Protein AF-0000000082598938 (afdb_homodimer)

Foldseek 3Di:
DPAAEEEEEDEAAFDPLLRVLLVVLQVVLVHHYFYAYAVWQDWHQYNVGDTHGGPTHLVVVVVVDDHQEYEFTDGDVSLVSLLPRPSNLVNQVVCVVVLHAYEYEASRCLSCVSSVHPFPEEEEHHPVCVVVNPPPVRHHYDPDQFDPPSHGHQGNDSVSSNVVSNVVSVCSVVVVPPDDPPPPPPPCPPDPDD/DPAAEEEEEDEAAFDPLLRVLLVVLQVVLRHHYFYAYAVWQDWHQYNVGDTHGGPTHLVVVVVVDDHQEYEFTDGDVSLVSLLPGPSNLVNLVVCVVVLHAYEYEASRCLSCVSSVHPFPEEEEHHPVCVVVVPPPVRHHYDPDQFDPPSHGHQGNDSVSSNVVSNVVSVCSVVVVPPDPPPPPPPCCDPDPDD

Sequence (388 aa):
MASKRALVILAKGAEEMETVIPVDVMRRAGIKVTVAGLAGKDPVQCSRDVVICPDASLEDARKEGPYDVVVLPGGNLGAQNLCESAAVKEVLKEQQGRKGLIAAICAGPTALLAHEIGFGSKVTTHPLAKDKMMNGNHYSYSENRVEKDGLIPLPPCVCAAVWGSRGAAREVGRQASSDPPTPVSPHFRTSIAEMASKRALVILAKGAEEMETVIPVDVMRRAGIKVTVAGLAGKDPVQCSRDVVICPDASLEDARKEGPYDVVVLPGGNLGAQNLCESAAVKEVLKEQQGRKGLIAAICAGPTALLAHEIGFGSKVTTHPLAKDKMMNGNHYSYSENRVEKDGLIPLPPCVCAAVWGSRGAAREVGRQASSDPPTPVSPHFRTSIAE

pLDDT: mean 74.59, std 25.25, range [16.06, 98.81]

Structure (mmCIF, N/CA/C/O backbone):
data_AF-0000000082598938-model_v1
#
loop_
_entity.id
_entity.type
_entity.pdbx_description
1 polymer 'protein deglycase'
#
loop_
_atom_site.group_PDB
_atom_site.id
_atom_site.type_symbol
_atom_site.label_atom_id
_atom_site.label_alt_id
_atom_site.label_comp_id
_atom_site.label_asym_id
_atom_site.label_entity_id
_atom_site.label_seq_id
_atom_site.pdbx_PDB_ins_code
_atom_site.Cartn_x
_atom_site.Cartn_y
_atom_site.Cartn_z
_atom_site.occupancy
_atom_site.B_iso_or_equiv
_atom_site.auth_seq_id
_atom_site.auth_comp_id
_atom_site.auth_asym_id
_atom_site.auth_atom_id
_atom_site.pdbx_PDB_model_num
ATOM 1 N N . MET A 1 1 ? 24.703 15.633 -0.681 1 43 1 MET A N 1
ATOM 2 C CA . MET A 1 1 ? 23.688 16.359 0.08 1 43 1 MET A CA 1
ATOM 3 C C . MET A 1 1 ? 22.891 15.406 0.966 1 43 1 MET A C 1
ATOM 5 O O . MET A 1 1 ? 22.797 14.219 0.673 1 43 1 MET A O 1
ATOM 9 N N . ALA A 1 2 ? 22.766 15.773 2.213 1 57.28 2 ALA A N 1
ATOM 10 C CA . ALA A 1 2 ? 22.203 14.836 3.18 1 57.28 2 ALA A CA 1
ATOM 11 C C . ALA A 1 2 ? 20.859 14.305 2.713 1 57.28 2 ALA A C 1
ATOM 13 O O . ALA A 1 2 ? 20.109 15.016 2.041 1 57.28 2 ALA A O 1
ATOM 14 N N . SER A 1 3 ? 20.625 13.086 2.682 1 78.38 3 SER A N 1
ATOM 15 C CA . SER A 1 3 ? 19.391 12.438 2.227 1 78.38 3 SER A CA 1
ATOM 16 C C . SER A 1 3 ? 18.172 13.055 2.879 1 78.38 3 SER A C 1
ATOM 18 O O . SER A 1 3 ? 18.188 13.375 4.07 1 78.38 3 SER A O 1
ATOM 20 N N . LYS A 1 4 ? 17.234 13.586 2.068 1 86.25 4 LYS A N 1
ATOM 21 C CA . LYS A 1 4 ? 15.977 14.117 2.576 1 86.25 4 LYS A CA 1
ATOM 22 C C . LYS A 1 4 ? 15.281 13.109 3.486 1 86.25 4 LYS A C 1
ATOM 24 O O . LYS A 1 4 ? 15.469 11.898 3.34 1 86.25 4 LYS A O 1
ATOM 29 N N . ARG A 1 5 ? 14.688 13.672 4.477 1 93.44 5 ARG A N 1
ATOM 30 C CA . ARG A 1 5 ? 14.023 12.836 5.477 1 93.44 5 ARG A CA 1
ATOM 31 C C . ARG A 1 5 ? 12.523 13.117 5.52 1 93.44 5 ARG A C 1
ATOM 33 O O . ARG A 1 5 ? 12.102 14.266 5.441 1 93.44 5 ARG A O 1
ATOM 40 N N . ALA A 1 6 ? 11.797 12.039 5.617 1 92.88 6 ALA A N 1
ATOM 41 C CA . ALA A 1 6 ? 10.336 12.141 5.68 1 92.88 6 ALA A CA 1
ATOM 42 C C . ALA A 1 6 ? 9.789 11.398 6.891 1 92.88 6 ALA A C 1
ATOM 44 O O . ALA A 1 6 ? 10.273 10.32 7.242 1 92.88 6 ALA A O 1
ATOM 45 N N . LEU A 1 7 ? 8.828 11.992 7.473 1 96.5 7 LEU A N 1
ATOM 46 C CA . LEU A 1 7 ? 8.078 11.375 8.562 1 96.5 7 LEU A CA 1
ATOM 47 C C . LEU A 1 7 ? 6.648 11.062 8.133 1 96.5 7 LEU A C 1
ATOM 49 O O . LEU A 1 7 ? 5.926 11.953 7.68 1 96.5 7 LEU A O 1
ATOM 53 N N . VAL A 1 8 ? 6.266 9.844 8.203 1 96.5 8 VAL A N 1
ATOM 54 C CA . VAL A 1 8 ? 4.895 9.414 7.953 1 96.5 8 VAL A CA 1
ATOM 55 C C . VAL A 1 8 ? 4.238 8.977 9.258 1 96.5 8 VAL A C 1
ATOM 57 O O . VAL A 1 8 ? 4.707 8.039 9.914 1 96.5 8 VAL A O 1
ATOM 60 N N . ILE A 1 9 ? 3.193 9.625 9.656 1 98.12 9 ILE A N 1
ATOM 61 C CA . ILE A 1 9 ? 2.531 9.297 10.914 1 98.12 9 ILE A CA 1
ATOM 62 C C . ILE A 1 9 ? 1.411 8.289 10.664 1 98.12 9 ILE A C 1
ATOM 64 O O . ILE A 1 9 ? 0.441 8.594 9.961 1 98.12 9 ILE A O 1
ATOM 68 N N . LEU A 1 10 ? 1.562 7.16 11.227 1 98.5 10 LEU A N 1
ATOM 69 C CA . LEU A 1 10 ? 0.628 6.059 11.031 1 98.5 10 LEU A CA 1
ATOM 70 C C . LEU A 1 10 ? -0.299 5.91 12.234 1 98.5 10 LEU A C 1
ATOM 72 O O . LEU A 1 10 ? 0.141 5.535 13.32 1 98.5 10 LEU A O 1
ATOM 76 N N . ALA A 1 11 ? -1.556 6.25 12.023 1 98.5 11 ALA A N 1
ATOM 77 C CA . ALA A 1 11 ? -2.588 6.125 13.047 1 98.5 11 ALA A CA 1
ATOM 78 C C . ALA A 1 11 ? -3.527 4.961 12.742 1 98.5 11 ALA A C 1
ATOM 80 O O . ALA A 1 11 ? -3.758 4.633 11.578 1 98.5 11 ALA A O 1
ATOM 81 N N . LYS A 1 12 ? -4.027 4.371 13.82 1 98.38 12 LYS A N 1
ATOM 82 C CA .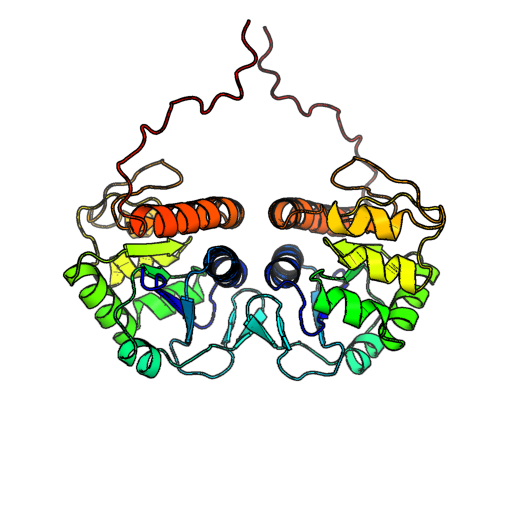 LYS A 1 12 ? -5.035 3.336 13.617 1 98.38 12 LYS A CA 1
ATOM 83 C C . LYS A 1 12 ? -6.164 3.834 12.719 1 98.38 12 LYS A C 1
ATOM 85 O O . LYS A 1 12 ? -6.695 4.926 12.93 1 98.38 12 LYS A O 1
ATOM 90 N N . GLY A 1 13 ? -6.5 3.027 11.734 1 97.44 13 GLY A N 1
ATOM 91 C CA . GLY A 1 13 ? -7.574 3.396 10.828 1 97.44 13 GLY A CA 1
ATOM 92 C C . GLY A 1 13 ? -7.098 4.188 9.625 1 97.44 13 GLY A C 1
ATOM 93 O O . GLY A 1 13 ? -7.906 4.629 8.805 1 97.44 13 GLY A O 1
ATOM 94 N N . ALA A 1 14 ? -5.773 4.379 9.508 1 96.25 14 ALA A N 1
ATOM 95 C CA . ALA A 1 14 ? -5.223 5.039 8.328 1 96.25 14 ALA A CA 1
ATOM 96 C C . ALA A 1 14 ? -5.504 4.23 7.066 1 96.25 14 ALA A C 1
ATOM 98 O O . ALA A 1 14 ? -5.66 3.008 7.125 1 96.25 14 ALA A O 1
ATOM 99 N N . GLU A 1 15 ? -5.629 4.957 6.004 1 90.94 15 GLU A N 1
ATOM 100 C CA . GLU A 1 15 ? -5.672 4.27 4.719 1 90.94 15 GLU A CA 1
ATOM 101 C C . GLU A 1 15 ? -4.324 3.635 4.387 1 90.94 15 GLU A C 1
ATOM 103 O O . GLU A 1 15 ? -3.305 4.328 4.312 1 90.94 15 GLU A O 1
ATOM 108 N N . GLU A 1 16 ? -4.312 2.348 4.238 1 93.44 16 GLU A N 1
ATOM 109 C CA . GLU A 1 16 ? -3.061 1.633 4.004 1 93.44 16 GLU A CA 1
ATOM 110 C C . GLU A 1 16 ? -2.418 2.062 2.689 1 93.44 16 GLU A C 1
ATOM 112 O O . GLU A 1 16 ? -1.193 2.189 2.604 1 93.44 16 GLU A O 1
ATOM 117 N N . MET A 1 17 ? -3.264 2.289 1.633 1 85.44 17 MET A N 1
ATOM 118 C CA . MET A 1 17 ? -2.701 2.689 0.347 1 85.44 17 MET A CA 1
ATOM 119 C C . MET A 1 17 ? -2.072 4.074 0.436 1 85.44 17 MET A C 1
ATOM 121 O O . MET A 1 17 ? -1.048 4.336 -0.198 1 85.44 17 MET A O 1
ATOM 125 N N . GLU A 1 18 ? -2.658 4.957 1.242 1 82.88 18 GLU A N 1
ATOM 126 C CA . GLU A 1 18 ? -2.152 6.312 1.418 1 82.88 18 GLU A CA 1
ATOM 127 C C . GLU A 1 18 ? -0.913 6.328 2.307 1 82.88 18 GLU A C 1
ATOM 129 O O . GLU A 1 18 ? -0.196 7.332 2.363 1 82.88 18 GLU A O 1
ATOM 134 N N . THR A 1 19 ? -0.691 5.277 2.988 1 92.69 19 THR A N 1
ATOM 135 C CA . THR A 1 19 ? 0.519 5.137 3.793 1 92.69 19 THR A CA 1
ATOM 136 C C . THR A 1 19 ? 1.646 4.52 2.971 1 92.69 19 THR A C 1
ATOM 138 O O . THR A 1 19 ? 2.723 5.102 2.846 1 92.69 19 THR A O 1
ATOM 141 N N . VAL A 1 20 ? 1.374 3.463 2.303 1 92.56 20 VAL A N 1
ATOM 142 C CA . VAL A 1 20 ? 2.402 2.625 1.694 1 92.56 20 VAL A CA 1
ATOM 143 C C . VAL A 1 20 ? 2.906 3.275 0.408 1 92.56 20 VAL A C 1
ATOM 145 O O . VAL A 1 20 ? 4.102 3.236 0.111 1 92.56 20 VAL A O 1
ATOM 148 N N . ILE A 1 21 ? 2.029 3.855 -0.353 1 82.06 21 ILE A N 1
ATOM 149 C CA . ILE A 1 21 ? 2.402 4.367 -1.667 1 82.06 21 ILE A CA 1
ATOM 150 C C . ILE A 1 21 ? 3.412 5.504 -1.512 1 82.06 21 ILE A C 1
ATOM 152 O O . ILE A 1 21 ? 4.492 5.465 -2.107 1 82.06 21 ILE A O 1
ATOM 156 N N . PRO A 1 22 ? 3.09 6.496 -0.713 1 83.75 22 PRO A N 1
ATOM 157 C CA . PRO A 1 22 ? 4.105 7.539 -0.57 1 83.75 22 PRO A CA 1
ATOM 158 C C . PRO A 1 22 ? 5.418 7.016 0.013 1 83.75 22 PRO A C 1
ATOM 160 O O . PRO A 1 22 ? 6.496 7.457 -0.386 1 83.75 22 PRO A O 1
ATOM 163 N N . VAL A 1 23 ? 5.371 6.113 0.974 1 91.12 23 VAL A N 1
ATOM 164 C CA . VAL A 1 23 ? 6.578 5.547 1.565 1 91.12 23 VAL A CA 1
ATOM 165 C C . VAL A 1 23 ? 7.426 4.883 0.481 1 91.12 23 VAL A C 1
ATOM 167 O O . VAL A 1 23 ? 8.633 5.129 0.385 1 91.12 23 VAL A O 1
ATOM 170 N N . ASP A 1 24 ? 6.73 4.141 -0.348 1 85.94 24 ASP A N 1
ATOM 171 C CA . ASP A 1 24 ? 7.41 3.404 -1.409 1 85.94 24 ASP A CA 1
ATOM 172 C C . ASP A 1 24 ? 8.086 4.355 -2.396 1 85.94 24 ASP A C 1
ATOM 174 O O . ASP A 1 24 ? 9.273 4.223 -2.684 1 85.94 24 ASP A O 1
ATOM 178 N N . VAL A 1 25 ? 7.324 5.281 -2.826 1 77.12 25 VAL A N 1
ATOM 179 C CA . VAL A 1 25 ? 7.797 6.219 -3.84 1 77.12 25 VAL A CA 1
ATOM 180 C C . VAL A 1 25 ? 8.953 7.047 -3.279 1 77.12 25 VAL A C 1
ATOM 182 O O . VAL A 1 25 ? 9.961 7.254 -3.953 1 77.12 25 VAL A O 1
ATOM 185 N N . MET A 1 26 ? 8.883 7.48 -2.078 1 84 26 MET A N 1
ATOM 186 C CA . MET A 1 26 ? 9.922 8.305 -1.477 1 84 26 MET A CA 1
ATOM 187 C C . MET A 1 26 ? 11.188 7.488 -1.213 1 84 26 MET A C 1
ATOM 189 O O . MET A 1 26 ? 12.297 7.957 -1.459 1 84 26 MET A O 1
ATOM 193 N N . ARG A 1 27 ? 11.016 6.301 -0.768 1 89.31 27 ARG A N 1
ATOM 194 C CA . ARG A 1 27 ? 12.188 5.473 -0.521 1 89.31 27 ARG A CA 1
ATOM 195 C C . ARG A 1 27 ? 12.898 5.125 -1.826 1 89.31 27 ARG A C 1
ATOM 197 O O . ARG A 1 27 ? 14.133 5.09 -1.877 1 89.31 27 ARG A O 1
ATOM 204 N N . ARG A 1 28 ? 12.125 4.883 -2.885 1 82.06 28 ARG A N 1
ATOM 205 C CA . ARG A 1 28 ? 12.719 4.645 -4.195 1 82.06 28 ARG A CA 1
ATOM 206 C C . ARG A 1 28 ? 13.5 5.867 -4.672 1 82.06 28 ARG A C 1
ATOM 208 O O . ARG A 1 28 ? 14.492 5.734 -5.387 1 82.06 28 ARG A O 1
ATOM 215 N N . ALA A 1 29 ? 12.984 7.027 -4.211 1 76.69 29 ALA A N 1
ATOM 216 C CA . ALA A 1 29 ? 13.633 8.281 -4.594 1 76.69 29 ALA A CA 1
ATOM 217 C C . ALA A 1 29 ? 14.836 8.578 -3.705 1 76.69 29 ALA A C 1
ATOM 219 O O . ALA A 1 29 ? 15.445 9.641 -3.812 1 76.69 29 ALA A O 1
ATOM 220 N N . GLY A 1 30 ? 15.172 7.711 -2.781 1 82.06 30 GLY A N 1
ATOM 221 C CA . GLY A 1 30 ? 16.344 7.871 -1.927 1 82.06 30 GLY A CA 1
ATOM 222 C C . GLY A 1 30 ? 16.047 8.68 -0.674 1 82.06 30 GLY A C 1
ATOM 223 O O . GLY A 1 30 ? 16.984 9.078 0.038 1 82.06 30 GLY A O 1
ATOM 224 N N . ILE A 1 31 ? 14.82 9.031 -0.411 1 86.12 31 ILE A N 1
ATOM 225 C CA . ILE A 1 31 ? 14.438 9.758 0.794 1 86.12 31 ILE A CA 1
ATOM 226 C C . ILE A 1 31 ? 14.383 8.797 1.979 1 86.12 31 ILE A C 1
ATOM 228 O O . ILE A 1 31 ? 13.883 7.676 1.857 1 86.12 31 ILE A O 1
ATOM 232 N N . LYS A 1 32 ? 14.953 9.156 3.027 1 94.19 32 LYS A N 1
ATOM 233 C CA . LYS A 1 32 ? 14.844 8.367 4.254 1 94.19 32 LYS A CA 1
ATOM 234 C C . LYS A 1 32 ? 13.484 8.562 4.914 1 94.19 32 LYS A C 1
ATOM 236 O O . LYS A 1 32 ? 13.195 9.633 5.453 1 94.19 32 LYS A O 1
ATOM 241 N N . VAL A 1 33 ? 12.703 7.551 4.887 1 95.69 33 VAL A N 1
ATOM 242 C CA . VAL A 1 33 ? 11.336 7.652 5.402 1 95.69 33 VAL A CA 1
ATOM 243 C C . VAL A 1 33 ? 11.234 6.922 6.738 1 95.69 33 VAL A C 1
ATOM 245 O O . VAL A 1 33 ? 11.695 5.785 6.871 1 95.69 33 VAL A O 1
ATOM 248 N N . THR A 1 34 ? 10.719 7.539 7.711 1 98.12 34 THR A N 1
ATOM 249 C CA . THR A 1 34 ? 10.352 6.918 8.977 1 98.12 34 THR A CA 1
ATOM 250 C C . THR A 1 34 ? 8.836 6.824 9.125 1 98.12 34 THR A C 1
ATOM 252 O O . THR A 1 34 ? 8.148 7.848 9.18 1 98.12 34 THR A O 1
ATOM 255 N N . VAL A 1 35 ? 8.375 5.66 9.125 1 98.38 35 VAL A N 1
ATOM 256 C CA . VAL A 1 35 ? 6.969 5.434 9.461 1 98.38 35 VAL A CA 1
ATOM 257 C C . VAL A 1 35 ? 6.801 5.352 10.977 1 98.38 35 VAL A C 1
ATOM 259 O O . VAL A 1 35 ? 7.25 4.391 11.602 1 98.38 35 VAL A O 1
ATOM 262 N N . ALA A 1 36 ? 6.121 6.316 11.555 1 98.81 36 ALA A N 1
ATOM 263 C CA . ALA A 1 36 ? 5.988 6.402 13.008 1 98.81 36 ALA A CA 1
ATOM 264 C C . ALA A 1 36 ? 4.562 6.082 13.445 1 98.81 36 ALA A C 1
ATOM 266 O O . ALA A 1 36 ? 3.605 6.691 12.961 1 98.81 36 ALA A O 1
ATOM 267 N N . GLY A 1 37 ? 4.461 5.145 14.344 1 98.69 37 GLY A N 1
ATOM 268 C CA . GLY A 1 37 ? 3.156 4.855 14.922 1 98.69 37 GLY A CA 1
ATOM 269 C C . GLY A 1 37 ? 2.682 5.922 15.891 1 98.69 37 GLY A C 1
ATOM 270 O O . GLY A 1 37 ? 3.404 6.293 16.812 1 98.69 37 GLY A O 1
ATOM 271 N N . LEU A 1 38 ? 1.515 6.383 15.68 1 98.56 38 LEU A N 1
ATOM 272 C CA . LEU A 1 38 ? 0.959 7.441 16.516 1 98.56 38 LEU A CA 1
ATOM 273 C C . LEU A 1 38 ? 0.879 7 17.969 1 98.56 38 LEU A C 1
ATOM 275 O O . LEU A 1 38 ? 1.251 7.75 18.875 1 98.56 38 LEU A O 1
ATOM 279 N N . ALA A 1 39 ? 0.387 5.758 18.219 1 97.12 39 ALA A N 1
ATOM 280 C CA . ALA A 1 39 ? 0.156 5.258 19.578 1 97.12 39 ALA A CA 1
ATOM 281 C C . ALA A 1 39 ? 1.325 4.402 20.047 1 97.12 39 ALA A C 1
ATOM 283 O O . ALA A 1 39 ? 1.253 3.775 21.109 1 97.12 39 ALA A O 1
ATOM 284 N N . GLY A 1 40 ? 2.422 4.375 19.266 1 96.5 40 GLY A N 1
ATOM 285 C CA . GLY A 1 40 ? 3.561 3.543 19.625 1 96.5 40 GLY A CA 1
ATOM 286 C C . GLY A 1 40 ? 4.113 2.758 18.453 1 96.5 40 GLY A C 1
ATOM 287 O O . GLY A 1 40 ? 3.805 3.055 17.297 1 96.5 40 GLY A O 1
ATOM 288 N N . LYS A 1 41 ? 4.93 1.776 18.75 1 96.5 41 LYS A N 1
ATOM 289 C CA . LYS A 1 41 ? 5.633 1.037 17.703 1 96.5 41 LYS A CA 1
ATOM 290 C C . LYS A 1 41 ? 4.934 -0.285 17.391 1 96.5 41 LYS A C 1
ATOM 292 O O . LYS A 1 41 ? 5.379 -1.045 16.531 1 96.5 41 LYS A O 1
ATOM 297 N N . ASP A 1 42 ? 3.809 -0.571 18.047 1 97.81 42 ASP A N 1
ATOM 298 C CA . ASP A 1 42 ? 3.049 -1.791 17.797 1 97.81 42 ASP A CA 1
ATOM 299 C C . ASP A 1 42 ? 2.389 -1.748 16.422 1 97.81 42 ASP A C 1
ATOM 301 O O . ASP A 1 42 ? 2.135 -0.668 15.875 1 97.81 42 ASP A O 1
ATOM 305 N N . PRO A 1 43 ? 2.168 -2.928 15.844 1 98.38 43 PRO A N 1
ATOM 306 C CA . PRO A 1 43 ? 1.494 -2.979 14.547 1 98.38 43 PRO A CA 1
ATOM 307 C C . PRO A 1 43 ? 0.176 -2.207 14.539 1 98.38 43 PRO A C 1
ATOM 309 O O . PRO A 1 43 ? -0.56 -2.221 15.531 1 98.38 43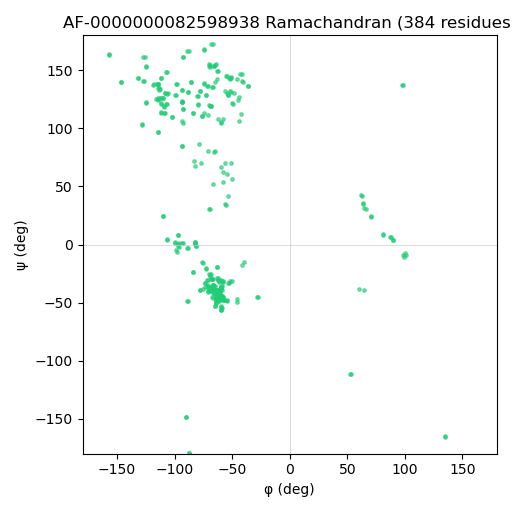 PRO A O 1
ATOM 312 N N . VAL A 1 44 ? -0.113 -1.557 13.477 1 98.56 44 VAL A N 1
ATOM 313 C CA . VAL A 1 44 ? -1.275 -0.682 13.359 1 98.56 44 VAL A CA 1
ATOM 314 C C . VAL A 1 44 ? -2.248 -1.247 12.328 1 98.56 44 VAL A C 1
ATOM 316 O O . VAL A 1 44 ? -1.86 -1.53 11.188 1 98.56 44 VAL A O 1
ATOM 319 N N . GLN A 1 45 ? -3.494 -1.427 12.742 1 98.44 45 GLN A N 1
ATOM 320 C CA . GLN A 1 45 ? -4.547 -1.854 11.828 1 98.44 45 GLN A CA 1
ATOM 321 C C . GLN A 1 45 ? -5.066 -0.682 11.008 1 98.44 45 GLN A C 1
ATOM 323 O O . GLN A 1 45 ? -5.641 0.263 11.555 1 98.44 45 GLN A O 1
ATOM 328 N N . CYS A 1 46 ? -4.949 -0.811 9.711 1 97.62 46 CYS A N 1
ATOM 329 C CA . CYS A 1 46 ? -5.379 0.253 8.812 1 97.62 46 CYS A CA 1
ATOM 330 C C . CYS A 1 46 ? -6.855 0.104 8.461 1 97.62 46 CYS A C 1
ATOM 332 O O . CYS A 1 46 ? -7.551 -0.748 9.016 1 97.62 46 CYS A O 1
ATOM 334 N N . SER A 1 47 ? -7.348 1.014 7.637 1 94.69 47 SER A N 1
ATOM 335 C CA . SER A 1 47 ? -8.781 1.165 7.418 1 94.69 47 SER A CA 1
ATOM 336 C C . SER A 1 47 ? -9.359 -0.052 6.703 1 94.69 47 SER A C 1
ATOM 338 O O . SER A 1 47 ? -10.531 -0.387 6.895 1 94.69 47 SER A O 1
ATOM 340 N N . ARG A 1 48 ? -8.516 -0.745 5.852 1 94.25 48 ARG A N 1
ATOM 341 C CA . ARG A 1 48 ? -8.984 -1.942 5.16 1 94.25 48 ARG A CA 1
ATOM 342 C C . ARG A 1 48 ? -8.305 -3.191 5.707 1 94.25 48 ARG A C 1
ATOM 344 O O . ARG A 1 48 ? -8.094 -4.164 4.98 1 94.25 48 ARG A O 1
ATOM 351 N N . ASP A 1 49 ? -7.863 -3.139 6.887 1 97 49 ASP A N 1
ATOM 352 C CA . ASP A 1 49 ? -7.5 -4.258 7.75 1 97 49 ASP A CA 1
ATOM 353 C C . ASP A 1 49 ? -6.105 -4.777 7.422 1 97 49 ASP A C 1
ATOM 355 O O . ASP A 1 49 ? -5.711 -5.852 7.883 1 97 49 ASP A O 1
ATOM 359 N N . VAL A 1 50 ? -5.395 -4.051 6.57 1 97.44 50 VAL A N 1
ATOM 360 C CA . VAL A 1 50 ? -3.967 -4.344 6.496 1 97.44 50 VAL A CA 1
ATOM 361 C C . VAL A 1 50 ? -3.273 -3.867 7.77 1 97.44 50 VAL A C 1
ATOM 363 O O . VAL A 1 50 ? -3.572 -2.785 8.281 1 97.44 50 VAL A O 1
ATOM 366 N N . VAL A 1 51 ? -2.402 -4.672 8.289 1 98.38 51 VAL A N 1
ATOM 367 C CA . VAL A 1 51 ? -1.674 -4.32 9.5 1 98.38 51 VAL A CA 1
ATOM 368 C C . VAL A 1 51 ? -0.224 -3.988 9.156 1 98.38 51 VAL A C 1
ATOM 370 O O . VAL A 1 51 ? 0.492 -4.82 8.594 1 98.38 51 VAL A O 1
ATOM 373 N N . ILE A 1 52 ? 0.185 -2.801 9.484 1 98.38 52 ILE A N 1
ATOM 374 C CA . ILE A 1 52 ? 1.517 -2.301 9.156 1 98.38 52 ILE A CA 1
ATOM 375 C C . ILE A 1 52 ? 2.309 -2.068 10.445 1 98.38 52 ILE A C 1
ATOM 377 O O . ILE A 1 52 ? 1.773 -1.543 11.422 1 98.38 52 ILE A O 1
ATOM 381 N N . CYS A 1 53 ? 3.527 -2.434 10.414 1 98.38 53 CYS A N 1
ATOM 382 C CA . CYS A 1 53 ? 4.395 -2.193 11.555 1 98.38 53 CYS A CA 1
ATOM 383 C C . CYS A 1 53 ? 5.16 -0.884 11.398 1 98.38 53 CYS A C 1
ATOM 385 O O . CYS A 1 53 ? 5.895 -0.704 10.422 1 98.38 53 CYS A O 1
ATOM 387 N N . PRO A 1 54 ? 4.984 -0.004 12.375 1 98.62 54 PRO A N 1
ATOM 388 C CA . PRO A 1 54 ? 5.781 1.224 12.328 1 98.62 54 PRO A CA 1
ATOM 389 C C . PRO A 1 54 ? 7.273 0.965 12.5 1 98.62 54 PRO A C 1
ATOM 391 O O . PRO A 1 54 ? 7.668 -0.058 13.062 1 98.62 54 PRO A O 1
ATOM 394 N N . ASP A 1 55 ? 8.086 1.864 11.961 1 98.12 55 ASP A N 1
ATOM 395 C CA . ASP A 1 55 ? 9.531 1.826 12.18 1 98.12 55 ASP A CA 1
ATOM 396 C C . ASP A 1 55 ? 9.883 2.227 13.609 1 98.12 55 ASP A C 1
ATOM 398 O O . ASP A 1 55 ? 10.867 1.746 14.164 1 98.12 55 ASP A O 1
ATOM 402 N N . ALA A 1 56 ? 9.117 3.148 14.117 1 98.19 56 ALA A N 1
ATOM 403 C CA . ALA A 1 56 ? 9.328 3.719 15.445 1 98.19 56 ALA A CA 1
ATOM 404 C C . ALA A 1 56 ? 8.039 4.305 16 1 98.19 56 ALA A C 1
ATOM 406 O O . ALA A 1 56 ? 7.055 4.457 15.273 1 98.19 56 ALA A O 1
ATOM 407 N N . SER A 1 57 ? 8.062 4.523 17.297 1 98.25 57 SER A N 1
ATOM 408 C CA . SER A 1 57 ? 6.98 5.32 17.875 1 98.25 57 SER A CA 1
ATOM 409 C C . SER A 1 57 ? 7.09 6.781 17.438 1 98.25 57 SER A C 1
ATOM 411 O O . SER A 1 57 ? 8.18 7.258 17.125 1 98.25 57 SER A O 1
ATOM 413 N N . LEU A 1 58 ? 5.969 7.48 17.438 1 98.5 58 LEU A N 1
ATOM 414 C CA . LEU A 1 58 ? 6.012 8.898 17.109 1 98.5 58 LEU A CA 1
ATOM 415 C C . LEU A 1 58 ? 6.914 9.664 18.062 1 98.5 58 LEU A C 1
ATOM 417 O O . LEU A 1 58 ? 7.652 10.555 17.641 1 98.5 58 LEU A O 1
ATOM 421 N N . GLU A 1 59 ? 6.871 9.32 19.328 1 97.12 59 GLU A N 1
ATOM 422 C CA . GLU A 1 59 ? 7.727 9.945 20.344 1 97.12 59 GLU A CA 1
ATOM 423 C C . GLU A 1 59 ? 9.203 9.781 19.984 1 97.12 59 GLU A C 1
ATOM 425 O O . GLU A 1 59 ? 9.961 10.75 20.016 1 97.12 59 GLU A O 1
ATOM 430 N N . ASP A 1 60 ? 9.617 8.609 19.641 1 97.88 60 ASP A N 1
ATOM 431 C CA . ASP A 1 60 ? 11.016 8.344 19.297 1 97.88 60 ASP A CA 1
ATOM 432 C C . ASP A 1 60 ? 11.383 8.984 17.953 1 97.88 60 ASP A C 1
ATOM 434 O O . ASP A 1 60 ? 12.5 9.477 17.781 1 97.88 60 ASP A O 1
ATOM 438 N N . ALA A 1 61 ? 10.438 8.953 17.016 1 97.81 61 ALA A N 1
ATOM 439 C CA . ALA A 1 61 ? 10.695 9.547 15.703 1 97.81 61 ALA A CA 1
ATOM 440 C C . ALA A 1 61 ? 10.906 11.055 15.82 1 97.81 61 ALA A C 1
ATOM 442 O O . ALA A 1 61 ? 11.734 11.625 15.102 1 97.81 61 ALA A O 1
ATOM 443 N N . ARG A 1 62 ? 10.141 11.688 16.641 1 96.12 62 ARG A N 1
ATOM 444 C CA . ARG A 1 62 ? 10.258 13.125 16.828 1 96.12 62 ARG A CA 1
ATOM 445 C C . ARG A 1 62 ? 11.656 13.516 17.281 1 96.12 62 ARG A C 1
ATOM 447 O O . ARG A 1 62 ? 12.18 14.562 16.891 1 96.12 62 ARG A O 1
ATOM 454 N N . LYS A 1 63 ? 12.297 12.633 18.031 1 95.56 63 LYS A N 1
ATOM 455 C CA . LYS A 1 63 ? 13.633 12.906 18.547 1 95.56 63 LYS A CA 1
ATOM 456 C C . LYS A 1 63 ? 14.68 12.844 17.438 1 95.56 63 LYS A C 1
ATOM 458 O O . LYS A 1 63 ? 15.766 13.398 17.578 1 95.56 63 LYS A O 1
ATOM 463 N N . GLU A 1 64 ? 14.383 12.234 16.453 1 93.81 64 GLU A N 1
ATOM 464 C CA . GLU A 1 64 ? 15.336 12.047 15.367 1 93.81 64 GLU A CA 1
ATOM 465 C C . GLU A 1 64 ? 15.195 13.133 14.312 1 93.81 64 GLU A C 1
ATOM 467 O O . GLU A 1 64 ? 15.922 13.141 13.32 1 93.81 64 GLU A O 1
ATOM 472 N N . GLY A 1 65 ? 14.281 14.078 14.516 1 89.06 65 GLY A N 1
ATOM 473 C CA . GLY A 1 65 ? 14.117 15.172 13.57 1 89.06 65 GLY A CA 1
ATOM 474 C C . GLY A 1 65 ? 15.312 16.109 13.508 1 89.06 65 GLY A C 1
ATOM 475 O O . GLY A 1 65 ? 16.344 15.836 14.125 1 89.06 65 GLY A O 1
ATOM 476 N N . PRO A 1 66 ? 15.242 17.031 12.516 1 93 66 PRO A N 1
ATOM 477 C CA . PRO A 1 66 ? 14.055 17.5 11.797 1 93 66 PRO A CA 1
ATOM 478 C C . PRO A 1 66 ? 13.797 16.719 10.516 1 93 66 PRO A C 1
ATOM 480 O O . PRO A 1 66 ? 14.672 15.992 10.039 1 93 66 PRO A O 1
ATOM 483 N N . TYR A 1 67 ? 12.547 16.797 10 1 93.25 67 TYR A N 1
ATOM 484 C CA . TYR A 1 67 ? 12.141 16.172 8.75 1 93.25 67 TYR A CA 1
ATOM 485 C C . TYR A 1 67 ? 11.844 17.203 7.676 1 93.25 67 TYR A C 1
ATOM 487 O O . TYR A 1 67 ? 11.336 18.297 7.977 1 93.25 67 TYR A O 1
ATOM 495 N N . ASP A 1 68 ? 12.203 16.844 6.512 1 86.81 68 ASP A N 1
ATOM 496 C CA . ASP A 1 68 ? 11.914 17.719 5.383 1 86.81 68 ASP A CA 1
ATOM 497 C C . ASP A 1 68 ? 10.422 17.734 5.055 1 86.81 68 ASP A C 1
ATOM 499 O O . ASP A 1 68 ? 9.883 18.734 4.594 1 86.81 68 ASP A O 1
ATOM 503 N N . VAL A 1 69 ? 9.766 16.625 5.324 1 87 69 VAL A N 1
ATOM 504 C CA . VAL A 1 69 ? 8.344 16.516 5.039 1 87 69 VAL A CA 1
ATOM 505 C C . VAL A 1 69 ? 7.664 15.625 6.074 1 87 69 VAL A C 1
ATOM 507 O O . VAL A 1 69 ? 8.234 14.609 6.496 1 87 69 VAL A O 1
ATOM 510 N N . VAL A 1 70 ? 6.543 16.031 6.449 1 91.69 70 VAL A N 1
ATOM 511 C CA . VAL A 1 70 ? 5.656 15.219 7.277 1 91.69 70 VAL A CA 1
ATOM 512 C C . VAL A 1 70 ? 4.418 14.82 6.477 1 91.69 70 VAL A C 1
ATOM 514 O O . VAL A 1 70 ? 3.762 15.672 5.871 1 91.69 70 VAL A O 1
ATOM 517 N N . VAL A 1 71 ? 4.164 13.523 6.445 1 90.12 71 VAL A N 1
ATOM 518 C CA . VAL A 1 71 ? 3.047 12.992 5.668 1 90.12 71 VAL A CA 1
ATOM 519 C C . VAL A 1 71 ? 1.939 12.523 6.605 1 90.12 71 VAL A C 1
ATOM 521 O O . VAL A 1 71 ? 2.199 11.789 7.562 1 90.12 71 VAL A O 1
ATOM 524 N N . LEU A 1 72 ? 0.752 12.984 6.281 1 92.25 72 LEU A N 1
ATOM 525 C CA . LEU A 1 72 ? -0.438 12.602 7.031 1 92.25 72 LEU A CA 1
ATOM 526 C C . LEU A 1 72 ? -1.386 11.781 6.16 1 92.25 72 LEU A C 1
ATOM 528 O O . LEU A 1 72 ? -2.184 12.344 5.406 1 92.25 72 LEU A O 1
ATOM 532 N N . PRO A 1 73 ? -1.265 10.453 6.328 1 92.06 73 PRO A N 1
ATOM 533 C CA . PRO A 1 73 ? -2.227 9.633 5.59 1 92.06 73 PRO A CA 1
ATOM 534 C C . PRO A 1 73 ? -3.666 9.852 6.051 1 92.06 73 PRO A C 1
ATOM 536 O O . PRO A 1 73 ? -3.902 10.195 7.207 1 92.06 73 PRO A O 1
ATOM 539 N N . GLY A 1 74 ? -4.59 9.594 5.16 1 87.38 74 GLY A N 1
ATOM 540 C CA . GLY A 1 74 ? -5.996 9.766 5.473 1 87.38 74 GLY A CA 1
ATOM 541 C C . GLY A 1 74 ? -6.641 8.523 6.055 1 87.38 74 GLY A C 1
ATOM 542 O O . GLY A 1 74 ? -5.996 7.766 6.785 1 87.38 74 GLY A O 1
ATOM 543 N N . GLY A 1 75 ? -7.926 8.375 5.75 1 88 75 GLY A N 1
ATOM 544 C CA . GLY A 1 75 ? -8.797 7.438 6.441 1 88 75 GLY A CA 1
ATOM 545 C C . GLY A 1 75 ? -9.633 8.086 7.523 1 88 75 GLY A C 1
ATOM 546 O O . GLY A 1 75 ? -9.141 8.922 8.289 1 88 75 GLY A O 1
ATOM 547 N N . ASN A 1 76 ? -10.883 7.66 7.512 1 90.19 76 ASN A N 1
ATOM 548 C CA . ASN A 1 76 ? -11.781 8.359 8.43 1 90.19 76 ASN A CA 1
ATOM 549 C C . ASN A 1 76 ? -11.312 8.227 9.875 1 90.19 76 ASN A C 1
ATOM 551 O O . ASN A 1 76 ? -11.047 9.234 10.539 1 90.19 76 ASN A O 1
ATOM 555 N N . LEU A 1 77 ? -11.156 7.07 10.32 1 95.5 77 LEU A N 1
ATOM 556 C CA . LEU A 1 77 ? -10.727 6.852 11.703 1 95.5 77 LEU A CA 1
ATOM 557 C C . LEU A 1 77 ? -9.297 7.332 11.914 1 95.5 77 LEU A C 1
ATOM 559 O O . LEU A 1 77 ? -8.977 7.91 12.953 1 95.5 77 LEU A O 1
ATOM 563 N N . GLY A 1 78 ? -8.445 7.082 10.906 1 96.06 78 GLY A N 1
ATOM 564 C CA . GLY A 1 78 ? -7.074 7.559 10.984 1 96.06 78 GLY A CA 1
ATOM 565 C C . GLY A 1 78 ? -6.973 9.07 11.102 1 96.06 78 GLY A C 1
ATOM 566 O O . GLY A 1 78 ? -6.242 9.578 11.953 1 96.06 78 GLY A O 1
ATOM 567 N N . ALA A 1 79 ? -7.699 9.742 10.273 1 92.88 79 ALA A N 1
ATOM 568 C CA . ALA A 1 79 ? -7.703 11.203 10.297 1 92.88 79 ALA A CA 1
ATOM 569 C C . ALA A 1 79 ? -8.258 11.727 11.617 1 92.88 79 ALA A C 1
ATOM 571 O O . ALA A 1 79 ? -7.75 12.711 12.164 1 92.88 79 ALA A O 1
ATOM 572 N N . GLN A 1 80 ? -9.273 11.086 12.141 1 96.06 80 GLN A N 1
ATOM 573 C CA . GLN A 1 80 ? -9.828 11.469 13.438 1 96.06 80 GLN A CA 1
ATOM 574 C C . GLN A 1 80 ? -8.781 11.336 14.539 1 96.06 80 GLN A C 1
ATOM 576 O O . GLN A 1 80 ? -8.664 12.219 15.398 1 96.06 80 GLN A O 1
ATOM 581 N N . ASN A 1 81 ? -8.031 10.258 14.484 1 97.88 81 ASN A N 1
ATOM 582 C CA . ASN A 1 81 ? -6.984 10.047 15.477 1 97.88 81 ASN A CA 1
ATOM 583 C C . ASN A 1 81 ? -5.883 11.102 15.359 1 97.88 81 ASN A C 1
ATOM 585 O O . 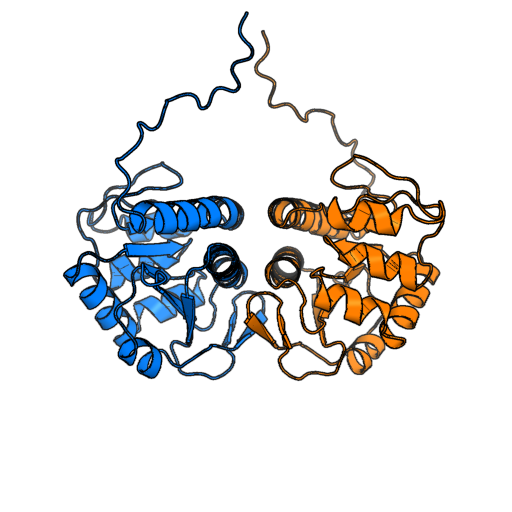ASN A 1 81 ? -5.32 11.531 16.359 1 97.88 81 ASN A O 1
ATOM 589 N N . LEU A 1 82 ? -5.59 11.5 14.164 1 97.12 82 LEU A N 1
ATOM 590 C CA . LEU A 1 82 ? -4.621 12.57 13.953 1 97.12 82 LEU A CA 1
ATOM 591 C C . LEU A 1 82 ? -5.129 13.891 14.523 1 97.12 82 LEU A C 1
ATOM 593 O O . LEU A 1 82 ? -4.363 14.648 15.125 1 97.12 82 LEU A O 1
ATOM 597 N N . CYS A 1 83 ? -6.414 14.156 14.391 1 95.81 83 CYS A N 1
ATOM 598 C CA . CYS A 1 83 ? -7.027 15.398 14.852 1 95.81 83 CYS A CA 1
ATOM 599 C C . CYS A 1 83 ? -7.016 15.484 16.375 1 95.81 83 CYS A C 1
ATOM 601 O O . CYS A 1 83 ? -6.895 16.578 16.938 1 95.81 83 CYS A O 1
ATOM 603 N N . GLU A 1 84 ? -7.059 14.359 17.016 1 97.62 84 GLU A N 1
ATOM 604 C CA . GLU A 1 84 ? -7.238 14.336 18.469 1 97.62 84 GLU A CA 1
ATOM 605 C C . GLU A 1 84 ? -5.895 14.211 19.188 1 97.62 84 GLU A C 1
ATOM 607 O O . GLU A 1 84 ? -5.836 14.258 20.406 1 97.62 84 GLU A O 1
ATOM 612 N N . SER A 1 85 ? -4.875 14.102 18.453 1 97.56 85 SER A N 1
ATOM 613 C CA . SER A 1 85 ? -3.572 13.812 19.062 1 97.56 85 SER A CA 1
ATOM 614 C C . SER A 1 85 ? -2.805 15.102 19.344 1 97.56 85 SER A C 1
ATOM 616 O O . SER A 1 85 ? -2.498 15.867 18.422 1 97.56 85 SER A O 1
ATOM 618 N N . ALA A 1 86 ? -2.43 15.266 20.594 1 97.44 86 ALA A N 1
ATOM 619 C CA . ALA A 1 86 ? -1.602 16.406 20.984 1 97.44 86 ALA A CA 1
ATOM 620 C C . ALA A 1 86 ? -0.203 16.297 20.375 1 97.44 86 ALA A C 1
ATOM 622 O O . ALA A 1 86 ? 0.401 17.297 20 1 97.44 86 ALA A O 1
ATOM 623 N N . ALA A 1 87 ? 0.276 15.062 20.312 1 97.38 87 ALA A N 1
ATOM 624 C CA . ALA A 1 87 ? 1.6 14.828 19.75 1 97.38 87 ALA A CA 1
ATOM 625 C C . ALA A 1 87 ? 1.65 15.273 18.281 1 97.38 87 ALA A C 1
ATOM 627 O O . ALA A 1 87 ? 2.635 15.875 17.844 1 97.38 87 ALA A O 1
ATOM 628 N N . VAL A 1 88 ? 0.589 15.016 17.531 1 97.81 88 VAL A N 1
ATOM 629 C CA . VAL A 1 88 ? 0.52 15.414 16.141 1 97.81 88 VAL A CA 1
ATOM 630 C C . VAL A 1 88 ? 0.497 16.938 16.031 1 97.81 88 VAL A C 1
ATOM 632 O O . VAL A 1 88 ? 1.173 17.516 15.18 1 97.81 88 VAL A O 1
ATOM 635 N N . LYS A 1 89 ? -0.268 17.594 16.891 1 97.38 89 LYS A N 1
ATOM 636 C CA . LYS A 1 89 ? -0.302 19.062 16.922 1 97.38 89 LYS A CA 1
ATOM 637 C C . LYS A 1 89 ? 1.101 19.641 17.078 1 97.38 89 LYS A C 1
ATOM 639 O O . LYS A 1 89 ? 1.492 20.547 16.344 1 97.38 89 LYS A O 1
ATOM 644 N N . GLU A 1 90 ? 1.825 19.094 18.047 1 97.25 90 GLU A N 1
ATOM 645 C CA . GLU A 1 90 ? 3.176 19.578 18.297 1 97.25 90 GLU A CA 1
ATOM 646 C C . GLU A 1 90 ? 4.082 19.375 17.094 1 97.25 90 GLU A C 1
ATOM 648 O O . GLU A 1 90 ? 4.836 20.281 16.719 1 97.25 90 GLU A O 1
ATOM 653 N N . VAL A 1 91 ? 4.016 18.219 16.484 1 97.06 91 VAL A N 1
ATOM 654 C CA . VAL A 1 91 ? 4.844 17.891 15.32 1 97.06 91 VAL A CA 1
ATOM 655 C C . VAL A 1 91 ? 4.527 18.859 14.18 1 97.06 91 VAL A C 1
ATOM 657 O O . VAL A 1 91 ? 5.438 19.391 13.539 1 97.06 91 VAL A O 1
ATOM 660 N N . LEU A 1 92 ? 3.246 19.094 13.969 1 95.38 92 LEU A N 1
ATOM 661 C CA . LEU A 1 92 ? 2.828 19.938 12.852 1 95.38 92 LEU A CA 1
ATOM 662 C C . LEU A 1 92 ? 3.209 21.391 13.109 1 95.38 92 LEU A C 1
ATOM 664 O O . LEU A 1 92 ? 3.645 22.094 12.195 1 95.38 92 LEU A O 1
ATOM 668 N N . LYS A 1 93 ? 3.078 21.844 14.281 1 95 93 LYS A N 1
ATOM 669 C CA . LYS A 1 93 ? 3.467 23.219 14.617 1 95 93 LYS A CA 1
ATOM 670 C C . LYS A 1 93 ? 4.969 23.422 14.438 1 95 93 LYS A C 1
ATOM 672 O O . LYS A 1 93 ? 5.402 24.453 13.914 1 95 93 LYS A O 1
ATOM 677 N N . GLU A 1 94 ? 5.68 22.453 14.953 1 95.56 94 GLU A N 1
ATOM 678 C CA . GLU A 1 94 ? 7.129 22.516 14.773 1 95.56 94 GLU A CA 1
ATOM 679 C C . GLU A 1 94 ? 7.496 22.531 13.289 1 95.56 94 GLU A C 1
ATOM 681 O O . GLU A 1 94 ? 8.367 23.297 12.875 1 95.56 94 GLU A O 1
ATOM 686 N N . GLN A 1 95 ? 6.844 21.672 12.508 1 92.62 95 GLN A N 1
ATOM 687 C CA . GLN A 1 95 ? 7.094 21.609 11.07 1 92.62 95 GLN A CA 1
ATOM 688 C C . GLN A 1 95 ? 6.746 22.938 10.391 1 92.62 95 GLN A C 1
ATOM 690 O O . GLN A 1 95 ? 7.512 23.422 9.562 1 92.62 95 GLN A O 1
ATOM 695 N N . GLN A 1 96 ? 5.625 23.5 10.734 1 89.62 96 GLN A N 1
ATOM 696 C CA . GLN A 1 96 ? 5.195 24.781 10.188 1 89.62 96 GLN A CA 1
ATOM 697 C C . GLN A 1 96 ? 6.16 25.906 10.586 1 89.62 96 GLN A C 1
ATOM 699 O O . GLN A 1 96 ? 6.488 26.766 9.766 1 89.62 96 GLN A O 1
ATOM 704 N N . GLY A 1 97 ? 6.566 25.859 11.82 1 91.75 97 GLY A N 1
ATOM 705 C CA . GLY A 1 97 ? 7.484 26.875 12.312 1 91.75 97 GLY A CA 1
ATOM 706 C C . GLY A 1 97 ? 8.797 26.922 11.547 1 91.75 97 GLY A C 1
ATOM 707 O O . GLY A 1 97 ? 9.391 27.984 11.375 1 91.75 97 GLY A O 1
ATOM 708 N N . ARG A 1 98 ? 9.188 25.891 11.086 1 90.88 98 ARG A N 1
ATOM 709 C CA . ARG A 1 98 ? 10.438 25.812 10.344 1 90.88 98 ARG A CA 1
ATOM 710 C C . ARG A 1 98 ? 10.195 25.891 8.836 1 90.88 98 ARG A C 1
ATOM 712 O O . ARG A 1 98 ? 11.109 25.672 8.039 1 90.88 98 ARG A O 1
ATOM 719 N N . LYS A 1 99 ? 8.969 26.016 8.461 1 83.5 99 LYS A N 1
ATOM 720 C CA . LYS A 1 99 ? 8.547 26.109 7.066 1 83.5 99 LYS A CA 1
ATOM 721 C C . LYS A 1 99 ? 8.82 24.797 6.328 1 83.5 99 LYS A C 1
ATOM 723 O O . LYS A 1 99 ? 9.234 24.812 5.168 1 83.5 99 LYS A O 1
ATOM 728 N N . GLY A 1 100 ? 8.742 23.812 7.129 1 81.75 100 GLY A N 1
ATOM 729 C CA . GLY A 1 100 ? 8.852 22.5 6.508 1 81.75 100 GLY A CA 1
ATOM 730 C C . GLY A 1 100 ? 7.605 22.094 5.742 1 81.75 100 GLY A C 1
ATOM 731 O O . GLY A 1 100 ? 6.531 22.656 5.957 1 81.75 100 GLY A O 1
ATOM 732 N N . LEU A 1 101 ? 7.719 21.047 4.965 1 81.69 101 LEU A N 1
ATOM 733 C CA . LEU A 1 101 ? 6.613 20.594 4.125 1 81.69 101 LEU A CA 1
ATOM 734 C C . LEU A 1 101 ? 5.688 19.672 4.902 1 81.69 101 LEU A C 1
ATOM 736 O O . LEU A 1 101 ? 6.148 18.859 5.703 1 81.69 101 LEU A O 1
ATOM 740 N N . ILE A 1 102 ? 4.434 19.875 4.66 1 84.31 102 ILE A N 1
ATOM 741 C CA . ILE A 1 102 ? 3.412 18.984 5.203 1 84.31 102 ILE A CA 1
ATOM 742 C C . ILE A 1 102 ? 2.543 18.438 4.07 1 84.31 102 ILE A C 1
ATOM 744 O O . ILE A 1 102 ? 2.021 19.203 3.26 1 84.31 102 ILE A O 1
ATOM 748 N N . ALA A 1 103 ? 2.535 17.141 4.004 1 82.5 103 ALA A N 1
ATOM 749 C CA . ALA A 1 103 ? 1.713 16.469 2.998 1 82.5 103 ALA A CA 1
ATOM 750 C C . ALA A 1 103 ? 0.559 15.711 3.646 1 82.5 103 ALA A C 1
ATOM 752 O O . ALA A 1 103 ? 0.778 14.758 4.395 1 82.5 103 ALA A O 1
ATOM 753 N N . ALA A 1 104 ? -0.611 16.172 3.383 1 84.06 104 ALA A N 1
ATOM 754 C CA . ALA A 1 104 ? -1.812 15.516 3.898 1 84.06 104 ALA A CA 1
ATOM 755 C C . ALA A 1 104 ? -2.633 14.906 2.768 1 84.06 104 ALA A C 1
ATOM 757 O O . ALA A 1 104 ? -2.846 15.539 1.731 1 84.06 104 ALA A O 1
ATOM 758 N N . ILE A 1 105 ? -3.047 13.68 2.979 1 78.44 105 ILE A N 1
ATOM 759 C CA . ILE A 1 105 ? -3.713 12.93 1.92 1 78.44 105 ILE A CA 1
ATOM 760 C C . ILE A 1 105 ? -5.164 12.656 2.314 1 78.44 105 ILE A C 1
ATOM 762 O O . ILE A 1 105 ? -5.445 12.289 3.459 1 78.44 105 ILE A O 1
ATOM 766 N N . CYS A 1 106 ? -6.145 12.82 1.267 1 77.94 106 CYS A N 1
ATOM 767 C CA . CYS A 1 106 ? -7.555 12.492 1.452 1 77.94 106 CYS A CA 1
ATOM 768 C C . CYS A 1 106 ? -8.117 13.188 2.686 1 77.94 106 CYS A C 1
ATOM 770 O O . CYS A 1 106 ? -8.258 14.406 2.705 1 77.94 106 CYS A O 1
ATOM 772 N N . ALA A 1 107 ? -8.469 12.492 3.764 1 81.31 107 ALA A N 1
ATOM 773 C CA . ALA A 1 107 ? -9.039 13.062 4.98 1 81.31 107 ALA A CA 1
ATOM 774 C C . ALA A 1 107 ? -7.949 13.625 5.887 1 81.31 107 ALA A C 1
ATOM 776 O O . ALA A 1 107 ? -8.242 14.281 6.887 1 81.31 107 ALA A O 1
ATOM 777 N N . GLY A 1 108 ? -6.727 13.523 5.441 1 86.31 108 GLY A N 1
ATOM 778 C CA . GLY A 1 108 ? -5.578 13.984 6.199 1 86.31 108 GLY A CA 1
ATOM 779 C C . GLY A 1 108 ? -5.629 15.469 6.516 1 86.31 108 GLY A C 1
ATOM 780 O O . GLY A 1 108 ? -5.336 15.875 7.641 1 86.31 108 GLY A O 1
ATOM 781 N N . PRO A 1 109 ? -6.09 16.281 5.648 1 84.88 109 PRO A N 1
ATOM 782 C CA . PRO A 1 109 ? -6.125 17.734 5.848 1 84.88 109 PRO A CA 1
ATOM 783 C C . PRO A 1 109 ? -7.02 18.156 7.012 1 84.88 109 PRO A C 1
ATOM 785 O O . PRO A 1 109 ? -6.887 19.266 7.535 1 84.88 109 PRO A O 1
ATOM 788 N N . THR A 1 110 ? -7.918 17.312 7.445 1 87.69 110 THR A N 1
ATOM 789 C CA . THR A 1 110 ? -8.75 17.656 8.594 1 87.69 110 THR A CA 1
ATOM 790 C C . THR A 1 110 ? -7.902 17.844 9.844 1 87.69 110 THR A C 1
ATOM 792 O O . THR A 1 110 ? -8.266 18.594 10.742 1 87.69 110 THR A O 1
ATOM 795 N N . ALA A 1 111 ? -6.805 17.141 9.875 1 91.94 111 ALA A N 1
ATOM 796 C CA . ALA A 1 111 ? -5.887 17.312 11 1 91.94 111 ALA A CA 1
ATOM 797 C C . ALA A 1 111 ? -5.266 18.703 11 1 91.94 111 ALA A C 1
ATOM 799 O O . ALA A 1 111 ? -4.988 19.266 12.062 1 91.94 111 ALA A O 1
ATOM 800 N N . LEU A 1 112 ? -5 19.266 9.82 1 89.25 112 LEU A N 1
ATOM 801 C CA . LEU A 1 112 ? -4.488 20.625 9.727 1 89.25 112 LEU A CA 1
ATOM 802 C C . LEU A 1 112 ? -5.492 21.625 10.305 1 89.25 112 LEU A C 1
ATOM 804 O O . LEU A 1 112 ? -5.113 22.531 11.039 1 89.25 112 LEU A O 1
ATOM 808 N N . LEU A 1 113 ? -6.715 21.375 9.945 1 87.81 113 LEU A N 1
ATOM 809 C CA . LEU A 1 113 ? -7.785 22.234 10.453 1 87.81 113 LEU A CA 1
ATOM 810 C C . LEU A 1 113 ? -7.891 22.109 11.977 1 87.81 113 LEU A C 1
ATOM 812 O O . LEU A 1 113 ? -7.934 23.125 12.672 1 87.81 113 LEU A O 1
ATOM 816 N N . ALA A 1 114 ? -7.906 20.938 12.492 1 92.44 114 ALA A N 1
ATOM 817 C CA . ALA A 1 114 ? -8.086 20.672 13.922 1 92.44 114 ALA A CA 1
ATOM 818 C C . ALA A 1 114 ? -6.961 21.312 14.734 1 92.44 114 ALA A C 1
ATOM 820 O O . ALA A 1 114 ? -7.184 21.766 15.859 1 92.44 114 ALA A O 1
ATOM 821 N N . HIS A 1 115 ? -5.77 21.391 14.156 1 94 115 HIS A N 1
ATOM 822 C CA . HIS A 1 115 ? -4.609 21.891 14.891 1 94 115 HIS A CA 1
ATOM 823 C C . HIS A 1 115 ? -4.227 23.297 14.43 1 94 115 HIS A C 1
ATOM 825 O O . HIS A 1 115 ? -3.174 23.812 14.812 1 94 115 HIS A O 1
ATOM 831 N N . GLU A 1 116 ? -5.039 23.875 13.531 1 90.69 116 GLU A N 1
ATOM 832 C CA . GLU A 1 116 ? -4.906 25.25 13.062 1 90.69 116 GLU A CA 1
ATOM 833 C C . GLU A 1 116 ? -3.578 25.469 12.336 1 90.69 116 GLU A C 1
ATOM 835 O O . GLU A 1 116 ? -2.855 26.422 12.617 1 90.69 116 GLU A O 1
ATOM 840 N N . ILE A 1 117 ? -3.311 24.5 11.578 1 88.81 117 ILE A N 1
ATOM 841 C CA . ILE A 1 117 ? -2.074 24.562 10.805 1 88.81 117 ILE A CA 1
ATOM 842 C C . ILE A 1 117 ? -2.357 25.141 9.422 1 88.81 117 ILE A C 1
ATOM 844 O O . ILE A 1 117 ? -3.285 24.703 8.734 1 88.81 117 ILE A O 1
ATOM 848 N N . GLY A 1 118 ? -1.54 26.078 9 1 82.62 118 GLY A N 1
ATOM 849 C CA . GLY A 1 118 ? -1.599 26.609 7.652 1 82.62 118 GLY A CA 1
ATOM 850 C C . GLY A 1 118 ? -2.824 27.469 7.402 1 82.62 118 GLY A C 1
ATOM 851 O O . GLY A 1 118 ? -3.32 27.531 6.273 1 82.62 118 GLY A O 1
ATOM 852 N N . PHE A 1 119 ? -3.381 28.031 8.383 1 83.19 119 PHE A N 1
ATOM 853 C CA . PHE A 1 119 ? -4.52 28.906 8.18 1 83.19 119 PHE A CA 1
ATOM 854 C C . PHE A 1 119 ? -4.172 30.031 7.203 1 83.19 119 PHE A C 1
ATOM 856 O O . PHE A 1 119 ? -3.078 30.594 7.258 1 83.19 119 PHE A O 1
ATOM 863 N N . GLY A 1 120 ? -5.102 30.219 6.211 1 79.38 120 GLY A N 1
ATOM 864 C CA . GLY A 1 120 ? -4.887 31.219 5.176 1 79.38 120 GLY A CA 1
ATOM 865 C C . GLY A 1 120 ? -4.336 30.641 3.889 1 79.38 120 GLY A C 1
ATOM 866 O O . GLY A 1 120 ? -4.27 31.344 2.869 1 79.38 120 GLY A O 1
ATOM 867 N N . SER A 1 121 ? -3.967 29.391 3.957 1 77.25 121 SER A N 1
ATOM 868 C CA . SER A 1 121 ? -3.389 28.75 2.783 1 77.25 121 SER A CA 1
ATOM 869 C C . SER A 1 121 ? -4.469 28.109 1.913 1 77.25 121 SER A C 1
ATOM 871 O O . SER A 1 121 ? -5.617 27.984 2.34 1 77.25 121 SER A O 1
ATOM 873 N N . LYS A 1 122 ? -4.082 27.75 0.711 1 71.88 122 LYS A N 1
ATOM 874 C CA . LYS A 1 122 ? -4.957 27.031 -0.212 1 71.88 122 LYS A CA 1
ATOM 875 C C . LYS A 1 122 ? -4.848 25.531 -0.01 1 71.88 122 LYS A C 1
ATOM 877 O O . LYS A 1 122 ? -3.748 25 0.163 1 71.88 122 LYS A O 1
ATOM 882 N N . VAL A 1 123 ? -6.109 24.953 0.084 1 71.19 123 VAL A N 1
ATOM 883 C CA . VAL A 1 123 ? -6.094 23.516 0.305 1 71.19 123 VAL A CA 1
ATOM 884 C C . VAL A 1 123 ? -7.047 22.828 -0.669 1 71.19 123 VAL A C 1
ATOM 886 O O . VAL A 1 123 ? -8.008 23.438 -1.137 1 71.19 123 VAL A O 1
ATOM 889 N N . THR A 1 124 ? -6.594 21.656 -1.109 1 65.81 124 THR A N 1
ATOM 890 C CA . THR A 1 124 ? -7.5 20.797 -1.863 1 65.81 124 THR A CA 1
ATOM 891 C C . THR A 1 124 ? -7.781 19.516 -1.098 1 65.81 124 THR A C 1
ATOM 893 O O . THR A 1 124 ? -6.883 18.953 -0.457 1 65.81 124 THR A O 1
ATOM 896 N N . THR A 1 125 ? -9.031 19.234 -0.877 1 65 125 THR A N 1
ATOM 897 C CA . THR A 1 125 ? -9.367 18.047 -0.082 1 65 125 THR A CA 1
ATOM 898 C C . THR A 1 125 ? -10.352 17.156 -0.828 1 65 125 THR A C 1
ATOM 900 O O . THR A 1 125 ? -10.891 17.547 -1.863 1 65 125 THR A O 1
ATOM 903 N N . HIS A 1 126 ? -10.312 15.875 -0.25 1 65.19 126 HIS A N 1
ATOM 904 C CA . HIS A 1 126 ? -11.375 14.977 -0.698 1 65.19 126 HIS A CA 1
ATOM 905 C C . HIS A 1 126 ? -12.75 15.602 -0.488 1 65.19 126 HIS A C 1
ATOM 907 O O . HIS A 1 126 ? -12.969 16.328 0.487 1 65.19 126 HIS A O 1
ATOM 913 N N . PRO A 1 127 ? -13.625 15.289 -1.429 1 63.66 127 PRO A N 1
ATOM 914 C CA . PRO A 1 127 ? -14.961 15.883 -1.355 1 63.66 127 PRO A CA 1
ATOM 915 C C . PRO A 1 127 ? -15.633 15.664 -0.002 1 63.66 127 PRO A C 1
ATOM 917 O O . PRO A 1 127 ? -16.328 16.547 0.496 1 63.66 127 PRO A O 1
ATOM 920 N N . LEU A 1 128 ? -15.359 14.578 0.57 1 63.34 128 LEU A N 1
ATOM 921 C CA . LEU A 1 128 ? -16 14.234 1.831 1 63.34 128 LEU A CA 1
ATOM 922 C C . LEU A 1 128 ? -15.508 15.133 2.959 1 63.34 128 LEU A C 1
ATOM 924 O O . LEU A 1 128 ? -16.203 15.312 3.967 1 63.34 128 LEU A O 1
ATOM 928 N N . ALA A 1 129 ? -14.32 15.617 2.762 1 69.06 129 ALA A N 1
ATOM 929 C CA . ALA A 1 129 ? -13.75 16.453 3.812 1 69.06 129 ALA A CA 1
ATOM 930 C C . ALA A 1 129 ? -13.914 17.938 3.488 1 69.06 129 ALA A C 1
ATOM 932 O O . ALA A 1 129 ? -13.617 18.797 4.32 1 69.06 129 ALA A O 1
ATOM 933 N N . LYS A 1 130 ? -14.43 18.203 2.303 1 72.56 130 LYS A N 1
ATOM 934 C CA . LYS A 1 130 ? -14.508 19.594 1.837 1 72.56 130 LYS A CA 1
ATOM 935 C C . LYS A 1 130 ? -15.367 20.438 2.768 1 72.56 130 LYS A C 1
ATOM 937 O O . LYS A 1 130 ? -14.977 21.531 3.152 1 72.56 130 LYS A O 1
ATOM 942 N N . ASP A 1 131 ? -16.5 19.922 3.121 1 76.81 131 ASP A N 1
ATOM 943 C CA . ASP A 1 131 ? -17.422 20.688 3.953 1 76.81 131 ASP A CA 1
ATOM 944 C C . ASP A 1 131 ? -16.812 21.016 5.312 1 76.81 131 ASP A C 1
ATOM 946 O O . ASP A 1 131 ? -16.938 22.125 5.812 1 76.81 131 ASP A O 1
ATOM 950 N N . LYS A 1 132 ? -16.156 20.078 5.781 1 77 132 LYS A N 1
ATOM 951 C CA . LYS A 1 132 ? -15.523 20.266 7.082 1 77 132 LYS A CA 1
ATOM 952 C C . LYS A 1 132 ? -14.375 21.266 6.988 1 77 132 LYS A C 1
ATOM 954 O O . LYS A 1 132 ? -14.203 22.109 7.871 1 77 132 LYS A O 1
ATOM 959 N N . MET A 1 133 ? -13.688 21.203 5.965 1 79.06 133 MET A N 1
ATOM 960 C CA . MET A 1 133 ? -12.492 22.016 5.785 1 79.06 133 MET A CA 1
ATOM 961 C C . MET A 1 133 ? -12.867 23.469 5.516 1 79.06 133 MET A C 1
ATOM 963 O O . MET A 1 133 ? -12.141 24.391 5.902 1 79.06 133 MET A O 1
ATOM 967 N N . MET A 1 134 ? -13.945 23.656 4.875 1 78 134 MET A N 1
ATOM 968 C CA . MET A 1 134 ? -14.312 25.016 4.48 1 78 134 MET A CA 1
ATOM 969 C C . MET A 1 134 ? -15.133 25.703 5.57 1 78 134 MET A C 1
ATOM 971 O O . MET A 1 134 ? -15.414 26.891 5.48 1 78 134 MET A O 1
ATOM 975 N N . ASN A 1 135 ? -15.32 24.828 6.539 1 76.75 135 ASN A N 1
ATOM 976 C CA . ASN A 1 135 ? -16.047 25.438 7.652 1 76.75 135 ASN A CA 1
ATOM 977 C C . ASN A 1 135 ? -15.18 26.453 8.391 1 76.75 135 ASN A C 1
ATOM 979 O O . ASN A 1 135 ? -14.062 26.141 8.805 1 76.75 135 ASN A O 1
ATOM 983 N N . GLY A 1 136 ? -15.609 27.781 8.445 1 76.94 136 GLY A N 1
ATOM 984 C CA . GLY A 1 136 ? -14.906 28.828 9.164 1 76.94 136 GLY A CA 1
ATOM 985 C C . GLY A 1 136 ? -14.055 29.719 8.266 1 76.94 136 GLY A C 1
ATOM 986 O O . GLY A 1 136 ? -13.5 30.719 8.719 1 76.94 136 GLY A O 1
ATOM 987 N N . ASN A 1 137 ? -13.922 29.391 7.055 1 78.81 137 ASN A N 1
ATOM 988 C CA . ASN A 1 137 ? -13.203 30.188 6.07 1 78.81 137 ASN A CA 1
ATOM 989 C C . ASN A 1 137 ? -11.719 30.312 6.426 1 78.81 137 ASN A C 1
ATOM 991 O O . ASN A 1 137 ? -11.148 31.406 6.324 1 78.81 137 ASN A O 1
ATOM 995 N N . HIS A 1 138 ? -11.188 29.25 6.992 1 82.56 138 HIS A N 1
ATOM 996 C CA . HIS A 1 138 ? -9.789 29.297 7.41 1 82.56 138 HIS A CA 1
ATOM 997 C C . HIS A 1 138 ? -8.859 28.984 6.246 1 82.56 138 HIS A C 1
ATOM 999 O O . HIS A 1 138 ? -7.668 29.312 6.289 1 82.56 138 HIS A O 1
ATOM 1005 N N . TYR A 1 139 ? -9.438 28.266 5.273 1 78.56 139 TYR A N 1
ATOM 1006 C CA . TYR A 1 139 ? -8.68 27.875 4.086 1 78.56 139 TYR A CA 1
ATOM 1007 C C . TYR A 1 139 ? -9.391 28.344 2.818 1 78.56 139 TYR A C 1
ATOM 1009 O O . TYR A 1 139 ? -10.586 28.625 2.84 1 78.56 139 TYR A O 1
ATOM 1017 N N . SER A 1 140 ? -8.594 28.562 1.758 1 76.62 140 SER A N 1
ATOM 1018 C CA . SER A 1 140 ? -9.164 28.797 0.433 1 76.62 140 SER A CA 1
ATOM 1019 C C . SER A 1 140 ? -9.133 27.531 -0.412 1 76.62 140 SER A C 1
ATOM 1021 O O . SER A 1 140 ? -8.125 26.812 -0.44 1 76.62 140 SER A O 1
ATOM 1023 N N . TYR A 1 141 ? -10.297 27.234 -0.952 1 74.06 141 TYR A N 1
ATOM 1024 C CA . TYR A 1 141 ? -10.422 26 -1.698 1 74.06 141 TYR A CA 1
ATOM 1025 C C . TYR A 1 141 ? -9.867 26.141 -3.109 1 74.06 141 TYR A C 1
ATOM 1027 O O . TYR A 1 141 ? -10.117 27.156 -3.777 1 74.06 141 TYR A O 1
ATOM 1035 N N . SER A 1 142 ? -8.992 25.188 -3.377 1 67.44 142 SER A N 1
ATOM 1036 C CA . SER A 1 142 ? -8.484 25.109 -4.742 1 67.44 142 SER A CA 1
ATOM 1037 C C . SER A 1 142 ? -8.953 23.828 -5.434 1 67.44 142 SER A C 1
ATOM 1039 O O . SER A 1 142 ? -8.977 22.75 -4.82 1 67.44 142 SER A O 1
ATOM 1041 N N . GLU A 1 143 ? -9.406 23.891 -6.645 1 58.03 143 GLU A N 1
ATOM 1042 C CA . GLU A 1 143 ? -9.891 22.75 -7.41 1 58.03 143 GLU A C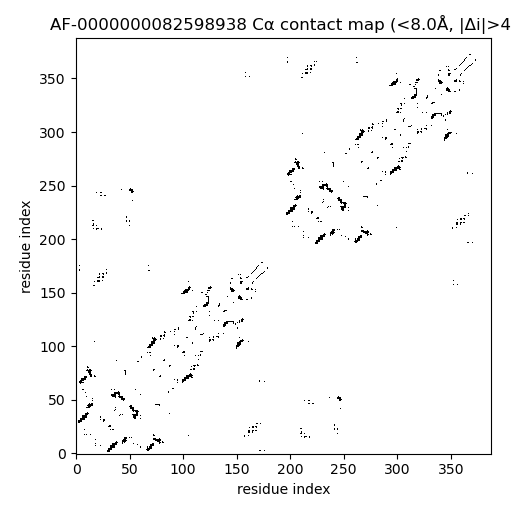A 1
ATOM 1043 C C . GLU A 1 143 ? -8.734 21.969 -8.023 1 58.03 143 GLU A C 1
ATOM 1045 O O . GLU A 1 143 ? -8.938 20.891 -8.594 1 58.03 143 GLU A O 1
ATOM 1050 N N . ASN A 1 144 ? -7.613 22.5 -7.762 1 56.12 144 ASN A N 1
ATOM 1051 C CA . ASN A 1 144 ? -6.477 21.797 -8.344 1 56.12 144 ASN A CA 1
ATOM 1052 C C . ASN A 1 144 ? -6.18 20.5 -7.598 1 56.12 144 ASN A C 1
ATOM 1054 O O . ASN A 1 144 ? -6.344 20.422 -6.375 1 56.12 144 ASN A O 1
ATOM 1058 N N . ARG A 1 145 ? -5.887 19.438 -8.273 1 52.25 145 ARG A N 1
ATOM 1059 C CA . ARG A 1 145 ? -5.625 18.125 -7.703 1 52.25 145 ARG A CA 1
ATOM 1060 C C . ARG A 1 145 ? -4.434 18.172 -6.75 1 52.25 145 ARG A C 1
ATOM 1062 O O . ARG A 1 145 ? -4.402 17.438 -5.754 1 52.25 145 ARG A O 1
ATOM 1069 N N . VAL A 1 146 ? -3.383 19 -7.078 1 50.88 146 VAL A N 1
ATOM 1070 C CA . VAL A 1 146 ? -2.193 19.141 -6.246 1 50.88 146 VAL A CA 1
ATOM 1071 C C . VAL A 1 146 ? -1.923 20.625 -5.984 1 50.88 146 VAL A C 1
ATOM 1073 O O . VAL A 1 146 ? -1.906 21.438 -6.914 1 50.88 146 VAL A O 1
ATOM 1076 N N . GLU A 1 147 ? -2.234 21.141 -4.82 1 49.56 147 GLU A N 1
ATOM 1077 C CA . GLU A 1 147 ? -1.869 22.516 -4.512 1 49.56 147 GLU A CA 1
ATOM 1078 C C . GLU A 1 147 ? -0.518 22.594 -3.807 1 49.56 147 GLU A C 1
ATOM 1080 O O . GLU A 1 147 ? -0.267 21.844 -2.861 1 49.56 147 GLU A O 1
ATOM 1085 N N . LYS A 1 148 ? 0.577 23.016 -4.512 1 46.53 148 LYS A N 1
ATOM 1086 C CA . LYS A 1 148 ? 1.949 23.156 -4.031 1 46.53 148 LYS A CA 1
ATOM 1087 C C . LYS A 1 148 ? 2.068 24.312 -3.039 1 46.53 148 LYS A C 1
ATOM 1089 O O . LYS A 1 148 ? 2.406 25.438 -3.422 1 46.53 148 LYS A O 1
ATOM 1094 N N . ASP A 1 149 ? 1.105 24.641 -2.285 1 42.91 149 ASP A N 1
ATOM 1095 C CA . ASP A 1 149 ? 1.419 25.734 -1.368 1 42.91 149 ASP A CA 1
ATOM 1096 C C . ASP A 1 149 ? 2.137 25.219 -0.124 1 42.91 149 ASP A C 1
ATOM 1098 O O . ASP A 1 149 ? 1.501 24.938 0.893 1 42.91 149 ASP A O 1
ATOM 1102 N N . GLY A 1 150 ? 3.426 24.797 -0.247 1 44 150 GLY A N 1
ATOM 1103 C CA . GLY A 1 150 ? 4.172 24.359 0.922 1 44 150 GLY A CA 1
ATOM 1104 C C . GLY A 1 150 ? 3.539 23.172 1.623 1 44 150 GLY A C 1
ATOM 1105 O O . GLY A 1 150 ? 4.188 22.5 2.424 1 44 150 GLY A O 1
ATOM 1106 N N . LEU A 1 151 ? 2.254 23.188 1.667 1 42 151 LEU A N 1
ATOM 1107 C CA . LEU A 1 151 ? 1.415 22.094 2.119 1 42 151 LEU A CA 1
ATOM 1108 C C . LEU A 1 151 ? 0.98 21.219 0.942 1 42 151 LEU A C 1
ATOM 1110 O O . LEU A 1 151 ? 0.473 21.734 -0.058 1 42 151 LEU A O 1
ATOM 1114 N N . ILE A 1 152 ? 1.865 20.297 0.612 1 41.66 152 ILE A N 1
ATOM 1115 C CA . ILE A 1 152 ? 1.556 19.531 -0.585 1 41.66 152 ILE A CA 1
ATOM 1116 C C . ILE A 1 152 ? 0.287 18.703 -0.357 1 41.66 152 ILE A C 1
ATOM 1118 O O . ILE A 1 152 ? 0.293 17.75 0.413 1 41.66 152 ILE A O 1
ATOM 1122 N N . PRO A 1 153 ? -0.795 19.422 -0.504 1 43.62 153 PRO A N 1
ATOM 1123 C CA . PRO A 1 153 ? -1.962 18.531 -0.437 1 43.62 153 PRO A CA 1
ATOM 1124 C C . PRO A 1 153 ? -1.945 17.453 -1.513 1 43.62 153 PRO A C 1
ATOM 1126 O O . PRO A 1 153 ? -1.527 17.703 -2.645 1 43.62 153 PRO A O 1
ATOM 1129 N N . LEU A 1 154 ? -1.631 16.234 -1.104 1 44.91 154 LEU A N 1
ATOM 1130 C CA . LEU A 1 154 ? -1.701 15.164 -2.088 1 44.91 154 LEU A CA 1
ATOM 1131 C C . LEU A 1 154 ? -3.145 14.906 -2.51 1 44.91 154 LEU A C 1
ATOM 1133 O O . LEU A 1 154 ? -4.074 15.156 -1.739 1 44.91 154 LEU A O 1
ATOM 1137 N N . PRO A 1 155 ? -3.281 14.766 -3.75 1 40.84 155 PRO A N 1
ATOM 1138 C CA . PRO A 1 155 ? -4.574 14.547 -4.402 1 40.84 155 PRO A CA 1
ATOM 1139 C C . PRO A 1 155 ? -5.473 13.586 -3.627 1 40.84 155 PRO A C 1
ATOM 1141 O O . PRO A 1 155 ? -4.977 12.758 -2.855 1 40.84 155 PRO A O 1
ATOM 1144 N N . PRO A 1 156 ? -6.785 13.969 -3.615 1 37.91 156 PRO A N 1
ATOM 1145 C CA . PRO A 1 156 ? -7.852 13.234 -2.926 1 37.91 156 PRO A CA 1
ATOM 1146 C C . PRO A 1 156 ? -7.797 11.734 -3.18 1 37.91 156 PRO A C 1
ATOM 1148 O O . PRO A 1 156 ? -8.32 10.945 -2.381 1 37.91 156 PRO A O 1
ATOM 1151 N N . CYS A 1 157 ? -7.645 11.305 -4.426 1 37.81 157 CYS A N 1
ATOM 1152 C CA . CYS A 1 157 ? -7.859 9.883 -4.648 1 37.81 157 CYS A CA 1
ATOM 1153 C C . CYS A 1 157 ? -6.535 9.133 -4.703 1 37.81 157 CYS A C 1
ATOM 1155 O O . CYS A 1 157 ? -5.492 9.727 -4.984 1 37.81 157 CYS A O 1
ATOM 1157 N N . VAL A 1 158 ? -6.484 7.887 -4.031 1 42.38 158 VAL A N 1
ATOM 1158 C CA . VAL A 1 158 ? -5.406 6.91 -3.994 1 42.38 158 VAL A CA 1
ATOM 1159 C C . VAL A 1 158 ? -4.582 6.996 -5.277 1 42.38 158 VAL A C 1
ATOM 1161 O O . VAL A 1 158 ? -3.352 6.914 -5.242 1 42.38 158 VAL A O 1
ATOM 1164 N N . CYS A 1 159 ? -5.293 7.07 -6.469 1 42.34 159 CYS A N 1
ATOM 1165 C CA . CYS A 1 159 ? -4.625 7.086 -7.762 1 42.34 159 CYS A CA 1
ATOM 1166 C C . CYS A 1 159 ? -3.715 8.297 -7.891 1 42.34 159 CYS A C 1
ATOM 1168 O O . CYS A 1 159 ? -2.615 8.203 -8.445 1 42.34 159 CYS A O 1
ATOM 1170 N N . ALA A 1 160 ? -4.336 9.227 -7.441 1 40.34 160 ALA A N 1
ATOM 1171 C CA . ALA A 1 160 ? -3.576 10.477 -7.477 1 40.34 160 ALA A CA 1
ATOM 1172 C C . ALA A 1 160 ? -2.41 10.438 -6.496 1 40.34 160 ALA A C 1
ATOM 1174 O O . ALA A 1 160 ? -1.385 11.086 -6.715 1 40.34 160 ALA A O 1
ATOM 1175 N N . ALA A 1 161 ? -2.619 9.641 -5.492 1 43.34 161 ALA A N 1
ATOM 1176 C CA . ALA A 1 161 ? -1.528 9.5 -4.531 1 43.34 161 ALA A CA 1
ATOM 1177 C C . ALA A 1 161 ? -0.276 8.945 -5.203 1 43.34 161 ALA A C 1
ATOM 1179 O O . ALA A 1 161 ? 0.84 9.375 -4.906 1 43.34 161 ALA A O 1
ATOM 1180 N N . VAL A 1 162 ? -0.614 7.945 -6.125 1 44.41 162 VAL A N 1
ATOM 1181 C CA . VAL A 1 162 ? 0.516 7.395 -6.859 1 44.41 162 VAL A CA 1
ATOM 1182 C C . VAL A 1 162 ? 1.178 8.492 -7.691 1 44.41 162 VAL A C 1
ATOM 1184 O O . VAL A 1 162 ? 2.4 8.648 -7.664 1 44.41 162 VAL A O 1
ATOM 1187 N N . TRP A 1 163 ? 0.27 9.148 -8.367 1 42.06 163 TRP A N 1
ATOM 1188 C CA . TRP A 1 163 ? 0.788 10.25 -9.18 1 42.06 163 TRP A CA 1
ATOM 1189 C C . TRP A 1 163 ? 1.376 11.344 -8.297 1 42.06 163 TRP A C 1
ATOM 1191 O O . TRP A 1 163 ? 2.445 11.883 -8.594 1 42.06 163 TRP A O 1
ATOM 1201 N N . GLY A 1 164 ? 0.625 11.531 -7.27 1 41.06 164 GLY A N 1
ATOM 1202 C CA . GLY A 1 164 ? 1.091 12.57 -6.363 1 41.06 164 GLY A CA 1
ATOM 1203 C C . GLY A 1 164 ? 2.367 12.195 -5.637 1 41.06 164 GLY A C 1
ATOM 1204 O O . GLY A 1 164 ? 3.219 13.055 -5.383 1 41.06 164 GLY A O 1
ATOM 1205 N N . SER A 1 165 ? 2.432 10.875 -5.309 1 41.69 165 SER A N 1
ATOM 1206 C CA . SER A 1 165 ? 3.646 10.438 -4.621 1 41.69 165 SER A CA 1
ATOM 1207 C C . SER A 1 165 ? 4.871 10.609 -5.512 1 41.69 165 SER A C 1
ATOM 1209 O O . SER A 1 165 ? 5.934 11.023 -5.039 1 41.69 165 SER A O 1
ATOM 1211 N N . ARG A 1 166 ? 4.602 10.266 -6.812 1 45.59 166 ARG A N 1
ATOM 1212 C CA . ARG A 1 166 ? 5.688 10.578 -7.738 1 45.59 166 ARG A CA 1
ATOM 1213 C C . ARG A 1 166 ? 5.961 12.078 -7.766 1 45.59 166 ARG A C 1
ATOM 1215 O O . ARG A 1 166 ? 7.121 12.508 -7.785 1 45.59 166 ARG A O 1
ATOM 1222 N N . GLY A 1 167 ? 4.773 12.758 -7.793 1 40.97 167 GLY A N 1
ATOM 1223 C CA . GLY A 1 167 ? 4.922 14.203 -7.723 1 40.97 167 GLY A CA 1
ATOM 1224 C C . GLY A 1 167 ? 5.551 14.672 -6.422 1 40.97 167 GLY A C 1
ATOM 1225 O O . GLY A 1 167 ? 6.406 15.562 -6.43 1 40.97 167 GLY A O 1
ATOM 1226 N N . ALA A 1 168 ? 5.105 14.086 -5.371 1 42.78 168 ALA A N 1
ATOM 1227 C CA . ALA A 1 168 ? 5.688 14.445 -4.082 1 42.78 168 ALA A CA 1
ATOM 1228 C C . ALA A 1 168 ? 7.164 14.07 -4.023 1 42.78 168 ALA A C 1
ATOM 1230 O O . ALA A 1 168 ? 7.996 14.844 -3.551 1 42.78 168 ALA A O 1
ATOM 1231 N N . ALA A 1 169 ? 7.441 12.875 -4.438 1 45.16 169 ALA A N 1
ATOM 1232 C CA . ALA A 1 169 ? 8.844 12.477 -4.473 1 45.16 169 ALA A CA 1
ATOM 1233 C C . ALA A 1 169 ? 9.664 13.445 -5.324 1 45.16 169 ALA A C 1
ATOM 1235 O O . ALA A 1 169 ? 10.773 13.828 -4.941 1 45.16 169 ALA A O 1
ATOM 1236 N N . ARG A 1 170 ? 9.031 13.672 -6.531 1 43.53 170 ARG A N 1
ATOM 1237 C CA . ARG A 1 170 ? 9.727 14.641 -7.383 1 43.53 170 ARG A CA 1
ATOM 1238 C C . ARG A 1 170 ? 9.828 16 -6.703 1 43.53 170 ARG A C 1
ATOM 1240 O O . ARG A 1 170 ? 10.875 16.656 -6.77 1 43.53 170 ARG A O 1
ATOM 1247 N N . GLU A 1 171 ? 8.617 16.328 -6.129 1 44.38 171 GLU A N 1
ATOM 1248 C CA . GLU A 1 171 ? 8.633 17.625 -5.473 1 44.38 171 GLU A CA 1
ATOM 1249 C C . GLU A 1 171 ? 9.547 17.609 -4.25 1 44.38 171 GLU A C 1
ATOM 1251 O O . GLU A 1 171 ? 10.305 18.562 -4.023 1 44.38 171 GLU A O 1
ATOM 1256 N N . VAL A 1 172 ? 9.422 16.609 -3.469 1 44.28 172 VAL A N 1
ATOM 1257 C CA . VAL A 1 172 ? 10.344 16.5 -2.344 1 44.28 172 VAL A CA 1
ATOM 1258 C C . VAL A 1 172 ? 11.781 16.438 -2.861 1 44.28 172 VAL A C 1
ATOM 1260 O O . VAL A 1 172 ? 12.68 17.062 -2.297 1 44.28 172 VAL A O 1
ATOM 1263 N N . GLY A 1 173 ? 11.859 15.617 -3.891 1 41.22 173 GLY A N 1
ATOM 1264 C CA . GLY A 1 173 ? 13.172 15.602 -4.531 1 41.22 173 GLY A CA 1
ATOM 1265 C C . GLY A 1 173 ? 13.594 16.953 -5.066 1 41.22 173 GLY A C 1
ATOM 1266 O O . GLY A 1 173 ? 14.742 17.359 -4.902 1 41.22 173 GLY A O 1
ATOM 1267 N N . ARG A 1 174 ? 12.641 17.516 -5.91 1 40.94 174 ARG A N 1
ATOM 1268 C CA . ARG A 1 174 ? 12.93 18.812 -6.488 1 40.94 174 ARG A CA 1
ATOM 1269 C C . ARG A 1 174 ? 13.141 19.859 -5.398 1 40.94 174 ARG A C 1
ATOM 1271 O O . ARG A 1 174 ? 14.023 20.719 -5.512 1 40.94 174 ARG A O 1
ATOM 1278 N N . GLN A 1 175 ? 12.141 19.969 -4.535 1 36.12 175 GLN A N 1
ATOM 1279 C CA . GLN A 1 175 ? 12.266 20.984 -3.51 1 36.12 175 GLN A CA 1
ATOM 1280 C C . GLN A 1 175 ? 13.508 20.766 -2.65 1 36.12 175 GLN A C 1
ATOM 1282 O O . GLN A 1 175 ? 14.109 21.719 -2.162 1 36.12 175 GLN A O 1
ATOM 1287 N N . ALA A 1 176 ? 13.812 19.578 -2.414 1 35.56 176 ALA A N 1
ATOM 1288 C CA . ALA A 1 176 ? 15.055 19.375 -1.674 1 35.56 176 ALA A CA 1
ATOM 1289 C C . ALA A 1 176 ? 16.281 19.641 -2.559 1 35.56 176 ALA A C 1
ATOM 1291 O O . ALA A 1 176 ? 17.359 19.938 -2.061 1 35.56 176 ALA A O 1
ATOM 1292 N N . SER A 1 177 ? 16.281 19.297 -3.902 1 33.25 177 SER A N 1
ATOM 1293 C CA . SER A 1 177 ? 17.391 19.75 -4.742 1 33.25 177 SER A CA 1
ATOM 1294 C C . SER A 1 177 ? 17.281 21.234 -5.043 1 33.25 177 SER A C 1
ATOM 1296 O O . SER A 1 177 ? 16.188 21.766 -5.223 1 33.25 177 SER A O 1
ATOM 1298 N N . SER A 1 178 ? 18.188 22.219 -4.574 1 30.28 178 SER A N 1
ATOM 1299 C CA . SER A 1 178 ? 18.359 23.625 -4.902 1 30.28 178 SER A CA 1
ATOM 1300 C C . SER A 1 178 ? 18.188 23.875 -6.398 1 30.28 178 SER A C 1
ATOM 1302 O O . SER A 1 178 ? 18.5 24.953 -6.895 1 30.28 178 SER A O 1
ATOM 1304 N N . ASP A 1 179 ? 18.188 23.031 -7.332 1 30.05 179 ASP A N 1
ATOM 1305 C CA . ASP A 1 179 ? 18.312 23.578 -8.68 1 30.05 179 ASP A CA 1
ATOM 1306 C C . ASP A 1 179 ? 17.094 24.422 -9.039 1 30.05 179 ASP A C 1
ATOM 1308 O O . ASP A 1 179 ? 15.992 24.188 -8.523 1 30.05 179 ASP A O 1
ATOM 1312 N N . PRO A 1 180 ? 17.312 25.781 -9.852 1 26.73 180 PRO A N 1
ATOM 1313 C CA . PRO A 1 180 ? 16.344 26.797 -10.258 1 26.73 180 PRO A CA 1
ATOM 1314 C C . PRO A 1 180 ? 15.039 26.203 -10.773 1 26.73 180 PRO A C 1
ATOM 1316 O O . PRO A 1 180 ? 15.031 25.078 -11.273 1 26.73 180 PRO A O 1
ATOM 1319 N N . PRO A 1 181 ? 13.953 26.922 -10.508 1 28.98 181 PRO A N 1
ATOM 1320 C CA . PRO A 1 181 ? 12.594 26.547 -10.891 1 28.98 181 PRO A CA 1
ATOM 1321 C C . PRO A 1 181 ? 12.453 26.266 -12.383 1 28.98 181 PRO A C 1
ATOM 1323 O O . PRO A 1 181 ? 12.75 27.125 -13.211 1 28.98 181 PRO A O 1
ATOM 1326 N N . THR A 1 182 ? 13.094 25.344 -13.039 1 26 182 THR A N 1
ATOM 1327 C CA . THR A 1 182 ? 12.828 25.344 -14.477 1 26 182 THR A CA 1
ATOM 1328 C C . THR A 1 182 ? 11.336 25.5 -14.758 1 26 182 THR A C 1
ATOM 1330 O O . THR A 1 182 ? 10.5 24.984 -14.008 1 26 182 THR A O 1
ATOM 1333 N N . PRO A 1 183 ? 10.969 26.562 -15.594 1 22.67 183 PRO A N 1
ATOM 1334 C CA . PRO A 1 183 ? 9.609 26.922 -16 1 22.67 183 PRO A CA 1
ATOM 1335 C C . PRO A 1 183 ? 8.758 25.703 -16.359 1 22.67 183 PRO A C 1
ATOM 1337 O O . PRO A 1 183 ? 9.258 24.75 -16.969 1 22.67 183 PRO A O 1
ATOM 1340 N N . VAL A 1 184 ? 7.988 25.625 -15.602 1 25.62 184 VAL A N 1
ATOM 1341 C CA . VAL A 1 184 ? 6.984 24.594 -15.828 1 25.62 184 VAL A CA 1
ATOM 1342 C C . VAL A 1 184 ? 6.324 24.797 -17.188 1 25.62 184 VAL A C 1
ATOM 1344 O O . VAL A 1 184 ? 5.723 25.844 -17.438 1 25.62 184 VAL A O 1
ATOM 1347 N N . SER A 1 185 ? 7.148 24.531 -18.375 1 22.33 185 SER A N 1
ATOM 1348 C CA . SER A 1 185 ? 6.477 24.594 -19.672 1 22.33 185 SER A CA 1
ATOM 1349 C C . SER A 1 185 ? 5.055 24.047 -19.578 1 22.33 185 SER A C 1
ATOM 1351 O O . SER A 1 185 ? 4.773 23.172 -18.781 1 22.33 185 SER A O 1
ATOM 1353 N N . PRO A 1 186 ? 4.043 24.797 -20.25 1 20.92 186 PRO A N 1
ATOM 1354 C CA . PRO A 1 186 ? 2.607 24.562 -20.406 1 20.92 186 PRO A CA 1
ATOM 1355 C C . PRO A 1 186 ? 2.291 23.172 -20.938 1 20.92 186 PRO A C 1
ATOM 1357 O O . PRO A 1 186 ? 1.126 22.766 -20.984 1 20.92 186 PRO A O 1
ATOM 1360 N N . HIS A 1 187 ? 3.281 22.734 -21.75 1 20.92 187 HIS A N 1
ATOM 1361 C CA . HIS A 1 187 ? 2.912 21.641 -22.625 1 20.92 187 HIS A CA 1
ATOM 1362 C C . HIS A 1 187 ? 2.42 20.438 -21.828 1 20.92 187 HIS A C 1
ATOM 1364 O O . HIS A 1 187 ? 3.217 19.734 -21.219 1 20.92 187 HIS A O 1
ATOM 1370 N N . PHE A 1 188 ? 1.481 20.578 -21.203 1 21.31 188 PHE A N 1
ATOM 1371 C CA . PHE A 1 188 ? 0.605 19.406 -21.125 1 21.31 188 PHE A CA 1
ATOM 1372 C C . PHE A 1 188 ? 0.191 18.938 -22.5 1 21.31 188 PHE A C 1
ATOM 1374 O O . PHE A 1 188 ? -0.875 18.344 -22.672 1 21.31 188 PHE A O 1
ATOM 1381 N N . ARG A 1 189 ? 1.129 19.062 -23.562 1 18.77 189 ARG A N 1
ATOM 1382 C CA . ARG A 1 189 ? 0.912 18.812 -24.984 1 18.77 189 ARG A CA 1
ATOM 1383 C C . ARG A 1 189 ? 0.748 17.312 -25.25 1 18.77 189 ARG A C 1
ATOM 1385 O O . ARG A 1 189 ? 1.672 16.531 -25.016 1 18.77 189 ARG A O 1
ATOM 1392 N N . THR A 1 190 ? -0.253 16.688 -25.078 1 19.92 190 THR A N 1
ATOM 1393 C CA . THR A 1 190 ? -0.926 15.875 -26.078 1 19.92 190 THR A CA 1
ATOM 1394 C C . THR A 1 190 ? -1.205 16.688 -27.344 1 19.92 190 THR A C 1
ATOM 1396 O O . THR A 1 190 ? -2.293 17.234 -27.5 1 19.92 190 THR A O 1
ATOM 1399 N N . SER A 1 191 ? -0.218 17.547 -27.812 1 17.39 191 SER A N 1
ATOM 1400 C CA . SER A 1 191 ? -0.275 18.125 -29.141 1 17.39 191 SER A CA 1
ATOM 1401 C C . SER A 1 191 ? 0.184 17.125 -30.203 1 17.39 191 SER A C 1
ATOM 1403 O O . SER A 1 191 ? 1.35 16.719 -30.219 1 17.39 191 SER A O 1
ATOM 1405 N N . ILE A 1 192 ? -0.424 16.156 -30.922 1 17.42 192 ILE A N 1
ATOM 1406 C CA . ILE A 1 192 ? -0.09 16.125 -32.344 1 17.42 192 ILE A CA 1
ATOM 1407 C C . ILE A 1 192 ? -0.535 17.422 -33 1 17.42 192 ILE A C 1
ATOM 1409 O O . ILE A 1 192 ? -1.698 17.828 -32.906 1 17.42 192 ILE A O 1
ATOM 1413 N N . ALA A 1 193 ? 0.182 18.406 -33.438 1 16.06 193 ALA A N 1
ATOM 1414 C CA . ALA A 1 193 ? -0.138 19.391 -34.5 1 16.06 193 ALA A CA 1
ATOM 1415 C C . ALA A 1 193 ? -0.707 18.688 -35.719 1 16.06 193 ALA A C 1
ATOM 1417 O O . ALA A 1 193 ? -0.255 17.609 -36.094 1 16.06 193 ALA A O 1
ATOM 1418 N N . GLU A 1 194 ? -1.681 19.375 -36.312 1 16.98 194 GLU A N 1
ATOM 1419 C CA . GLU A 1 194 ? -1.558 19.797 -37.688 1 16.98 194 GLU A CA 1
ATOM 1420 C C . GLU A 1 194 ? -0.421 20.812 -37.875 1 16.98 194 GLU A C 1
ATOM 1422 O O . GLU A 1 194 ? -0.202 21.656 -37 1 16.98 194 GLU A O 1
ATOM 1427 N N . MET B 1 1 ? -25.016 -14 -2.58 1 43.12 1 MET B N 1
ATOM 1428 C CA . MET B 1 1 ? -23.953 -14.828 -3.158 1 43.12 1 MET B CA 1
ATOM 1429 C C . MET B 1 1 ? -22.703 -14.773 -2.303 1 43.12 1 MET B C 1
ATOM 1431 O O . MET B 1 1 ? -22.484 -13.812 -1.568 1 43.12 1 MET B O 1
ATOM 1435 N N . ALA B 1 2 ? -22.172 -15.938 -2.006 1 57.25 2 ALA B N 1
ATOM 1436 C CA . ALA B 1 2 ? -21.094 -15.992 -1.024 1 57.25 2 ALA B CA 1
ATOM 1437 C C . ALA B 1 2 ? -19.953 -15.031 -1.392 1 57.25 2 ALA B C 1
ATOM 1439 O O . ALA B 1 2 ? -19.703 -14.797 -2.572 1 57.25 2 ALA B O 1
ATOM 1440 N N . SER B 1 3 ? -19.516 -14.211 -0.565 1 78.38 3 SER B N 1
ATOM 1441 C CA . SER B 1 3 ? -18.469 -13.219 -0.789 1 78.38 3 SER B CA 1
ATOM 1442 C C . SER B 1 3 ? -17.234 -13.852 -1.427 1 78.38 3 SER B C 1
ATOM 1444 O O . SER B 1 3 ? -16.844 -14.961 -1.062 1 78.38 3 SER B O 1
ATOM 1446 N N . LYS B 1 4 ? -16.844 -13.359 -2.613 1 86.38 4 LYS B N 1
ATOM 1447 C CA . LYS B 1 4 ? -15.617 -13.82 -3.266 1 86.38 4 LYS B CA 1
ATOM 1448 C C . LYS B 1 4 ? -14.43 -13.766 -2.311 1 86.38 4 LYS B C 1
ATOM 1450 O O . LYS B 1 4 ? -14.406 -12.953 -1.38 1 86.38 4 LYS B O 1
ATOM 1455 N N . ARG B 1 5 ? -13.609 -14.75 -2.492 1 93.5 5 ARG B N 1
ATOM 1456 C CA . ARG B 1 5 ? -12.453 -14.875 -1.611 1 93.5 5 ARG B CA 1
ATOM 1457 C C . ARG B 1 5 ? -11.148 -14.773 -2.4 1 93.5 5 ARG B C 1
ATOM 1459 O O . ARG B 1 5 ? -11.039 -15.328 -3.496 1 93.5 5 ARG B O 1
ATOM 1466 N N . ALA B 1 6 ? -10.234 -14.047 -1.821 1 92.88 6 ALA B N 1
ATOM 1467 C CA . ALA B 1 6 ? -8.93 -13.867 -2.449 1 92.88 6 ALA B CA 1
ATOM 1468 C C . ALA B 1 6 ? -7.801 -14.227 -1.489 1 92.88 6 ALA B C 1
ATOM 1470 O O . ALA B 1 6 ? -7.875 -13.938 -0.293 1 92.88 6 ALA B O 1
ATOM 1471 N N . LEU B 1 7 ? -6.832 -14.844 -2.035 1 96.56 7 LEU B N 1
ATOM 1472 C CA . LEU B 1 7 ? -5.602 -15.156 -1.312 1 96.56 7 LEU B CA 1
ATOM 1473 C C . LEU B 1 7 ? -4.43 -14.344 -1.862 1 96.56 7 LEU B C 1
ATOM 1475 O O . LEU B 1 7 ? -4.145 -14.398 -3.061 1 96.56 7 LEU B O 1
ATOM 1479 N N . VAL B 1 8 ? -3.82 -13.57 -1.043 1 96.5 8 VAL B N 1
ATOM 1480 C CA . VAL B 1 8 ? -2.607 -12.836 -1.389 1 96.5 8 VAL B CA 1
ATOM 1481 C C . VAL B 1 8 ? -1.411 -13.438 -0.655 1 96.5 8 VAL B C 1
ATOM 1483 O O . VAL B 1 8 ? -1.379 -13.469 0.578 1 96.5 8 VAL B O 1
ATOM 1486 N N . ILE B 1 9 ? -0.447 -13.922 -1.374 1 98.12 9 ILE B N 1
ATOM 1487 C CA . ILE B 1 9 ? 0.713 -14.555 -0.756 1 98.12 9 ILE B CA 1
ATOM 1488 C C . ILE B 1 9 ? 1.819 -13.523 -0.558 1 98.12 9 ILE B C 1
ATOM 1490 O O . ILE B 1 9 ? 2.348 -12.977 -1.528 1 98.12 9 ILE B O 1
ATOM 1494 N N . LEU B 1 10 ? 2.143 -13.297 0.653 1 98.5 10 LEU B N 1
ATOM 1495 C CA . LEU B 1 10 ? 3.123 -12.289 1.028 1 98.5 10 LEU B CA 1
ATOM 1496 C C . LEU B 1 10 ? 4.461 -12.93 1.373 1 98.5 10 LEU B C 1
ATOM 1498 O O . LEU B 1 10 ? 4.582 -13.617 2.387 1 98.5 10 LEU B O 1
ATOM 1502 N N . ALA B 1 11 ? 5.434 -12.719 0.514 1 98.5 11 ALA B N 1
ATOM 1503 C CA . ALA B 1 11 ? 6.789 -13.219 0.714 1 98.5 11 ALA B CA 1
ATOM 1504 C C . ALA B 1 11 ? 7.742 -12.086 1.078 1 98.5 11 ALA B C 1
ATOM 1506 O O . ALA B 1 11 ? 7.547 -10.938 0.654 1 98.5 11 ALA B O 1
ATOM 1507 N N . LYS B 1 12 ? 8.727 -12.453 1.868 1 98.31 12 LYS B N 1
ATOM 1508 C CA . LYS B 1 12 ? 9.766 -11.461 2.16 1 98.31 12 LYS B CA 1
ATOM 1509 C C . LYS B 1 12 ? 10.312 -10.844 0.876 1 98.31 12 LYS B C 1
ATOM 1511 O O . LYS B 1 12 ? 10.648 -11.562 -0.066 1 98.31 12 LYS B O 1
ATOM 1516 N N . GLY B 1 13 ? 10.383 -9.531 0.859 1 97.44 13 GLY B N 1
ATOM 1517 C CA . GLY B 1 13 ? 10.906 -8.844 -0.308 1 97.44 13 GLY B CA 1
ATOM 1518 C C . GLY B 1 13 ? 9.844 -8.5 -1.33 1 97.44 13 GLY B C 1
ATOM 1519 O O . GLY B 1 13 ? 10.148 -7.977 -2.402 1 97.44 13 GLY B O 1
ATOM 1520 N N . ALA B 1 14 ? 8.57 -8.797 -1.009 1 96.25 14 ALA B N 1
ATOM 1521 C CA . ALA B 1 14 ? 7.477 -8.406 -1.89 1 96.25 14 ALA B CA 1
ATOM 1522 C C . ALA B 1 14 ? 7.391 -6.887 -2.02 1 96.25 14 ALA B C 1
ATOM 1524 O O . ALA B 1 14 ? 7.801 -6.16 -1.111 1 96.25 14 ALA B O 1
ATOM 1525 N N . GLU B 1 15 ? 6.93 -6.492 -3.166 1 91.06 15 GLU B N 1
ATOM 1526 C CA . GLU B 1 15 ? 6.598 -5.078 -3.301 1 91.06 15 GLU B CA 1
ATOM 1527 C C . GLU B 1 15 ? 5.387 -4.711 -2.443 1 91.06 15 GLU B C 1
ATOM 1529 O O . GLU B 1 15 ? 4.309 -5.285 -2.605 1 91.06 15 GLU B O 1
ATOM 1534 N N . GLU B 1 16 ? 5.59 -3.822 -1.525 1 93.56 16 GLU B N 1
ATOM 1535 C CA . GLU B 1 16 ? 4.523 -3.461 -0.596 1 93.56 16 GLU B CA 1
ATOM 1536 C C . GLU B 1 16 ? 3.334 -2.846 -1.33 1 93.56 16 GLU B C 1
ATOM 1538 O O . GLU B 1 16 ? 2.18 -3.105 -0.981 1 93.56 16 GLU B O 1
ATOM 1543 N N . MET B 1 17 ? 3.619 -1.992 -2.371 1 85.69 17 MET B N 1
ATOM 1544 C CA . MET B 1 17 ? 2.52 -1.365 -3.1 1 85.69 17 MET B CA 1
ATOM 1545 C C . MET B 1 17 ? 1.712 -2.406 -3.867 1 85.69 17 MET B C 1
ATOM 1547 O O . MET B 1 17 ? 0.49 -2.293 -3.977 1 85.69 17 MET B O 1
ATOM 1551 N N . GLU B 1 18 ? 2.381 -3.439 -4.371 1 82.81 18 GLU B N 1
ATOM 1552 C CA . GLU B 1 18 ? 1.722 -4.504 -5.121 1 82.81 18 GLU B CA 1
ATOM 1553 C C . GLU B 1 18 ? 0.962 -5.445 -4.191 1 82.81 18 GLU B C 1
ATOM 1555 O O . GLU B 1 18 ? 0.132 -6.238 -4.645 1 82.81 18 GLU B O 1
ATOM 1560 N N . THR B 1 19 ? 1.255 -5.383 -2.949 1 92.69 19 THR B N 1
ATOM 1561 C CA . THR B 1 19 ? 0.521 -6.16 -1.957 1 92.69 19 THR B CA 1
ATOM 1562 C C . THR B 1 19 ? -0.689 -5.383 -1.447 1 92.69 19 THR B C 1
ATOM 1564 O O . THR B 1 19 ? -1.821 -5.863 -1.527 1 92.69 19 THR B O 1
ATOM 1567 N N . VAL B 1 20 ? -0.505 -4.168 -1.082 1 92.5 20 VAL B N 1
ATOM 1568 C CA . VAL B 1 20 ? -1.499 -3.4 -0.338 1 92.5 20 VAL B CA 1
ATOM 1569 C C . VAL B 1 20 ? -2.592 -2.914 -1.286 1 92.5 20 VAL B C 1
ATOM 1571 O O . VAL B 1 20 ? -3.773 -2.9 -0.928 1 92.5 20 VAL B O 1
ATOM 1574 N N . ILE B 1 21 ? -2.227 -2.51 -2.471 1 82.25 21 ILE B N 1
ATOM 1575 C CA . ILE B 1 21 ? -3.188 -1.893 -3.379 1 82.25 21 ILE B CA 1
ATOM 1576 C C . ILE B 1 21 ? -4.258 -2.91 -3.764 1 82.25 21 ILE B C 1
ATOM 1578 O O . ILE B 1 21 ? -5.453 -2.652 -3.604 1 82.25 21 ILE B O 1
ATOM 1582 N N . PRO B 1 22 ? -3.857 -4.059 -4.246 1 83.81 22 PRO B N 1
ATOM 1583 C CA . PRO B 1 22 ? -4.922 -5.012 -4.566 1 83.81 22 PRO B CA 1
ATOM 1584 C C . PRO B 1 22 ? -5.75 -5.402 -3.348 1 83.81 22 PRO B C 1
ATOM 1586 O O . PRO B 1 22 ? -6.965 -5.59 -3.455 1 83.81 22 PRO B O 1
ATOM 1589 N N . VAL B 1 23 ? -5.145 -5.582 -2.189 1 91.06 23 VAL B N 1
ATOM 1590 C CA . VAL B 1 23 ? -5.871 -5.938 -0.974 1 91.06 23 VAL B CA 1
ATOM 1591 C C . VAL B 1 23 ? -6.926 -4.875 -0.674 1 91.06 23 VAL B C 1
ATOM 1593 O O . VAL B 1 23 ? -8.094 -5.199 -0.43 1 91.06 23 VAL B O 1
ATOM 1596 N N . ASP B 1 24 ? -6.488 -3.643 -0.8 1 85.81 24 ASP B N 1
ATOM 1597 C CA . ASP B 1 24 ? -7.371 -2.52 -0.499 1 85.81 24 ASP B CA 1
ATOM 1598 C C . ASP B 1 24 ? -8.562 -2.484 -1.457 1 85.81 24 ASP B C 1
ATOM 1600 O O . ASP B 1 24 ? -9.711 -2.424 -1.023 1 85.81 24 ASP B O 1
ATOM 1604 N N . VAL B 1 25 ? -8.234 -2.568 -2.689 1 77.25 25 VAL B N 1
ATOM 1605 C CA . VAL B 1 25 ? -9.258 -2.461 -3.729 1 77.25 25 VAL B CA 1
ATOM 1606 C C . VAL B 1 25 ? -10.234 -3.629 -3.617 1 77.25 25 VAL B C 1
ATOM 1608 O O . VAL B 1 25 ? -11.445 -3.443 -3.709 1 77.25 25 VAL B O 1
ATOM 1611 N N . MET B 1 26 ? -9.781 -4.797 -3.375 1 83.88 26 MET B N 1
ATOM 1612 C CA . MET B 1 26 ? -10.641 -5.973 -3.287 1 83.88 26 MET B CA 1
ATOM 1613 C C . MET B 1 26 ? -11.492 -5.93 -2.025 1 83.88 26 MET B C 1
ATOM 1615 O O . MET B 1 26 ? -12.68 -6.254 -2.062 1 83.88 26 MET B O 1
ATOM 1619 N N . ARG B 1 27 ? -10.922 -5.516 -0.95 1 89.31 27 ARG B N 1
ATOM 1620 C CA . ARG B 1 27 ? -11.703 -5.434 0.278 1 89.31 27 ARG B CA 1
ATOM 1621 C C . ARG B 1 27 ? -12.789 -4.367 0.166 1 89.31 27 ARG B C 1
ATOM 1623 O O . ARG B 1 27 ? -13.906 -4.555 0.654 1 89.31 27 ARG B O 1
ATOM 1630 N N . ARG B 1 28 ? -12.469 -3.25 -0.49 1 82.06 28 ARG B N 1
ATOM 1631 C CA . ARG B 1 28 ? -13.477 -2.221 -0.729 1 82.06 28 ARG B CA 1
ATOM 1632 C C . ARG B 1 28 ? -14.609 -2.756 -1.596 1 82.06 28 ARG B C 1
ATOM 1634 O O . ARG B 1 28 ? -15.758 -2.328 -1.457 1 82.06 28 ARG B O 1
ATOM 1641 N N . ALA B 1 29 ? -14.203 -3.719 -2.457 1 76.62 29 ALA B N 1
ATOM 1642 C CA . ALA B 1 29 ? -15.188 -4.32 -3.357 1 76.62 29 ALA B CA 1
ATOM 1643 C C . ALA B 1 29 ? -15.969 -5.422 -2.654 1 76.62 29 ALA B C 1
ATOM 1645 O O . ALA B 1 29 ? -16.781 -6.113 -3.281 1 76.62 29 ALA B O 1
ATOM 1646 N N . GLY B 1 30 ? -15.734 -5.664 -1.394 1 81.88 30 GLY B N 1
ATOM 1647 C CA . GLY B 1 30 ? -16.469 -6.652 -0.623 1 81.88 30 GLY B CA 1
ATOM 1648 C C . GLY B 1 30 ? -15.883 -8.047 -0.721 1 81.88 30 GLY B C 1
ATOM 1649 O O . GLY B 1 30 ? -16.5 -9.023 -0.298 1 81.88 30 GLY B O 1
ATOM 1650 N N . ILE B 1 31 ? -14.75 -8.211 -1.341 1 86.12 31 ILE B N 1
ATOM 1651 C CA . ILE B 1 31 ? -14.07 -9.5 -1.442 1 86.12 31 ILE B CA 1
ATOM 1652 C C . ILE B 1 31 ? -13.352 -9.812 -0.131 1 86.12 31 ILE B C 1
ATOM 1654 O O . ILE B 1 31 ? -12.727 -8.93 0.461 1 86.12 31 ILE B O 1
ATOM 1658 N N . LYS B 1 32 ? -13.516 -10.953 0.35 1 94.25 32 LYS B N 1
ATOM 1659 C CA . LYS B 1 32 ? -12.766 -11.391 1.528 1 94.25 32 LYS B CA 1
ATOM 1660 C C . LYS B 1 32 ? -11.328 -11.742 1.168 1 94.25 32 LYS B C 1
ATOM 1662 O O . LYS B 1 32 ? -11.078 -12.742 0.501 1 94.25 32 LYS B O 1
ATOM 1667 N N . VAL B 1 33 ? -10.43 -10.938 1.611 1 95.62 33 VAL B N 1
ATOM 1668 C CA . VAL B 1 33 ? -9.031 -11.125 1.249 1 95.62 33 VAL B CA 1
ATOM 1669 C C . VAL B 1 33 ? -8.258 -11.68 2.441 1 95.62 33 VAL B C 1
ATOM 1671 O O . VAL B 1 33 ? -8.383 -11.18 3.561 1 95.62 33 VAL B O 1
ATOM 1674 N N . THR B 1 34 ? -7.523 -12.695 2.254 1 98.12 34 THR B N 1
ATOM 1675 C CA . THR B 1 34 ? -6.566 -13.219 3.225 1 98.12 34 THR B CA 1
ATOM 1676 C C . THR B 1 34 ? -5.133 -12.961 2.762 1 98.12 34 THR B C 1
ATOM 1678 O O . THR B 1 34 ? -4.707 -13.484 1.731 1 98.12 34 THR B O 1
ATOM 1681 N N . VAL B 1 35 ? -4.488 -12.156 3.463 1 98.38 35 VAL B N 1
ATOM 1682 C CA . VAL B 1 35 ? -3.055 -11.984 3.242 1 98.38 35 VAL B CA 1
ATOM 1683 C C . VAL B 1 35 ? -2.285 -13.062 4.004 1 98.38 35 VAL B C 1
ATOM 1685 O O . VAL B 1 35 ? -2.238 -13.047 5.234 1 98.38 35 VAL B O 1
ATOM 1688 N N . ALA B 1 36 ? -1.645 -13.953 3.293 1 98.75 36 ALA B N 1
ATOM 1689 C CA . ALA B 1 36 ? -0.965 -15.094 3.902 1 98.75 36 ALA B CA 1
ATOM 1690 C C . ALA B 1 36 ? 0.55 -14.953 3.797 1 98.75 36 ALA B C 1
ATOM 1692 O O . ALA B 1 36 ? 1.087 -14.758 2.705 1 98.75 36 ALA B O 1
ATOM 1693 N N . GLY B 1 37 ? 1.19 -15.047 4.926 1 98.69 37 GLY B N 1
ATOM 1694 C CA . GLY B 1 37 ? 2.645 -15.047 4.914 1 98.69 37 GLY B CA 1
ATOM 1695 C C . GLY B 1 37 ? 3.238 -16.344 4.391 1 98.69 37 GLY B C 1
ATOM 1696 O O . GLY B 1 37 ? 2.889 -17.422 4.863 1 98.69 37 GLY B O 1
ATOM 1697 N N . LEU B 1 38 ? 4.109 -16.219 3.467 1 98.56 38 LEU B N 1
ATOM 1698 C CA . LEU B 1 38 ? 4.727 -17.391 2.855 1 98.56 38 LEU B CA 1
ATOM 1699 C C . LEU B 1 38 ? 5.473 -18.219 3.898 1 98.56 38 LEU B C 1
ATOM 1701 O O . LEU B 1 38 ? 5.352 -19.453 3.926 1 98.56 38 LEU B O 1
ATOM 1705 N N . ALA B 1 39 ? 6.266 -17.562 4.773 1 97 39 ALA B N 1
ATOM 1706 C CA . ALA B 1 39 ? 7.117 -18.25 5.742 1 97 39 ALA B CA 1
ATOM 1707 C C . ALA B 1 39 ? 6.441 -18.328 7.109 1 97 39 ALA B C 1
ATOM 1709 O O . ALA B 1 39 ? 7.062 -18.719 8.094 1 97 39 ALA B O 1
ATOM 1710 N N . GLY B 1 40 ? 5.148 -17.938 7.176 1 96.44 40 GLY B N 1
ATOM 1711 C CA . GLY B 1 40 ? 4.445 -17.938 8.445 1 96.44 40 GLY B CA 1
ATOM 1712 C C . GLY B 1 40 ? 3.639 -16.672 8.68 1 96.44 40 GLY B C 1
ATOM 1713 O O . GLY B 1 40 ? 3.393 -15.906 7.746 1 96.44 40 GLY B O 1
ATOM 1714 N N . LYS B 1 41 ? 3.225 -16.453 9.906 1 96.5 41 LYS B N 1
ATOM 1715 C CA . LYS B 1 41 ? 2.326 -15.352 10.227 1 96.5 41 LYS B CA 1
ATOM 1716 C C . LYS B 1 41 ? 3.096 -14.172 10.805 1 96.5 41 LYS B C 1
ATOM 1718 O O . LYS B 1 41 ? 2.506 -13.141 11.133 1 96.5 41 LYS B O 1
ATOM 1723 N N . ASP B 1 42 ? 4.422 -14.273 10.906 1 97.75 42 ASP B N 1
ATOM 1724 C CA . ASP B 1 42 ? 5.242 -13.172 11.414 1 97.75 42 ASP B CA 1
ATOM 1725 C C . ASP B 1 42 ? 5.277 -12.016 10.422 1 97.75 42 ASP B C 1
ATOM 1727 O O . ASP B 1 42 ? 5.066 -12.203 9.227 1 97.75 42 ASP B O 1
ATOM 1731 N N . PRO B 1 43 ? 5.488 -10.812 10.953 1 98.38 43 PRO B N 1
ATOM 1732 C CA . PRO B 1 43 ? 5.582 -9.648 10.062 1 98.38 43 PRO B CA 1
ATOM 1733 C C . PRO B 1 43 ? 6.598 -9.844 8.945 1 98.38 43 PRO B C 1
ATOM 1735 O O . PRO B 1 43 ? 7.652 -10.453 9.156 1 98.38 43 PRO B O 1
ATOM 1738 N N . VAL B 1 44 ? 6.309 -9.352 7.793 1 98.56 44 VAL B N 1
ATOM 1739 C CA . VAL B 1 44 ? 7.121 -9.562 6.602 1 98.56 44 VAL B CA 1
ATOM 1740 C C . VAL B 1 44 ? 7.695 -8.227 6.129 1 98.56 44 VAL B C 1
ATOM 1742 O O . VAL B 1 44 ? 6.953 -7.262 5.93 1 98.56 44 VAL B O 1
ATOM 1745 N N . GLN B 1 45 ? 9.016 -8.188 5.984 1 98.44 45 GLN B N 1
ATOM 1746 C CA . GLN B 1 45 ? 9.68 -7.016 5.43 1 98.44 45 GLN B CA 1
ATOM 1747 C C . GLN B 1 45 ? 9.578 -6.992 3.906 1 98.44 45 GLN B C 1
ATOM 1749 O O . GLN B 1 45 ? 10.109 -7.871 3.23 1 98.44 45 GLN B O 1
ATOM 1754 N N . CYS B 1 46 ? 8.977 -5.949 3.402 1 97.62 46 CYS B N 1
ATOM 1755 C CA . CYS B 1 46 ? 8.789 -5.824 1.962 1 97.62 46 CYS B CA 1
ATOM 1756 C C . CYS B 1 46 ? 9.992 -5.16 1.308 1 97.62 46 CYS B C 1
ATOM 1758 O O . CYS B 1 46 ? 11.008 -4.926 1.964 1 97.62 46 CYS B O 1
ATOM 1760 N N . SER B 1 47 ? 9.914 -4.988 0.003 1 94.75 47 SER B N 1
ATOM 1761 C CA . SER B 1 47 ? 11.078 -4.625 -0.798 1 94.75 47 SER B CA 1
ATOM 1762 C C . SER B 1 47 ? 11.562 -3.221 -0.456 1 94.75 47 SER B C 1
ATOM 1764 O O . SER B 1 47 ? 12.758 -2.926 -0.567 1 94.75 47 SER B O 1
ATOM 1766 N N . ARG B 1 48 ? 10.625 -2.312 -0.026 1 94.38 48 ARG B N 1
ATOM 1767 C CA . ARG B 1 48 ? 11.008 -0.958 0.358 1 94.38 48 ARG B CA 1
ATOM 1768 C C . ARG B 1 48 ? 10.867 -0.754 1.862 1 94.38 48 ARG B C 1
ATOM 1770 O O . ARG B 1 48 ? 10.578 0.355 2.318 1 94.38 48 ARG B O 1
ATOM 1777 N N . ASP B 1 49 ? 10.93 -1.766 2.596 1 97.06 49 ASP B N 1
ATOM 1778 C CA . ASP B 1 49 ? 11.18 -1.818 4.031 1 97.06 49 ASP B CA 1
ATOM 1779 C C . ASP B 1 49 ? 9.898 -1.529 4.82 1 97.06 49 ASP B C 1
ATOM 1781 O O . ASP B 1 49 ? 9.953 -1.292 6.027 1 97.06 49 ASP B O 1
ATOM 1785 N N . VAL B 1 50 ? 8.773 -1.481 4.105 1 97.5 50 VAL B N 1
ATOM 1786 C CA . VAL B 1 50 ? 7.531 -1.532 4.863 1 97.5 50 VAL B CA 1
ATOM 1787 C C . VAL B 1 50 ? 7.32 -2.939 5.422 1 97.5 50 VAL B C 1
ATOM 1789 O O . VAL B 1 50 ? 7.57 -3.93 4.73 1 97.5 50 VAL B O 1
ATOM 1792 N N . VAL B 1 51 ? 6.914 -3.02 6.652 1 98.38 51 VAL B N 1
ATOM 1793 C CA . VAL B 1 51 ? 6.672 -4.309 7.289 1 98.38 51 VAL B CA 1
ATOM 1794 C C . VAL B 1 51 ? 5.172 -4.543 7.438 1 98.38 51 VAL B C 1
ATOM 1796 O O . VAL B 1 51 ? 4.477 -3.75 8.078 1 98.38 51 VAL B O 1
ATOM 1799 N N . ILE B 1 52 ? 4.695 -5.602 6.848 1 98.31 52 ILE B N 1
ATOM 1800 C CA . ILE B 1 52 ? 3.273 -5.926 6.836 1 98.31 52 ILE B CA 1
ATOM 1801 C C . ILE B 1 52 ? 3.033 -7.215 7.621 1 98.31 52 ILE B C 1
ATOM 1803 O O . ILE B 1 52 ? 3.795 -8.18 7.496 1 98.31 52 ILE B O 1
ATOM 1807 N N . CYS B 1 53 ? 2.002 -7.211 8.375 1 98.38 53 CYS B N 1
ATOM 1808 C CA . CYS B 1 53 ? 1.633 -8.414 9.117 1 98.38 53 CYS B CA 1
ATOM 1809 C C . CYS B 1 53 ? 0.62 -9.242 8.344 1 98.38 53 CYS B C 1
ATOM 1811 O O . CYS B 1 53 ? -0.461 -8.758 8.008 1 98.38 53 CYS B O 1
ATOM 1813 N N . PRO B 1 54 ? 0.99 -10.508 8.086 1 98.56 54 PRO B N 1
ATOM 1814 C CA . PRO B 1 54 ? 0.007 -11.375 7.438 1 98.56 54 PRO B CA 1
ATOM 1815 C C . PRO B 1 54 ? -1.208 -11.656 8.32 1 98.56 54 PRO B C 1
ATOM 1817 O O . PRO B 1 54 ? -1.124 -11.539 9.547 1 98.56 54 PRO B O 1
ATOM 1820 N N . ASP B 1 55 ? -2.33 -11.945 7.684 1 98.06 55 ASP B N 1
ATOM 1821 C CA . ASP B 1 55 ? -3.525 -12.383 8.398 1 98.06 55 ASP B CA 1
ATOM 1822 C C . ASP B 1 55 ? -3.35 -13.797 8.953 1 98.06 55 ASP B C 1
ATOM 1824 O O . ASP B 1 55 ? -3.912 -14.133 10 1 98.06 55 ASP B O 1
ATOM 1828 N N . ALA B 1 56 ? -2.648 -14.594 8.211 1 98.12 56 ALA B N 1
ATOM 1829 C CA . ALA B 1 56 ? -2.424 -16 8.523 1 98.12 56 ALA B CA 1
ATOM 1830 C C . ALA B 1 56 ? -1.165 -16.531 7.836 1 98.12 56 ALA B C 1
ATOM 1832 O O . ALA B 1 56 ? -0.61 -15.867 6.957 1 98.12 56 ALA B O 1
ATOM 1833 N N . SER B 1 57 ? -0.714 -17.656 8.336 1 98.25 57 SER B N 1
ATOM 1834 C CA . SER B 1 57 ? 0.315 -18.359 7.574 1 98.25 57 SER B CA 1
ATOM 1835 C C . SER B 1 57 ? -0.254 -18.953 6.285 1 98.25 57 SER B C 1
ATOM 1837 O O . SER B 1 57 ? -1.454 -19.219 6.199 1 98.25 57 SER B O 1
ATOM 1839 N N . LEU B 1 58 ? 0.612 -19.156 5.293 1 98.44 58 LEU B N 1
ATOM 1840 C CA . LEU B 1 58 ? 0.147 -19.766 4.055 1 98.44 58 LEU B CA 1
ATOM 1841 C C . LEU B 1 58 ? -0.433 -21.156 4.32 1 98.44 58 LEU B C 1
ATOM 1843 O O . LEU B 1 58 ? -1.441 -21.531 3.721 1 98.44 58 LEU B O 1
ATOM 1847 N N . GLU B 1 59 ? 0.182 -21.891 5.207 1 97.12 59 GLU B N 1
ATOM 1848 C CA . GLU B 1 59 ? -0.308 -23.219 5.578 1 97.12 59 GLU B CA 1
ATOM 1849 C C . GLU B 1 59 ? -1.734 -23.156 6.117 1 97.12 59 GLU B C 1
ATOM 1851 O O . GLU B 1 59 ? -2.602 -23.922 5.691 1 97.12 59 GLU B O 1
ATOM 1856 N N . ASP B 1 60 ? -2.002 -22.266 7.004 1 97.81 60 ASP B N 1
ATOM 1857 C CA . ASP B 1 60 ? -3.328 -22.109 7.594 1 97.81 60 ASP B CA 1
ATOM 1858 C C . ASP B 1 60 ? -4.324 -21.562 6.574 1 97.81 60 ASP B C 1
ATOM 1860 O O . ASP B 1 60 ? -5.488 -21.953 6.559 1 97.81 60 ASP B O 1
ATOM 1864 N N . ALA B 1 61 ? -3.861 -20.625 5.75 1 97.81 61 ALA B N 1
ATOM 1865 C CA . ALA B 1 61 ? -4.738 -20.047 4.738 1 97.81 61 ALA B CA 1
ATOM 1866 C C . ALA B 1 61 ? -5.188 -21.094 3.729 1 97.81 61 ALA B C 1
ATOM 1868 O O . ALA B 1 61 ? -6.328 -21.062 3.262 1 97.81 61 ALA B O 1
ATOM 1869 N N . ARG B 1 62 ? -4.301 -21.953 3.35 1 96.12 62 ARG B N 1
ATOM 1870 C CA . ARG B 1 62 ? -4.621 -23 2.385 1 96.12 62 ARG B CA 1
ATOM 1871 C C . ARG B 1 62 ? -5.777 -23.859 2.877 1 96.12 62 ARG B C 1
ATOM 1873 O O . ARG B 1 62 ? -6.609 -24.312 2.082 1 96.12 62 ARG B O 1
ATOM 1880 N N . LYS B 1 63 ? -5.863 -24.016 4.184 1 95.5 63 LYS B N 1
ATOM 1881 C CA . LYS B 1 63 ? -6.906 -24.844 4.773 1 95.5 63 LYS B CA 1
ATOM 1882 C C . LYS B 1 63 ? -8.273 -24.172 4.688 1 95.5 63 LYS B C 1
ATOM 1884 O O . LYS B 1 63 ? -9.305 -24.828 4.781 1 95.5 63 LYS B O 1
ATOM 1889 N N . GLU B 1 64 ? -8.281 -22.984 4.523 1 93.81 64 GLU B N 1
ATOM 1890 C CA . GLU B 1 64 ? -9.523 -22.219 4.508 1 93.81 64 GLU B CA 1
ATOM 1891 C C . GLU B 1 64 ? -10.047 -22.047 3.082 1 93.81 64 GLU B C 1
ATOM 1893 O O . GLU B 1 64 ? -11.094 -21.422 2.869 1 93.81 64 GLU B O 1
ATOM 1898 N N . GLY B 1 65 ? -9.359 -22.609 2.094 1 89 65 GLY B N 1
ATOM 1899 C CA . GLY B 1 65 ? -9.805 -22.5 0.712 1 89 65 GLY B CA 1
ATOM 1900 C C . GLY B 1 65 ? -11.094 -23.266 0.449 1 89 65 GLY B C 1
ATOM 1901 O O . GLY B 1 65 ? -11.719 -23.781 1.379 1 89 65 GLY B O 1
ATOM 1902 N N . PRO B 1 66 ? -11.617 -23.062 -0.763 1 92.94 66 PRO B N 1
ATOM 1903 C CA . PRO B 1 66 ? -10.938 -22.578 -1.96 1 92.94 66 PRO B CA 1
ATOM 1904 C C . PRO B 1 66 ? -11.047 -21.062 -2.115 1 92.94 66 PRO B C 1
ATOM 1906 O O . PRO B 1 66 ? -11.867 -20.422 -1.447 1 92.94 66 PRO B O 1
ATOM 1909 N N . TYR B 1 67 ? -10.156 -20.469 -2.943 1 93.31 67 TYR B N 1
ATOM 1910 C CA . TYR B 1 67 ? -10.148 -19.047 -3.252 1 93.31 67 TYR B CA 1
ATOM 1911 C C . TYR B 1 67 ? -10.531 -18.797 -4.707 1 93.31 67 TYR B C 1
ATOM 1913 O O . TYR B 1 67 ? -10.18 -19.578 -5.59 1 93.31 67 TYR B O 1
ATOM 19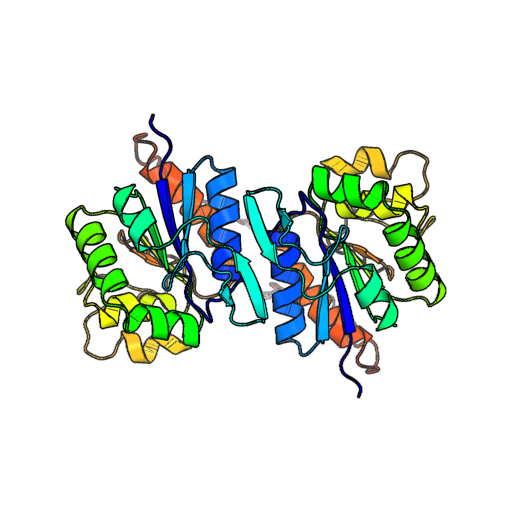21 N N . ASP B 1 68 ? -11.234 -17.75 -4.887 1 86.94 68 ASP B N 1
ATOM 1922 C CA . ASP B 1 68 ? -11.602 -17.359 -6.246 1 86.94 68 ASP B CA 1
ATOM 1923 C C . ASP B 1 68 ? -10.398 -16.812 -7.008 1 86.94 68 ASP B C 1
ATOM 1925 O O . ASP B 1 68 ? -10.312 -16.969 -8.227 1 86.94 68 ASP B O 1
ATOM 1929 N N . VAL B 1 69 ? -9.484 -16.203 -6.281 1 87.12 69 VAL B N 1
ATOM 1930 C CA . VAL B 1 69 ? -8.305 -15.641 -6.922 1 87.12 69 VAL B CA 1
ATOM 1931 C C . VAL B 1 69 ? -7.105 -15.75 -5.98 1 87.12 69 VAL B C 1
ATOM 1933 O O . VAL B 1 69 ? -7.242 -15.57 -4.77 1 87.12 69 VAL B O 1
ATOM 1936 N N . VAL B 1 70 ? -6.02 -16.062 -6.547 1 91.88 70 VAL B N 1
ATOM 1937 C CA . VAL B 1 70 ? -4.73 -16.016 -5.867 1 91.88 70 VAL B CA 1
ATOM 1938 C C . VAL B 1 70 ? -3.863 -14.906 -6.461 1 91.88 70 VAL B C 1
ATOM 1940 O O . VAL B 1 70 ? -3.688 -14.836 -7.68 1 91.88 70 VAL B O 1
ATOM 1943 N N . VAL B 1 71 ? -3.387 -14.047 -5.586 1 90.19 71 VAL B N 1
ATOM 1944 C CA . VAL B 1 71 ? -2.592 -12.898 -6.02 1 90.19 71 VAL B CA 1
ATOM 1945 C C . VAL B 1 71 ? -1.131 -13.109 -5.629 1 90.19 71 VAL B C 1
ATOM 1947 O O . VAL B 1 71 ? -0.831 -13.445 -4.48 1 90.19 71 VAL B O 1
ATOM 1950 N N . LEU B 1 72 ? -0.296 -12.898 -6.621 1 92.38 72 LEU B N 1
ATOM 1951 C CA . LEU B 1 72 ? 1.146 -12.992 -6.426 1 92.38 72 LEU B CA 1
ATOM 1952 C C . LEU B 1 72 ? 1.812 -11.633 -6.613 1 92.38 72 LEU B C 1
ATOM 1954 O O . LEU B 1 72 ? 2.105 -11.234 -7.742 1 92.38 72 LEU B O 1
ATOM 1958 N N . PRO B 1 73 ? 2.041 -10.977 -5.461 1 92.12 73 PRO B N 1
ATOM 1959 C CA . PRO B 1 73 ? 2.775 -9.711 -5.586 1 92.12 73 PRO B CA 1
ATOM 1960 C C . PRO B 1 73 ? 4.199 -9.906 -6.105 1 92.12 73 PRO B C 1
ATOM 1962 O O . PRO B 1 73 ? 4.797 -10.961 -5.891 1 92.12 73 PRO B O 1
ATOM 1965 N N . GLY B 1 74 ? 4.727 -8.883 -6.711 1 87.38 74 GLY B N 1
ATOM 1966 C CA . GLY B 1 74 ? 6.07 -8.945 -7.258 1 87.38 74 GLY B CA 1
ATOM 1967 C C . GLY B 1 74 ? 7.137 -8.508 -6.273 1 87.38 74 GLY B C 1
ATOM 1968 O O . GLY B 1 74 ? 7.016 -8.742 -5.07 1 87.38 74 GLY B O 1
ATOM 1969 N N . GLY B 1 75 ? 8.195 -7.918 -6.832 1 88.06 75 GLY B N 1
ATOM 1970 C CA . GLY B 1 75 ? 9.438 -7.695 -6.117 1 88.06 75 GLY B CA 1
ATOM 1971 C C . GLY B 1 75 ? 10.484 -8.75 -6.398 1 88.06 75 GLY B C 1
ATOM 1972 O O . GLY B 1 75 ? 10.18 -9.945 -6.457 1 88.06 75 GLY B O 1
ATOM 1973 N N . ASN B 1 76 ? 11.68 -8.227 -6.57 1 90.25 76 ASN B N 1
ATOM 1974 C CA . ASN B 1 76 ? 12.711 -9.172 -6.996 1 90.25 76 ASN B CA 1
ATOM 1975 C C . ASN B 1 76 ? 12.891 -10.297 -5.984 1 90.25 76 ASN B C 1
ATOM 1977 O O . ASN B 1 76 ? 12.711 -11.469 -6.312 1 90.25 76 ASN B O 1
ATOM 1981 N N . LEU B 1 77 ? 13.164 -9.969 -4.805 1 95.56 77 LEU B N 1
ATOM 1982 C CA . LEU B 1 77 ? 13.375 -10.977 -3.773 1 95.56 77 LEU B CA 1
ATOM 1983 C C . LEU B 1 77 ? 12.078 -11.727 -3.471 1 95.56 77 LEU B C 1
ATOM 1985 O O . LEU B 1 77 ? 12.094 -12.938 -3.26 1 95.56 77 LEU B O 1
ATOM 1989 N N . GLY B 1 78 ? 10.969 -10.969 -3.443 1 96.12 78 GLY B N 1
ATOM 1990 C CA . GLY B 1 78 ? 9.672 -11.602 -3.227 1 96.12 78 GLY B CA 1
ATOM 1991 C C . GLY B 1 78 ? 9.328 -12.633 -4.281 1 96.12 78 GLY B C 1
ATOM 1992 O O . GLY B 1 78 ? 8.906 -13.742 -3.955 1 96.12 78 GLY B O 1
ATOM 1993 N N . ALA B 1 79 ? 9.516 -12.258 -5.5 1 92.94 79 ALA B N 1
ATOM 1994 C CA . ALA B 1 79 ? 9.234 -13.164 -6.609 1 92.94 79 ALA B CA 1
ATOM 1995 C C . ALA B 1 79 ? 10.148 -14.391 -6.566 1 92.94 79 ALA B C 1
ATOM 1997 O O . ALA B 1 79 ? 9.711 -15.508 -6.836 1 92.94 79 ALA B O 1
ATOM 1998 N N . GLN B 1 80 ? 11.391 -14.195 -6.223 1 96 80 GLN B N 1
ATOM 1999 C CA . GLN B 1 80 ? 12.328 -15.305 -6.082 1 96 80 GLN B CA 1
ATOM 2000 C C . GLN B 1 80 ? 11.859 -16.281 -5.008 1 96 80 GLN B C 1
ATOM 2002 O O . GLN B 1 80 ? 11.922 -17.5 -5.199 1 96 80 GLN B O 1
ATOM 2007 N N . ASN B 1 81 ? 11.383 -15.734 -3.914 1 97.88 81 ASN B N 1
ATOM 2008 C CA . ASN B 1 81 ? 10.875 -16.578 -2.834 1 97.88 81 ASN B CA 1
ATOM 2009 C C . ASN B 1 81 ? 9.633 -17.359 -3.26 1 97.88 81 ASN B C 1
ATOM 2011 O O . ASN B 1 81 ? 9.445 -18.5 -2.855 1 97.88 81 ASN B O 1
ATOM 2015 N N . LEU B 1 82 ? 8.82 -16.75 -4.055 1 97.12 82 LEU B N 1
ATOM 2016 C CA . LEU B 1 82 ? 7.648 -17.422 -4.594 1 97.12 82 LEU B CA 1
ATOM 2017 C C . LEU B 1 82 ? 8.062 -18.562 -5.52 1 97.12 82 LEU B C 1
ATOM 2019 O O . LEU B 1 82 ? 7.465 -19.641 -5.492 1 97.12 82 LEU B O 1
ATOM 2023 N N . CYS B 1 83 ? 9.102 -18.375 -6.301 1 95.81 83 CYS B N 1
ATOM 2024 C CA . CYS B 1 83 ? 9.586 -19.359 -7.266 1 95.81 83 CYS B CA 1
ATOM 2025 C C . CYS B 1 83 ? 10.164 -20.578 -6.559 1 95.81 83 CYS B C 1
ATOM 2027 O O . CYS B 1 83 ? 10.055 -21.688 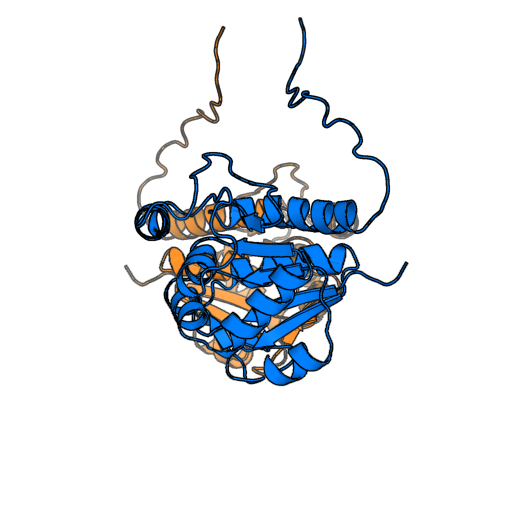-7.062 1 95.81 83 CYS B O 1
ATOM 2029 N N . GLU B 1 84 ? 10.688 -20.375 -5.383 1 97.62 84 GLU B N 1
ATOM 2030 C CA . GLU B 1 84 ? 11.43 -21.438 -4.703 1 97.62 84 GLU B CA 1
ATOM 2031 C C . GLU B 1 84 ? 10.547 -22.172 -3.707 1 97.62 84 GLU B C 1
ATOM 2033 O O . GLU B 1 84 ? 10.977 -23.156 -3.098 1 97.62 84 GLU B O 1
ATOM 2038 N N . SER B 1 85 ? 9.359 -21.766 -3.586 1 97.56 85 SER B N 1
ATOM 2039 C CA . SER B 1 85 ? 8.492 -22.312 -2.547 1 97.56 85 SER B CA 1
ATOM 2040 C C . SER B 1 85 ? 7.66 -23.469 -3.078 1 97.56 85 SER B C 1
ATOM 2042 O O . SER B 1 85 ? 6.863 -23.297 -4.004 1 97.56 85 SER B O 1
ATOM 2044 N N . ALA B 1 86 ? 7.793 -24.609 -2.434 1 97.38 86 ALA B N 1
ATOM 2045 C CA . ALA B 1 86 ? 6.973 -25.766 -2.781 1 97.38 86 ALA B CA 1
ATOM 2046 C C . ALA B 1 86 ? 5.504 -25.516 -2.439 1 97.38 86 ALA B C 1
ATOM 2048 O O . ALA B 1 86 ? 4.609 -25.969 -3.156 1 97.38 86 ALA B O 1
ATOM 2049 N N . ALA B 1 87 ? 5.301 -24.812 -1.331 1 97.31 87 ALA B N 1
ATOM 2050 C CA . ALA B 1 87 ? 3.936 -24.5 -0.916 1 97.31 87 ALA B CA 1
ATOM 2051 C C . ALA B 1 87 ? 3.219 -23.672 -1.972 1 97.31 87 ALA B C 1
ATOM 2053 O O . ALA B 1 87 ? 2.041 -23.891 -2.258 1 97.31 87 ALA B O 1
ATOM 2054 N N . VAL B 1 88 ? 3.918 -22.719 -2.582 1 97.81 88 VAL B N 1
ATOM 2055 C CA . VAL B 1 88 ? 3.338 -21.875 -3.621 1 97.81 88 VAL B CA 1
ATOM 2056 C C . VAL B 1 88 ? 3.01 -22.719 -4.852 1 97.81 88 VAL B C 1
ATOM 2058 O O . VAL B 1 88 ? 1.947 -22.562 -5.457 1 97.81 88 VAL B O 1
ATOM 2061 N N . LYS B 1 89 ? 3.906 -23.625 -5.215 1 97.31 89 LYS B N 1
ATOM 2062 C CA . LYS B 1 89 ? 3.654 -24.531 -6.328 1 97.31 89 LYS B CA 1
ATOM 2063 C C . LYS B 1 89 ? 2.346 -25.297 -6.137 1 97.31 89 LYS B C 1
ATOM 2065 O O . LYS B 1 89 ? 1.518 -25.359 -7.047 1 97.31 89 LYS B O 1
ATOM 2070 N N . GLU B 1 90 ? 2.189 -25.844 -4.949 1 97.19 90 GLU B N 1
ATOM 2071 C CA . GLU B 1 90 ? 0.986 -26.609 -4.652 1 97.19 90 GLU B CA 1
ATOM 2072 C C . GLU B 1 90 ? -0.264 -25.75 -4.742 1 97.19 90 GLU B C 1
ATOM 2074 O O . GLU B 1 90 ? -1.272 -26.156 -5.32 1 97.19 90 GLU B O 1
ATOM 2079 N N . VAL B 1 91 ? -0.208 -24.562 -4.18 1 97.06 91 VAL B N 1
ATOM 2080 C CA . VAL B 1 91 ? -1.347 -23.641 -4.188 1 97.06 91 VAL B CA 1
ATOM 2081 C C . VAL B 1 91 ? -1.718 -23.297 -5.629 1 97.06 91 VAL B C 1
ATOM 2083 O O . VAL B 1 91 ? -2.896 -23.312 -5.992 1 97.06 91 VAL B O 1
ATOM 2086 N N . LEU B 1 92 ? -0.706 -23 -6.426 1 95.44 92 LEU B N 1
ATOM 2087 C CA . LEU B 1 92 ? -0.951 -22.578 -7.801 1 95.44 92 LEU B CA 1
ATOM 2088 C C . LEU B 1 92 ? -1.486 -23.75 -8.633 1 95.44 92 LEU B C 1
ATOM 2090 O O . LEU B 1 92 ? -2.387 -23.562 -9.453 1 95.44 92 LEU B O 1
ATOM 2094 N N . LYS B 1 93 ? -0.995 -24.906 -8.453 1 95.06 93 LYS B N 1
ATOM 2095 C CA . LYS B 1 93 ? -1.486 -26.078 -9.18 1 95.06 93 LYS B CA 1
ATOM 2096 C C . LYS B 1 93 ? -2.941 -26.359 -8.82 1 95.06 93 LYS B C 1
ATOM 2098 O O . LYS B 1 93 ? -3.748 -26.672 -9.703 1 95.06 93 LYS B O 1
ATOM 2103 N N . GLU B 1 94 ? -3.166 -26.312 -7.531 1 95.56 94 GLU B N 1
ATOM 2104 C CA . GLU B 1 94 ? -4.543 -26.516 -7.098 1 95.56 94 GLU B CA 1
ATOM 2105 C C . GLU B 1 94 ? -5.473 -25.469 -7.707 1 95.56 94 GLU B C 1
ATOM 2107 O O . GLU B 1 94 ? -6.57 -25.781 -8.164 1 95.56 94 GLU B O 1
ATOM 2112 N N . GLN B 1 95 ? -5.035 -24.203 -7.695 1 92.69 95 GLN B N 1
ATOM 2113 C CA . GLN B 1 95 ? -5.82 -23.109 -8.266 1 92.69 95 GLN B CA 1
ATOM 2114 C C . GLN B 1 95 ? -6.055 -23.328 -9.758 1 92.69 95 GLN B C 1
ATOM 2116 O O . GLN B 1 95 ? -7.172 -23.156 -10.25 1 92.69 95 GLN B O 1
ATOM 2121 N N . GLN B 1 96 ? -5.027 -23.703 -10.477 1 89.62 96 GLN B N 1
ATOM 2122 C CA . GLN B 1 96 ? -5.129 -23.984 -11.906 1 89.62 96 GLN B CA 1
ATOM 2123 C C . GLN B 1 96 ? -6.059 -25.156 -12.172 1 89.62 96 GLN B C 1
ATOM 2125 O O . GLN B 1 96 ? -6.859 -25.125 -13.109 1 89.62 96 GLN B O 1
ATOM 2130 N N . GLY B 1 97 ? -5.93 -26.172 -11.367 1 91.75 97 GLY B N 1
ATOM 2131 C CA . GLY B 1 97 ? -6.758 -27.344 -11.523 1 91.75 97 GLY B CA 1
ATOM 2132 C C . GLY B 1 97 ? -8.242 -27.062 -11.414 1 91.75 97 GLY B C 1
ATOM 2133 O O . GLY B 1 97 ? -9.055 -27.703 -12.078 1 91.75 97 GLY B O 1
ATOM 2134 N N . ARG B 1 98 ? -8.57 -26.172 -10.695 1 90.81 98 ARG B N 1
ATOM 2135 C CA . ARG B 1 98 ? -9.969 -25.812 -10.508 1 90.81 98 ARG B CA 1
ATOM 2136 C C . ARG B 1 98 ? -10.367 -24.656 -11.422 1 90.81 98 ARG B C 1
ATOM 2138 O O . ARG B 1 98 ? -11.453 -24.094 -11.281 1 90.81 98 ARG B O 1
ATOM 2145 N N . LYS B 1 99 ? -9.461 -24.188 -12.219 1 83.38 99 LYS B N 1
ATOM 2146 C CA . LYS B 1 99 ? -9.656 -23.078 -13.156 1 83.38 99 LYS B CA 1
ATOM 2147 C C . LYS B 1 99 ? -9.93 -21.781 -12.414 1 83.38 99 LYS B C 1
ATOM 2149 O O . LYS B 1 99 ? -10.766 -20.984 -12.844 1 83.38 99 LYS B O 1
ATOM 2154 N N . GLY B 1 100 ? -9.328 -21.766 -11.273 1 82.06 100 GLY B N 1
ATOM 2155 C CA . GLY B 1 100 ? -9.406 -20.516 -10.539 1 82.06 100 GLY B CA 1
ATOM 2156 C C . GLY B 1 100 ? -8.516 -19.438 -11.109 1 82.06 100 GLY B C 1
ATOM 2157 O O . GLY B 1 100 ? -7.578 -19.719 -11.859 1 82.06 100 GLY B O 1
ATOM 2158 N N . LEU B 1 101 ? -8.711 -18.219 -10.664 1 81.75 101 LEU B N 1
ATOM 2159 C CA . LEU B 1 101 ? -7.965 -17.078 -11.188 1 81.75 101 LEU B CA 1
ATOM 2160 C C . LEU B 1 101 ? -6.637 -16.922 -10.453 1 81.75 101 LEU B C 1
ATOM 2162 O O . LEU B 1 101 ? -6.562 -17.125 -9.242 1 81.75 101 LEU B O 1
ATOM 2166 N N . ILE B 1 102 ? -5.641 -16.609 -11.234 1 84.38 102 ILE B N 1
ATOM 2167 C CA . ILE B 1 102 ? -4.332 -16.266 -10.688 1 84.38 102 ILE B CA 1
ATOM 2168 C C . ILE B 1 102 ? -3.895 -14.898 -11.195 1 84.38 102 ILE B C 1
ATOM 2170 O O . ILE B 1 102 ? -3.912 -14.641 -12.398 1 84.38 102 ILE B O 1
ATOM 2174 N N . ALA B 1 103 ? -3.65 -14.047 -10.242 1 82.56 103 ALA B N 1
ATOM 2175 C CA . ALA B 1 103 ? -3.18 -12.703 -10.562 1 82.56 103 ALA B CA 1
ATOM 2176 C C . ALA B 1 103 ? -1.735 -12.508 -10.117 1 82.56 103 ALA B C 1
ATOM 2178 O O . ALA B 1 103 ? -1.439 -12.539 -8.922 1 82.56 103 ALA B O 1
ATOM 2179 N N . ALA B 1 104 ? -0.885 -12.344 -11.062 1 84.25 104 ALA B N 1
ATOM 2180 C CA . ALA B 1 104 ? 0.527 -12.094 -10.789 1 84.25 104 ALA B CA 1
ATOM 2181 C C . ALA B 1 104 ? 0.933 -10.688 -11.219 1 84.25 104 ALA B C 1
ATOM 2183 O O . ALA B 1 104 ? 0.582 -10.242 -12.312 1 84.25 104 ALA B O 1
ATOM 2184 N N . ILE B 1 105 ? 1.637 -10.023 -10.328 1 78.44 105 ILE B N 1
ATOM 2185 C CA . ILE B 1 105 ? 1.962 -8.617 -10.555 1 78.44 105 ILE B CA 1
ATOM 2186 C C . ILE B 1 105 ? 3.471 -8.461 -10.734 1 78.44 105 ILE B C 1
ATOM 2188 O O . ILE B 1 105 ? 4.254 -9.055 -9.992 1 78.44 105 ILE B O 1
ATOM 2192 N N . CYS B 1 106 ? 3.895 -7.559 -11.789 1 77.88 106 CYS B N 1
ATOM 2193 C CA . CYS B 1 106 ? 5.293 -7.211 -12.008 1 77.88 106 CYS B CA 1
ATOM 2194 C C . CYS B 1 106 ? 6.152 -8.461 -12.141 1 77.88 106 CYS B C 1
ATOM 2196 O O . CYS B 1 106 ? 6.039 -9.195 -13.125 1 77.88 106 CYS B O 1
ATOM 2198 N N . ALA B 1 107 ? 7.035 -8.797 -11.211 1 81.31 107 ALA B N 1
ATOM 2199 C CA . ALA B 1 107 ? 7.918 -9.961 -11.258 1 81.31 107 ALA B CA 1
ATOM 2200 C C . ALA B 1 107 ? 7.188 -11.219 -10.797 1 81.31 107 ALA B C 1
ATOM 2202 O O . ALA B 1 107 ? 7.719 -12.328 -10.914 1 81.31 107 ALA B O 1
ATOM 2203 N N . GLY B 1 108 ? 5.941 -11.062 -10.453 1 86.38 108 GLY B N 1
ATOM 2204 C CA . GLY B 1 108 ? 5.121 -12.164 -9.961 1 86.38 108 GLY B CA 1
ATOM 2205 C C . GLY B 1 108 ? 4.988 -13.297 -10.961 1 86.38 108 GLY B C 1
ATOM 2206 O O . GLY B 1 108 ? 5.094 -14.469 -10.594 1 86.38 108 GLY B O 1
ATOM 2207 N N . PRO B 1 109 ? 4.887 -13.031 -12.203 1 84.88 109 PRO B N 1
ATOM 2208 C CA . PRO B 1 109 ? 4.695 -14.055 -13.227 1 84.88 109 PRO B CA 1
ATOM 2209 C C . PRO B 1 109 ? 5.875 -15.023 -13.32 1 84.88 109 PRO B C 1
ATOM 2211 O O . PRO B 1 109 ? 5.734 -16.125 -13.852 1 84.88 109 PRO B O 1
ATOM 2214 N N . THR B 1 110 ? 7.031 -14.664 -12.82 1 87.56 110 THR B N 1
ATOM 2215 C CA . THR B 1 110 ? 8.164 -15.586 -12.836 1 87.56 110 THR B CA 1
ATOM 2216 C C . THR B 1 110 ? 7.863 -16.828 -12.008 1 87.56 110 THR B C 1
ATOM 2218 O O . THR B 1 110 ? 8.391 -17.906 -12.289 1 87.56 110 THR B O 1
ATOM 2221 N N . ALA B 1 111 ? 7.035 -16.656 -11.023 1 91.94 111 ALA B N 1
ATOM 2222 C CA . ALA B 1 111 ? 6.629 -17.797 -10.211 1 91.94 111 ALA B CA 1
ATOM 2223 C C . ALA B 1 111 ? 5.785 -18.781 -11.031 1 91.94 111 ALA B C 1
ATOM 2225 O O . ALA B 1 111 ? 5.844 -19.984 -10.812 1 91.94 111 ALA B O 1
ATOM 2226 N N . LEU B 1 112 ? 4.969 -18.266 -11.945 1 89.25 112 LEU B N 1
ATOM 2227 C CA . LEU B 1 112 ? 4.195 -19.141 -12.836 1 89.25 112 LEU B CA 1
ATOM 2228 C C . LEU B 1 112 ? 5.113 -1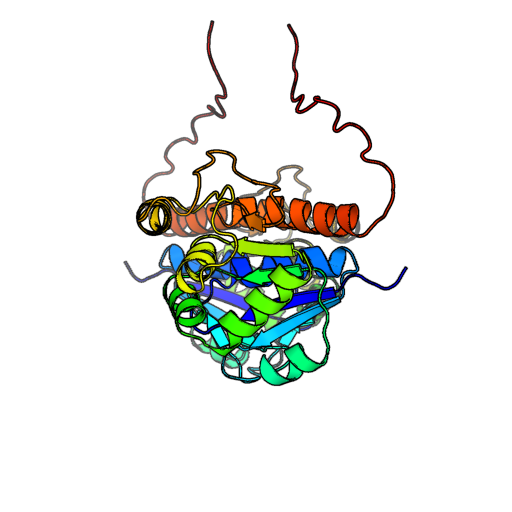9.984 -13.711 1 89.25 112 LEU B C 1
ATOM 2230 O O . LEU B 1 112 ? 4.883 -21.172 -13.891 1 89.25 112 LEU B O 1
ATOM 2234 N N . LEU B 1 113 ? 6.125 -19.312 -14.18 1 87.81 113 LEU B N 1
ATOM 2235 C CA . LEU B 1 113 ? 7.113 -20 -15 1 87.81 113 LEU B CA 1
ATOM 2236 C C . LEU B 1 113 ? 7.832 -21.078 -14.195 1 87.81 113 LEU B C 1
ATOM 2238 O O . LEU B 1 113 ? 7.941 -22.219 -14.633 1 87.81 113 LEU B O 1
ATOM 2242 N N . ALA B 1 114 ? 8.289 -20.75 -13.039 1 92.5 114 ALA B N 1
ATOM 2243 C CA . ALA B 1 114 ? 9.07 -21.656 -12.195 1 92.5 114 ALA B CA 1
ATOM 2244 C C . ALA B 1 114 ? 8.266 -22.891 -11.828 1 92.5 114 ALA B C 1
ATOM 2246 O O . ALA B 1 114 ? 8.82 -23.984 -11.688 1 92.5 114 ALA B O 1
ATOM 2247 N N . HIS B 1 115 ? 6.941 -22.734 -11.711 1 94.12 115 HIS B N 1
ATOM 2248 C CA . HIS B 1 115 ? 6.098 -23.828 -11.25 1 94.12 115 HIS B CA 1
ATOM 2249 C C . HIS B 1 115 ? 5.285 -24.422 -12.398 1 94.12 115 HIS B C 1
ATOM 2251 O O . HIS B 1 115 ? 4.383 -25.219 -12.18 1 94.12 115 HIS B O 1
ATOM 2257 N N . GLU B 1 116 ? 5.531 -23.922 -13.633 1 90.88 116 GLU B N 1
ATOM 2258 C CA . GLU B 1 116 ? 4.941 -24.422 -14.867 1 90.88 116 GLU B CA 1
ATOM 2259 C C . GLU B 1 116 ? 3.426 -24.266 -14.859 1 90.88 116 GLU B C 1
ATOM 2261 O O . GLU B 1 116 ? 2.695 -25.219 -15.164 1 90.88 116 GLU B O 1
ATOM 2266 N N . ILE B 1 117 ? 3.08 -23.156 -14.406 1 89 117 ILE B N 1
ATOM 2267 C CA . ILE B 1 117 ? 1.656 -22.844 -14.336 1 89 117 ILE B CA 1
ATOM 2268 C C . ILE B 1 117 ? 1.235 -22.094 -15.594 1 89 117 ILE B C 1
ATOM 2270 O O . ILE B 1 117 ? 1.878 -21.109 -15.984 1 89 117 ILE B O 1
ATOM 2274 N N . GLY B 1 118 ? 0.148 -22.5 -16.188 1 82.75 118 GLY B N 1
ATOM 2275 C CA . GLY B 1 118 ? -0.448 -21.781 -17.297 1 82.75 118 GLY B CA 1
ATOM 2276 C C . GLY B 1 118 ? 0.371 -21.859 -18.578 1 82.75 118 GLY B C 1
ATOM 2277 O O . GLY B 1 118 ? 0.347 -20.938 -19.406 1 82.75 118 GLY B O 1
ATOM 2278 N N . PHE B 1 119 ? 1.16 -22.844 -18.719 1 83.38 119 PHE B N 1
ATOM 2279 C CA . PHE B 1 119 ? 1.915 -23.016 -19.953 1 83.38 119 PHE B CA 1
ATOM 2280 C C . PHE B 1 119 ? 0.984 -23.016 -21.172 1 83.38 119 PHE B C 1
ATOM 2282 O O . PHE B 1 119 ? -0.086 -23.625 -21.125 1 83.38 119 PHE B O 1
ATOM 2289 N N . GLY B 1 120 ? 1.382 -22.156 -22.203 1 79.62 120 GLY B N 1
ATOM 2290 C CA . GLY B 1 120 ? 0.575 -22.031 -23.406 1 79.62 120 GLY B CA 1
ATOM 2291 C C . GLY B 1 120 ? -0.315 -20.797 -23.391 1 79.62 120 GLY B C 1
ATOM 2292 O O . GLY B 1 120 ? -0.924 -20.453 -24.406 1 79.62 120 GLY B O 1
ATOM 2293 N N . SER B 1 121 ? -0.381 -20.188 -22.25 1 77.25 121 SER B N 1
ATOM 2294 C CA . SER B 1 121 ? -1.235 -19 -22.109 1 77.25 121 SER B CA 1
ATOM 2295 C C . SER B 1 121 ? -0.489 -17.734 -22.5 1 77.25 121 SER B C 1
ATOM 2297 O O . SER B 1 121 ? 0.737 -17.734 -22.625 1 77.25 121 SER B O 1
ATOM 2299 N N . LYS B 1 122 ? -1.246 -16.672 -22.672 1 71.94 122 LYS B N 1
ATOM 2300 C CA . LYS B 1 122 ? -0.687 -15.344 -22.938 1 71.94 122 LYS B CA 1
ATOM 2301 C C . LYS B 1 122 ? -0.399 -14.602 -21.625 1 71.94 122 LYS B C 1
ATOM 2303 O O . LYS B 1 122 ? -1.207 -14.633 -20.703 1 71.94 122 LYS B O 1
ATOM 2308 N N . VAL B 1 123 ? 0.88 -14.078 -21.656 1 70.94 123 VAL B N 1
ATOM 2309 C CA . VAL B 1 123 ? 1.243 -13.367 -20.422 1 70.94 123 VAL B CA 1
ATOM 2310 C C . VAL B 1 123 ? 1.849 -12.008 -20.781 1 70.94 123 VAL B C 1
ATOM 2312 O O . VAL B 1 123 ? 2.408 -11.836 -21.859 1 70.94 123 VAL B O 1
ATOM 2315 N N . THR B 1 124 ? 1.499 -11.047 -19.922 1 65.38 124 THR B N 1
ATOM 2316 C CA . THR B 1 124 ? 2.174 -9.758 -20.016 1 65.38 124 THR B CA 1
ATOM 2317 C C . THR B 1 124 ? 3.002 -9.5 -18.75 1 65.38 124 THR B C 1
ATOM 2319 O O . THR B 1 124 ? 2.572 -9.82 -17.641 1 65.38 124 THR B O 1
ATOM 2322 N N . THR B 1 125 ? 4.266 -9.258 -18.938 1 64.88 125 THR B N 1
ATOM 2323 C CA . THR B 1 125 ? 5.129 -9.07 -17.766 1 64.88 125 THR B CA 1
ATOM 2324 C C . THR B 1 125 ? 5.887 -7.754 -17.859 1 64.88 125 THR B C 1
ATOM 2326 O O . THR B 1 125 ? 5.879 -7.098 -18.906 1 64.88 125 THR B O 1
ATOM 2329 N N . HIS B 1 126 ? 6.355 -7.41 -16.594 1 64.88 126 HIS B N 1
ATOM 2330 C CA . HIS B 1 126 ? 7.301 -6.301 -16.562 1 64.88 126 HIS B CA 1
ATOM 2331 C C . HIS B 1 126 ? 8.492 -6.566 -17.484 1 64.88 126 HIS B C 1
ATOM 2333 O O . HIS B 1 126 ? 8.922 -7.711 -17.625 1 64.88 126 HIS B O 1
ATOM 2339 N N . PRO B 1 127 ? 8.945 -5.473 -18.062 1 63.03 127 PRO B N 1
ATOM 2340 C CA . PRO B 1 127 ? 10.039 -5.625 -19.031 1 63.03 127 PRO B CA 1
ATOM 2341 C C . PRO B 1 127 ? 11.227 -6.387 -18.453 1 63.03 127 PRO B C 1
ATOM 2343 O O . PRO B 1 127 ? 11.867 -7.168 -19.156 1 63.03 127 PRO B O 1
ATOM 2346 N N . LEU B 1 128 ? 11.438 -6.219 -17.203 1 63 128 LEU B N 1
ATOM 2347 C CA . LEU B 1 128 ? 12.602 -6.844 -16.578 1 63 128 LEU B CA 1
ATOM 2348 C C . LEU B 1 128 ? 12.422 -8.359 -16.5 1 63 128 LEU B C 1
ATOM 2350 O O . LEU B 1 128 ? 13.406 -9.102 -16.406 1 63 128 LEU B O 1
ATOM 2354 N N . ALA B 1 129 ? 11.188 -8.734 -16.484 1 68.44 129 ALA B N 1
ATOM 2355 C CA . ALA B 1 129 ? 10.922 -10.164 -16.359 1 68.44 129 ALA B CA 1
ATOM 2356 C C . ALA B 1 129 ? 10.641 -10.789 -17.719 1 68.44 129 ALA B C 1
ATOM 2358 O O . ALA B 1 129 ? 10.547 -12.016 -17.844 1 68.44 129 ALA B O 1
ATOM 2359 N N . LYS B 1 130 ? 10.555 -9.945 -18.719 1 72.25 130 LYS B N 1
ATOM 2360 C CA . LYS B 1 130 ? 10.156 -10.422 -20.047 1 72.25 130 LYS B CA 1
ATOM 2361 C C . LYS B 1 130 ? 11.125 -11.469 -20.578 1 72.25 130 LYS B C 1
ATOM 2363 O O . LYS B 1 130 ? 10.711 -12.523 -21.062 1 72.25 130 LYS B O 1
ATOM 2368 N N . ASP B 1 131 ? 12.383 -11.195 -20.469 1 76.56 131 ASP B N 1
ATOM 2369 C CA . ASP B 1 131 ? 13.383 -12.109 -21 1 76.56 131 ASP B CA 1
ATOM 2370 C C . ASP B 1 131 ? 13.312 -13.469 -20.312 1 76.56 131 ASP B C 1
ATOM 2372 O O . ASP B 1 131 ? 13.398 -14.508 -20.969 1 76.56 131 ASP B O 1
ATOM 2376 N N . LYS B 1 132 ? 13.125 -13.391 -19.109 1 76.94 132 LYS B N 1
ATOM 2377 C CA . LYS B 1 132 ? 13.047 -14.633 -18.328 1 76.94 132 LYS B CA 1
ATOM 2378 C C . LYS B 1 132 ? 11.781 -15.406 -18.672 1 76.94 132 LYS B C 1
ATOM 2380 O O . LYS B 1 132 ? 11.812 -16.641 -18.797 1 76.94 132 LYS B O 1
ATOM 2385 N N . MET B 1 133 ? 10.766 -14.742 -18.875 1 79 133 MET B N 1
ATOM 2386 C CA . MET B 1 133 ? 9.461 -15.352 -19.109 1 79 133 MET B CA 1
ATOM 2387 C C . MET B 1 133 ? 9.391 -15.961 -20.5 1 79 133 MET B C 1
ATOM 2389 O O . MET B 1 133 ? 8.711 -16.969 -20.703 1 79 133 MET B O 1
ATOM 2393 N N . MET B 1 134 ? 10.055 -15.359 -21.406 1 78 134 MET B N 1
ATOM 2394 C CA . MET B 1 134 ? 9.945 -15.82 -22.781 1 78 134 MET B CA 1
ATOM 2395 C C . MET B 1 134 ? 10.977 -16.906 -23.078 1 78 134 MET B C 1
ATOM 2397 O O . MET B 1 134 ? 10.945 -17.516 -24.156 1 78 134 MET B O 1
ATOM 2401 N N . ASN B 1 135 ? 11.719 -17.062 -22 1 76.62 135 ASN B N 1
ATOM 2402 C CA . ASN B 1 135 ? 12.688 -18.141 -22.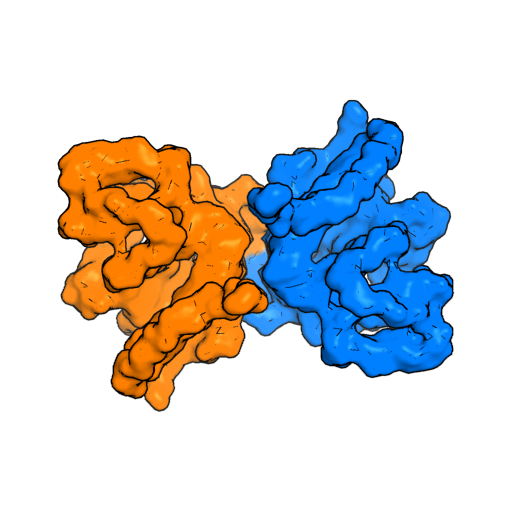188 1 76.62 135 ASN B CA 1
ATOM 2403 C C . ASN B 1 135 ? 12.008 -19.5 -22.25 1 76.62 135 ASN B C 1
ATOM 2405 O O . ASN B 1 135 ? 11.242 -19.859 -21.344 1 76.62 135 ASN B O 1
ATOM 2409 N N . GLY B 1 136 ? 12.133 -20.266 -23.406 1 77.19 136 GLY B N 1
ATOM 2410 C CA . GLY B 1 136 ? 11.578 -21.594 -23.547 1 77.19 136 GLY B CA 1
ATOM 2411 C C . GLY B 1 136 ? 10.281 -21.625 -24.344 1 77.19 136 GLY B C 1
ATOM 2412 O O . GLY B 1 136 ? 9.758 -22.703 -24.641 1 77.19 136 GLY B O 1
ATOM 2413 N N . ASN B 1 137 ? 9.75 -20.516 -24.641 1 79 137 ASN B N 1
ATOM 2414 C CA . ASN B 1 137 ? 8.547 -20.391 -25.469 1 79 137 ASN B CA 1
ATOM 2415 C C . ASN B 1 137 ? 7.348 -21.047 -24.797 1 79 137 ASN B C 1
ATOM 2417 O O . ASN B 1 137 ? 6.57 -21.75 -25.453 1 79 137 ASN B O 1
ATOM 2421 N N . HIS B 1 138 ? 7.32 -20.938 -23.484 1 82.62 138 HIS B N 1
ATOM 2422 C CA . HIS B 1 138 ? 6.234 -21.578 -22.75 1 82.62 138 HIS B CA 1
ATOM 2423 C C . HIS B 1 138 ? 4.996 -20.688 -22.719 1 82.62 138 HIS B C 1
ATOM 2425 O O . HIS B 1 138 ? 3.887 -21.156 -22.469 1 82.62 138 HIS B O 1
ATOM 2431 N N . TYR B 1 139 ? 5.262 -19.375 -22.891 1 78.62 139 TYR B N 1
ATOM 2432 C CA . TYR B 1 139 ? 4.188 -18.391 -22.891 1 78.62 139 TYR B CA 1
ATOM 2433 C C . TYR B 1 139 ? 4.219 -17.562 -24.172 1 78.62 139 TYR B C 1
ATOM 2435 O O . TYR B 1 139 ? 5.242 -17.5 -24.859 1 78.62 139 TYR B O 1
ATOM 2443 N N . SER B 1 140 ? 3.051 -17.047 -24.562 1 76.5 140 SER B N 1
ATOM 2444 C CA . SER B 1 140 ? 2.979 -16.062 -25.625 1 76.5 140 SER B CA 1
ATOM 2445 C C . SER B 1 140 ? 2.875 -14.641 -25.078 1 76.5 140 SER B C 1
ATOM 2447 O O . SER B 1 140 ? 2.111 -14.391 -24.141 1 76.5 140 SER B O 1
ATOM 2449 N N . TYR B 1 141 ? 3.758 -13.836 -25.594 1 74.12 141 TYR B N 1
ATOM 2450 C CA . TYR B 1 141 ? 3.826 -12.477 -25.078 1 74.12 141 TYR B CA 1
ATOM 2451 C C . TYR B 1 141 ? 2.73 -11.609 -25.688 1 74.12 141 TYR B C 1
ATOM 2453 O O . TYR B 1 141 ? 2.475 -11.664 -26.891 1 74.12 141 TYR B O 1
ATOM 2461 N N . SER B 1 142 ? 2.035 -10.984 -24.734 1 67.75 142 SER B N 1
ATOM 2462 C CA . SER B 1 142 ? 1.045 -10 -25.172 1 67.75 142 SER B CA 1
ATOM 2463 C C . SER B 1 142 ? 1.442 -8.594 -24.734 1 67.75 142 SER B C 1
ATOM 2465 O O . SER B 1 142 ? 1.931 -8.398 -23.625 1 67.75 142 SER B O 1
ATOM 2467 N N . GLU B 1 143 ? 1.351 -7.617 -25.578 1 57.75 143 GLU B N 1
ATOM 2468 C CA . GLU B 1 143 ? 1.7 -6.23 -25.281 1 57.75 143 GLU B CA 1
ATOM 2469 C C . GLU B 1 143 ? 0.573 -5.52 -24.547 1 57.75 143 GLU B C 1
ATOM 2471 O O . GLU B 1 143 ? 0.736 -4.379 -24.094 1 57.75 143 GLU B O 1
ATOM 2476 N N . ASN B 1 144 ? -0.431 -6.281 -24.375 1 56.03 144 ASN B N 1
ATOM 2477 C CA . ASN B 1 144 ? -1.537 -5.637 -23.688 1 56.03 144 ASN B CA 1
ATOM 2478 C C . ASN B 1 144 ? -1.243 -5.473 -22.188 1 56.03 144 ASN B C 1
ATOM 2480 O O . ASN B 1 144 ? -0.591 -6.324 -21.594 1 56.03 144 ASN B O 1
ATOM 2484 N N . ARG B 1 145 ? -1.578 -4.363 -21.609 1 52.41 145 ARG B N 1
ATOM 2485 C CA . ARG B 1 145 ? -1.319 -4.039 -20.203 1 52.41 145 ARG B CA 1
ATOM 2486 C C . ARG B 1 145 ? -1.992 -5.047 -19.281 1 52.41 145 ARG B C 1
ATOM 2488 O O . ARG B 1 145 ? -1.467 -5.363 -18.203 1 52.41 145 ARG B O 1
ATOM 2495 N N . VAL B 1 146 ? -3.232 -5.523 -19.641 1 50.75 146 VAL B N 1
ATOM 2496 C CA . VAL B 1 146 ? -3.98 -6.496 -18.844 1 50.75 146 VAL B CA 1
ATOM 2497 C C . VAL B 1 146 ? -4.422 -7.656 -19.734 1 50.75 146 VAL B C 1
ATOM 2499 O O . VAL B 1 146 ? -4.98 -7.445 -20.812 1 50.75 146 VAL B O 1
ATOM 2502 N N . GLU B 1 147 ? -3.785 -8.797 -19.672 1 49.53 147 GLU B N 1
ATOM 2503 C CA . GLU B 1 147 ? -4.273 -9.945 -20.438 1 49.53 147 GLU B CA 1
ATOM 2504 C C . GLU B 1 147 ? -5.199 -10.812 -19.578 1 49.53 147 GLU B C 1
ATOM 2506 O O . GLU B 1 147 ? -4.871 -11.133 -18.438 1 49.53 147 GLU B O 1
ATOM 2511 N N . LYS B 1 148 ? -6.543 -10.773 -19.812 1 46.47 148 LYS B N 1
ATOM 2512 C CA . LYS B 1 148 ? -7.598 -11.516 -19.125 1 46.47 148 LYS B CA 1
ATOM 2513 C C . LYS B 1 148 ? -7.531 -13 -19.469 1 46.47 148 LYS B C 1
ATOM 2515 O O . LYS B 1 148 ? -8.32 -13.492 -20.281 1 46.47 148 LYS B O 1
ATOM 2520 N N . ASP B 1 149 ? -6.449 -13.57 -19.734 1 42.84 149 ASP B N 1
ATOM 2521 C CA . ASP B 1 149 ? -6.578 -15 -19.984 1 42.84 149 ASP B CA 1
ATOM 2522 C C . ASP B 1 149 ? -6.621 -15.797 -18.688 1 42.84 149 ASP B C 1
ATOM 2524 O O . ASP B 1 149 ? -5.605 -16.344 -18.25 1 42.84 149 ASP B O 1
ATOM 2528 N N . GLY B 1 150 ? -7.715 -15.648 -17.875 1 44.28 150 GLY B N 1
ATOM 2529 C CA . GLY B 1 150 ? -7.824 -16.438 -16.656 1 44.28 150 GLY B CA 1
ATOM 2530 C C . GLY B 1 150 ? -6.738 -16.109 -15.641 1 44.28 150 GLY B C 1
ATOM 2531 O O . GLY B 1 150 ? -6.879 -16.406 -14.453 1 44.28 150 GLY B O 1
ATOM 2532 N N . LEU B 1 151 ? -5.578 -15.898 -16.141 1 42.41 151 LEU B N 1
ATOM 2533 C CA . LEU B 1 151 ? -4.418 -15.398 -15.406 1 42.41 151 LEU B CA 1
ATOM 2534 C C . LEU B 1 151 ? -4.316 -13.883 -15.516 1 42.41 151 LEU B C 1
ATOM 2536 O O . LEU B 1 151 ? -4.371 -13.336 -16.625 1 42.41 151 LEU B O 1
ATOM 2540 N N . ILE B 1 152 ? -5.039 -13.227 -14.641 1 42.06 152 ILE B N 1
ATOM 2541 C CA . ILE B 1 152 ? -5.074 -11.773 -14.781 1 42.06 152 ILE B CA 1
ATOM 2542 C C . ILE B 1 152 ? -3.688 -11.195 -14.516 1 42.06 152 ILE B C 1
ATOM 2544 O O . ILE B 1 152 ? -3.219 -11.188 -13.375 1 42.06 152 ILE B O 1
ATOM 2548 N N . PRO B 1 153 ? -2.895 -11.312 -15.555 1 43.91 153 PRO B N 1
ATOM 2549 C CA . PRO B 1 153 ? -1.657 -10.578 -15.289 1 43.91 153 PRO B CA 1
ATOM 2550 C C . PRO B 1 153 ? -1.898 -9.094 -15.023 1 43.91 153 PRO B C 1
ATOM 2552 O O . PRO B 1 153 ? -2.754 -8.477 -15.664 1 43.91 153 PRO B O 1
ATOM 2555 N N . LEU B 1 154 ? -1.803 -8.719 -13.758 1 45.16 154 LEU B N 1
ATOM 2556 C CA . LEU B 1 154 ? -1.932 -7.293 -13.477 1 45.16 154 LEU B CA 1
ATOM 2557 C C . LEU B 1 154 ? -0.76 -6.512 -14.062 1 45.16 154 LEU B C 1
ATOM 2559 O O . LEU B 1 154 ? 0.336 -7.055 -14.219 1 45.16 154 LEU B O 1
ATOM 2563 N N . PRO B 1 155 ? -1.105 -5.457 -14.648 1 40.78 155 PRO B N 1
ATOM 2564 C CA . PRO B 1 155 ? -0.164 -4.566 -15.328 1 40.78 155 PRO B CA 1
ATOM 2565 C C . PRO B 1 155 ? 1.131 -4.363 -14.547 1 40.78 155 PRO B C 1
ATOM 2567 O O . PRO B 1 155 ? 1.151 -4.535 -13.328 1 40.78 155 PRO B O 1
ATOM 2570 N N . PRO B 1 156 ? 2.244 -4.324 -15.352 1 37.72 156 PRO B N 1
ATOM 2571 C CA . PRO B 1 156 ? 3.619 -4.172 -14.875 1 37.72 156 PRO B CA 1
ATOM 2572 C C . PRO B 1 156 ? 3.758 -3.072 -13.82 1 37.72 156 PRO B C 1
ATOM 2574 O O . PRO B 1 156 ? 4.68 -3.107 -13.008 1 37.72 156 PRO B O 1
ATOM 2577 N N . CYS B 1 157 ? 3.227 -1.876 -14.07 1 37.41 157 CYS B N 1
ATOM 2578 C CA . CYS B 1 157 ? 3.615 -0.792 -13.18 1 37.41 157 CYS B CA 1
ATOM 2579 C C . CYS B 1 157 ? 2.561 -0.572 -12.102 1 37.41 157 CYS B C 1
ATOM 2581 O O . CYS B 1 157 ? 1.401 -0.956 -12.273 1 37.41 157 CYS B O 1
ATOM 2583 N N . VAL B 1 158 ? 3.043 -0.332 -10.797 1 41.91 158 VAL B N 1
ATOM 2584 C CA . VAL B 1 158 ? 2.287 0.007 -9.594 1 41.91 158 VAL B CA 1
ATOM 2585 C C . VAL B 1 158 ? 1.005 0.741 -9.977 1 41.91 158 VAL B C 1
ATOM 2587 O O . VAL B 1 158 ? -0.055 0.498 -9.398 1 41.91 158 VAL B O 1
ATOM 2590 N N . CYS B 1 159 ? 1.121 1.749 -10.922 1 41.84 159 CYS B N 1
ATOM 2591 C CA . CYS B 1 159 ? -0.021 2.568 -11.312 1 41.84 159 CYS B CA 1
ATOM 2592 C C . CYS B 1 159 ? -1.114 1.713 -11.945 1 41.84 159 CYS B C 1
ATOM 2594 O O . CYS B 1 159 ? -2.301 1.94 -11.703 1 41.84 159 CYS B O 1
ATOM 2596 N N . ALA B 1 160 ? -0.57 0.953 -12.688 1 40.12 160 ALA B N 1
ATOM 2597 C CA . ALA B 1 160 ? -1.497 0.046 -13.359 1 40.12 160 ALA B CA 1
ATOM 2598 C C . ALA B 1 160 ? -2.113 -0.939 -12.375 1 40.12 160 ALA B C 1
ATOM 2600 O O . ALA B 1 160 ? -3.236 -1.409 -12.57 1 40.12 160 ALA B O 1
ATOM 2601 N N . ALA B 1 161 ? -1.359 -1.146 -11.328 1 43.28 161 ALA B N 1
ATOM 2602 C CA . ALA B 1 161 ? -1.901 -2.033 -10.305 1 43.28 161 ALA B CA 1
ATOM 2603 C C . ALA B 1 161 ? -3.195 -1.473 -9.727 1 43.28 161 ALA B C 1
ATOM 2605 O O . ALA B 1 161 ? -4.145 -2.219 -9.469 1 43.28 161 ALA B O 1
ATOM 2606 N N . VAL B 1 162 ? -3.086 -0.087 -9.555 1 44.47 162 VAL B N 1
ATOM 2607 C CA . VAL B 1 162 ? -4.301 0.549 -9.055 1 44.47 162 VAL B CA 1
ATOM 2608 C C . VAL B 1 162 ? -5.438 0.348 -10.055 1 44.47 162 VAL B C 1
ATOM 2610 O O . VAL B 1 162 ? -6.543 -0.044 -9.68 1 44.47 162 VAL B O 1
ATOM 2613 N N . TRP B 1 163 ? -5.031 0.662 -11.266 1 42.41 163 TRP B N 1
ATOM 2614 C CA . TRP B 1 163 ? -6.035 0.484 -12.312 1 42.41 163 TRP B CA 1
ATOM 2615 C C . TRP B 1 163 ? -6.402 -0.988 -12.469 1 42.41 163 TRP B C 1
ATOM 2617 O O . TRP B 1 163 ? -7.582 -1.329 -12.602 1 42.41 163 TRP B O 1
ATOM 2627 N N . GLY B 1 164 ? -5.332 -1.708 -12.398 1 41.12 164 GLY B N 1
ATOM 2628 C CA . GLY B 1 164 ? -5.582 -3.135 -12.539 1 41.12 164 GLY B CA 1
ATOM 2629 C C . GLY B 1 164 ? -6.344 -3.725 -11.367 1 41.12 164 GLY B C 1
ATOM 2630 O O . GLY B 1 164 ? -7.168 -4.621 -11.547 1 41.12 164 GLY B O 1
ATOM 2631 N N . SER B 1 165 ? -6.008 -3.174 -10.172 1 42 165 SER B N 1
ATOM 2632 C CA . SER B 1 165 ? -6.727 -3.68 -9.008 1 42 165 SER B CA 1
ATOM 2633 C C . SER B 1 165 ? -8.211 -3.365 -9.094 1 42 165 SER B C 1
ATOM 2635 O O . SER B 1 165 ? -9.055 -4.199 -8.742 1 42 165 SER B O 1
ATOM 2637 N N . ARG B 1 166 ? -8.43 -2.102 -9.602 1 45.69 166 ARG B N 1
ATOM 2638 C CA . ARG B 1 166 ? -9.836 -1.814 -9.875 1 45.69 166 ARG B CA 1
ATOM 2639 C C . ARG B 1 166 ? -10.398 -2.773 -10.922 1 45.69 166 ARG B C 1
ATOM 2641 O O . ARG B 1 166 ? -11.531 -3.254 -10.781 1 45.69 166 ARG B O 1
ATOM 2648 N N . GLY B 1 167 ? -9.484 -2.936 -11.922 1 41.31 167 GLY B N 1
ATOM 2649 C CA . GLY B 1 167 ? -9.891 -3.912 -12.922 1 41.31 167 GLY B CA 1
ATOM 2650 C C . GLY B 1 167 ? -10.023 -5.316 -12.367 1 41.31 167 GLY B C 1
ATOM 2651 O O . GLY B 1 167 ? -10.969 -6.035 -12.695 1 41.31 167 GLY B O 1
ATOM 2652 N N . ALA B 1 168 ? -9.062 -5.656 -11.562 1 42.94 168 ALA B N 1
ATOM 2653 C CA . ALA B 1 168 ? -9.148 -6.977 -10.945 1 42.94 168 ALA B CA 1
ATOM 2654 C C . ALA B 1 168 ? -10.367 -7.078 -10.031 1 42.94 168 ALA B C 1
ATOM 2656 O O . ALA B 1 168 ? -11.086 -8.078 -10.055 1 42.94 168 ALA B O 1
ATOM 2657 N N . ALA B 1 169 ? -10.539 -6.074 -9.234 1 45.34 169 ALA B N 1
ATOM 2658 C CA . ALA B 1 169 ? -11.727 -6.082 -8.383 1 45.34 169 ALA B CA 1
ATOM 2659 C C . ALA B 1 169 ? -13 -6.184 -9.219 1 45.34 169 ALA B C 1
ATOM 2661 O O . ALA B 1 169 ? -13.922 -6.926 -8.867 1 45.34 169 ALA B O 1
ATOM 2662 N N . ARG B 1 170 ? -12.961 -5.27 -10.266 1 43.69 170 ARG B N 1
ATOM 2663 C CA . ARG B 1 170 ? -14.117 -5.34 -11.148 1 43.69 170 ARG B CA 1
ATOM 2664 C C . ARG B 1 170 ? -14.234 -6.719 -11.789 1 43.69 170 ARG B C 1
ATOM 2666 O O . ARG B 1 170 ? -15.328 -7.27 -11.898 1 43.69 170 ARG B O 1
ATOM 2673 N N . GLU B 1 171 ? -12.992 -7.121 -12.219 1 44.84 171 GLU B N 1
ATOM 2674 C CA . GLU B 1 171 ? -13.023 -8.43 -12.867 1 44.84 171 GLU B CA 1
ATOM 2675 C C . GLU B 1 171 ? -13.359 -9.531 -11.875 1 44.84 171 GLU B C 1
ATOM 2677 O O . GLU B 1 171 ? -14.156 -10.43 -12.172 1 44.84 171 GLU B O 1
ATOM 2682 N N . VAL B 1 172 ? -12.734 -9.492 -10.75 1 44.28 172 VAL B N 1
ATOM 2683 C CA . VAL B 1 172 ? -13.094 -10.461 -9.727 1 44.28 172 VAL B CA 1
ATOM 2684 C C . VAL B 1 172 ? -14.57 -10.297 -9.352 1 44.28 172 VAL B C 1
ATOM 2686 O O . VAL B 1 172 ? -15.281 -11.289 -9.18 1 44.28 172 VAL B O 1
ATOM 2689 N N . GLY B 1 173 ? -14.875 -9.023 -9.219 1 41.28 173 GLY B N 1
ATOM 2690 C CA . GLY B 1 173 ? -16.281 -8.766 -9 1 41.28 173 GLY B CA 1
ATOM 2691 C C . GLY B 1 173 ? -17.172 -9.266 -10.133 1 41.28 173 GLY B C 1
ATOM 2692 O O . GLY B 1 173 ? -18.219 -9.867 -9.891 1 41.28 173 GLY B O 1
ATOM 2693 N N . ARG B 1 174 ? -16.766 -8.781 -11.352 1 41.19 174 ARG B N 1
ATOM 2694 C CA . ARG B 1 174 ? -17.531 -9.195 -12.523 1 41.19 174 ARG B CA 1
ATOM 2695 C C . ARG B 1 174 ? -17.531 -10.711 -12.672 1 41.19 174 ARG B C 1
ATOM 2697 O O . ARG B 1 174 ? -18.547 -11.312 -13.023 1 41.19 174 ARG B O 1
ATOM 2704 N N . GLN B 1 175 ? -16.328 -11.25 -12.695 1 36.47 175 GLN B N 1
ATOM 2705 C CA . GLN B 1 175 ? -16.266 -12.695 -12.891 1 36.47 175 GLN B CA 1
ATOM 2706 C C . GLN B 1 175 ? -17.016 -13.43 -11.781 1 36.47 175 GLN B C 1
ATOM 2708 O O . GLN B 1 175 ? -17.562 -14.508 -12.016 1 36.47 175 GLN B O 1
ATOM 2713 N N . ALA B 1 176 ? -16.969 -12.938 -10.625 1 35.34 176 ALA B N 1
ATOM 2714 C CA . ALA B 1 176 ? -17.75 -13.602 -9.586 1 35.34 176 ALA B CA 1
ATOM 2715 C C . ALA B 1 176 ? -19.234 -13.297 -9.742 1 35.34 176 ALA B C 1
ATOM 2717 O O . ALA B 1 176 ? -20.094 -14.039 -9.25 1 35.34 176 ALA B O 1
ATOM 2718 N N . SER B 1 177 ? -19.688 -12.039 -10.133 1 33.09 177 SER B N 1
ATOM 2719 C CA . SER B 1 177 ? -21.109 -11.867 -10.453 1 33.09 177 SER B CA 1
ATOM 2720 C C . SER B 1 177 ? -21.469 -12.555 -11.766 1 33.09 177 SER B C 1
ATOM 2722 O O . SER B 1 177 ? -20.688 -12.531 -12.719 1 33.09 177 SER B O 1
ATOM 2724 N N . SER B 1 178 ? -22.297 -13.688 -11.859 1 30.14 178 SER B N 1
ATOM 2725 C CA . SER B 1 178 ? -22.891 -14.336 -13.023 1 30.14 178 SER B CA 1
ATOM 2726 C C . SER B 1 178 ? -23.422 -13.312 -14.008 1 30.14 178 SER B C 1
ATOM 2728 O O . SER B 1 178 ? -24.156 -13.664 -14.938 1 30.14 178 SER B O 1
ATOM 2730 N N . ASP B 1 179 ? -23.672 -12.078 -13.789 1 29.91 179 ASP B N 1
ATOM 2731 C CA . ASP B 1 179 ? -24.484 -11.422 -14.812 1 29.91 179 ASP B CA 1
ATOM 2732 C C . ASP B 1 179 ? -23.75 -11.414 -16.156 1 29.91 179 ASP B C 1
ATOM 2734 O O . ASP B 1 179 ? -22.531 -11.445 -16.203 1 29.91 179 ASP B O 1
ATOM 2738 N N . PRO B 1 180 ? -24.609 -11.633 -17.469 1 26.75 180 PRO B N 1
ATOM 2739 C CA . PRO B 1 180 ? -24.156 -11.727 -18.859 1 26.75 180 PRO B CA 1
ATOM 2740 C C . PRO B 1 180 ? -23.094 -10.688 -19.203 1 26.75 180 PRO B C 1
ATOM 2742 O O . PRO B 1 180 ? -23.031 -9.633 -18.562 1 26.75 180 PRO B O 1
ATOM 2745 N N . PRO B 1 181 ? -22.172 -11.062 -20.078 1 29.02 181 PRO B N 1
ATOM 2746 C CA . PRO B 1 181 ? -21.062 -10.242 -20.578 1 29.02 181 PRO B CA 1
ATOM 2747 C C . PRO B 1 181 ? -21.516 -8.875 -21.078 1 29.02 181 PRO B C 1
ATOM 2749 O O . PRO B 1 181 ? -22.328 -8.789 -22 1 29.02 181 PRO B O 1
ATOM 2752 N N . THR B 1 182 ? -22.188 -7.996 -20.359 1 26.31 182 THR B N 1
ATOM 2753 C CA . THR B 1 182 ? -22.562 -6.816 -21.125 1 26.31 182 THR B CA 1
ATOM 2754 C C . THR B 1 182 ? -21.391 -6.336 -21.984 1 26.31 182 THR B C 1
ATOM 2756 O O . THR B 1 182 ? -20.234 -6.441 -21.578 1 26.31 182 THR B O 1
ATOM 2759 N N . PRO B 1 183 ? -21.625 -6.156 -23.328 1 23.03 183 PRO B N 1
ATOM 2760 C CA . PRO B 1 183 ? -20.672 -5.73 -24.359 1 23.03 183 PRO B CA 1
ATOM 2761 C C . PRO B 1 183 ? -19.797 -4.559 -23.891 1 23.03 183 PRO B C 1
ATOM 2763 O O . PRO B 1 183 ? -20.297 -3.635 -23.25 1 23.03 183 PRO B O 1
ATOM 2766 N N . VAL B 1 184 ? -18.797 -4.949 -23.688 1 25.73 184 VAL B N 1
ATOM 2767 C CA . VAL B 1 184 ? -17.766 -3.953 -23.375 1 25.73 184 VAL B CA 1
ATOM 2768 C C . VAL B 1 184 ? -17.766 -2.867 -24.453 1 25.73 184 VAL B C 1
ATOM 2770 O O . VAL B 1 184 ? -17.547 -3.156 -25.625 1 25.73 184 VAL B O 1
ATOM 2773 N N . SER B 1 185 ? -18.922 -1.995 -24.453 1 22.36 185 SER B N 1
ATOM 2774 C CA . SER B 1 185 ? -18.859 -0.877 -25.391 1 22.36 185 SER B CA 1
ATOM 2775 C C . SER B 1 185 ? -17.453 -0.324 -25.516 1 22.36 185 SER B C 1
ATOM 2777 O O . SER B 1 185 ? -16.672 -0.386 -24.562 1 22.36 185 SER B O 1
ATOM 2779 N N . PRO B 1 186 ? -16.984 -0.011 -26.828 1 21.11 186 PRO B N 1
ATOM 2780 C CA . PRO B 1 186 ? -15.727 0.546 -27.359 1 21.11 186 PRO B CA 1
ATOM 2781 C C . PRO B 1 186 ? -15.297 1.82 -26.625 1 21.11 186 PRO B C 1
ATOM 2783 O O . PRO B 1 186 ? -14.18 2.303 -26.828 1 21.11 186 PRO B O 1
ATOM 2786 N N . HIS B 1 187 ? -16.391 2.475 -26.219 1 21.48 187 HIS B N 1
ATOM 2787 C CA . HIS B 1 187 ? -16.094 3.879 -25.953 1 21.48 187 HIS B CA 1
ATOM 2788 C C . HIS B 1 187 ? -15 4.027 -24.906 1 21.48 187 HIS B C 1
ATOM 2790 O O . HIS B 1 187 ? -15.25 3.92 -23.703 1 21.48 187 HIS B O 1
ATOM 2796 N N . PHE B 1 188 ? -13.969 3.436 -25.125 1 21.5 188 PHE B N 1
ATOM 2797 C CA . PHE B 1 188 ? -12.672 3.957 -24.688 1 21.5 188 PHE B CA 1
ATOM 2798 C C . PHE B 1 188 ? -12.453 5.367 -25.219 1 21.5 188 PHE B C 1
ATOM 2800 O O . PHE B 1 188 ? -11.32 5.844 -25.266 1 21.5 188 PHE B O 1
ATOM 2807 N N . ARG B 1 189 ? -13.617 6.18 -25.328 1 19.19 189 ARG B N 1
ATOM 2808 C CA . ARG B 1 189 ? -13.75 7.523 -25.891 1 19.19 189 ARG B CA 1
ATOM 2809 C C . ARG B 1 189 ? -13.211 8.57 -24.922 1 19.19 189 ARG B C 1
ATOM 2811 O O . ARG B 1 189 ? -13.766 8.758 -23.828 1 19.19 189 ARG B O 1
ATOM 2818 N N . THR B 1 190 ? -12.242 8.883 -24.531 1 19.22 190 THR B N 1
ATOM 2819 C CA . THR B 1 190 ? -11.906 10.297 -24.625 1 19.22 190 THR B CA 1
ATOM 2820 C C . THR B 1 190 ? -11.906 10.75 -26.094 1 19.22 190 THR B C 1
ATOM 2822 O O . THR B 1 190 ? -10.992 10.43 -26.844 1 19.22 190 THR B O 1
ATOM 2825 N N . SER B 1 191 ? -13.086 10.773 -26.797 1 18.02 191 SER B N 1
ATOM 2826 C CA . SER B 1 191 ? -13.336 11.289 -28.141 1 18.02 191 SER B CA 1
ATOM 2827 C C . SER B 1 191 ? -13.172 12.805 -28.188 1 18.02 191 SER B C 1
ATOM 2829 O O . SER B 1 191 ? -13.32 13.422 -29.25 1 18.02 191 SER B O 1
ATOM 2831 N N . ILE B 1 192 ? -12.594 13.93 -28.016 1 18.06 192 ILE B N 1
ATOM 2832 C CA . ILE B 1 192 ? -13.164 15.055 -28.75 1 18.06 192 ILE B CA 1
ATOM 2833 C C . ILE B 1 192 ? -13.156 14.758 -30.25 1 18.06 192 ILE B C 1
ATOM 2835 O O . ILE B 1 192 ? -12.109 14.453 -30.812 1 18.06 192 ILE B O 1
ATOM 2839 N N . ALA B 1 193 ? -14.211 14.492 -30.953 1 16.22 193 ALA B N 1
ATOM 2840 C CA . ALA B 1 193 ? -14.461 14.68 -32.375 1 16.22 193 ALA B CA 1
ATOM 2841 C C . ALA B 1 193 ? -14.055 16.078 -32.812 1 16.22 193 ALA B C 1
ATOM 2843 O O . ALA B 1 193 ? -14.328 17.062 -32.125 1 16.22 193 ALA B O 1
ATOM 2844 N N . GLU B 1 194 ? -13.305 16.109 -33.875 1 16.83 194 GLU B N 1
ATOM 2845 C CA . GLU B 1 194 ? -13.797 16.875 -35.031 1 16.83 194 GLU B CA 1
ATOM 2846 C C . GLU B 1 194 ? -15.094 16.281 -35.562 1 16.83 194 GLU B C 1
ATOM 2848 O O . GLU B 1 194 ? -15.273 15.062 -35.562 1 16.83 194 GLU B O 1
#

Secondary structure (DSSP, 8-state):
-PPPEEEEEE-TT--HHHHHHHHHHHHHTT-EEEEEETT-SS-EE-TTS-EEE-SEEHHHHHHT---SEEEE---HHHHHHHHH-HHHHHHHHHHHHTT-EEEEETTTHHHHHHTT-STTSEE---HHHHHHHHTTS-SEE--SS---BSEEEE-SSHHHHHHHHHHHHHHHHHHHS-----------------/-PPPEEEEEE-TT--HHHHHHHHHHHHHTT-EEEEEETT-SS-EE-TTS-EEE-SEEHHHHHHT---SEEEE---HHHHHHHHH-HHHHHHHHHHHHTT-EEEEETTTHHHHHHTT-STTSEE---HHHHHHHHTTS-SEE--SS---BSEEEE-SSHHHHHHHHHHHHHHHHHHHS--------S--------

Nearest PDB structures (foldseek):
  3cy6-assembly1_A-2  TM=9.401E-01  e=1.110E-30  Homo sapiens
  4s0z-assembly1_A-2  TM=9.407E-01  e=1.183E-30  Homo sapiens
  3b36-assembly1_A-2  TM=9.402E-01  e=1.431E-30  Homo sapiens
  4mtc-assembly1_A  TM=9.404E-01  e=2.378E-30  Homo sapiens
  5sya-assembly1_A-2  TM=9.414E-01  e=5.430E-30  Homo sapiens

Radius of gyration: 21.62 Å; Cα contacts (8 Å, |Δi|>4): 879; chains: 2; bounding box: 48×59×59 Å

Solvent-accessible surface area (backbone atoms only — not comparable to full-atom values): 19765 Å² total; per-residue (Å²): 127,82,67,51,31,34,36,34,53,47,34,54,21,15,29,52,56,54,45,45,39,42,50,41,39,26,44,75,69,57,29,48,69,44,40,16,10,62,95,28,48,60,70,34,49,20,59,73,66,53,29,38,42,33,76,30,21,36,73,61,48,61,72,67,51,85,52,54,28,39,36,32,31,8,27,74,55,7,16,52,49,46,41,71,30,66,69,48,41,52,52,50,49,54,34,54,73,68,69,32,35,38,31,25,23,30,40,14,50,52,27,32,59,64,58,64,49,67,68,74,38,60,44,35,58,20,75,87,39,37,66,66,52,49,54,84,66,43,43,42,82,42,90,48,62,62,32,80,55,65,35,35,24,30,20,46,46,71,69,35,32,53,52,30,19,49,46,42,32,45,41,52,48,45,69,67,42,81,71,76,81,70,75,77,72,80,72,78,65,87,64,82,74,131,125,83,66,52,31,33,37,33,53,45,34,56,20,15,28,54,57,54,45,44,40,41,49,42,40,24,44,75,67,57,29,48,70,43,40,16,10,62,94,30,48,60,70,32,48,22,60,72,67,52,28,38,42,31,78,31,21,37,75,62,47,61,71,66,51,85,52,54,28,38,35,32,31,9,28,72,55,8,15,51,51,46,42,69,30,67,68,51,40,51,53,51,49,55,35,53,72,69,68,31,34,37,33,26,24,29,40,15,49,52,26,31,62,65,57,66,50,66,69,73,37,59,44,36,58,20,76,86,39,38,65,66,53,49,56,86,65,40,41,41,82,42,91,47,63,61,33,80,57,63,35,36,24,30,21,47,46,70,69,36,31,53,53,28,17,49,44,41,30,44,41,52,47,47,70,65,43,80,72,76,83,69,75,77,71,77,76,78,61,85,50,93,75,130

InterPro domains:
  IPR002818 DJ-1/PfpI [PF01965] (4-150)
  IPR006287 Protein/nucleic acid deglycase DJ-1 [TIGR01383] (6-151)
  IPR029062 Class I glutamine amidotransferase-like [G3DSA:3.40.50.880] (1-173)
  IPR029062 Class I glutamine amidotransferase-like [SSF52317] (3-150)
  IPR050325 Protein/nucleic acid deglycase [PTHR48094] (3-152)

Organism: Myotis myotis (NCBI:txid51298)